Protein AF-A0AAV5EUS9-F1 (afdb_monomer)

Sequence (411 aa):
MEMDAVLQAGDAKDWAYKGEGAANLILSYTGSSPSMLGKVLRVKKILKDKSQPASNCMVFSSHEQLLWGHIPELVESVKQDCLNQAYAVHVMSQHLGANHVDGGVCIGVSMDFLELVEKNVLNSRPTWRVNASSVDSTANVALLIADHSLFSGNTKDSSCIAVEIKISKTSDYNPLDLFSGSKERICMAIKAFFSTPQNNFRIFANGSLVFGGMGGGAGSVHPDERDKCLEDLSKVSGLELSDFIELLSEAIFKSGVLCKLLATQKLDDHDIEGAIHLYYNIISQPCLVCKNTTDAELLWKYALLHSLSLDKSLKIVRDFLISATAKDCSLMISFRPRESVIAESEYDSVFLESVKRIYDYKSLFPSPPQCWLIGPRLAGGLAIKDSSRVALLAIPFCFYRVTLLMFIGQD

Nearest PDB structures (foldseek):
  2xan-assembly2_B  TM=8.920E-01  e=9.060E-36  Arabidopsis thaliana
  2xal-assembly2_B  TM=9.074E-01  e=1.142E-34  Arabidopsis thaliana
  2xal-assembly1_A  TM=9.012E-01  e=1.398E-34  Arabidopsis thaliana
  6gfh-assembly1_A  TM=8.680E-01  e=1.675E-33  Arabidopsis thaliana
  3udt-assembly3_B  TM=8.534E-01  e=9.379E-33  Arabidopsis thaliana

Organism: NCBI:txid191504

Mean predicted aligned error: 9.31 Å

Radius of gyration: 22.28 Å; Cα contacts (8 Å, |Δi|>4): 719; chains: 1; bounding box: 55×48×65 Å

pLDDT: mean 80.48, std 19.95, range [24.12, 98.25]

Secondary structure (DSSP, 8-state):
------B-GGGGGGEEEEEE-SSEEEEEE-S--TTTTTEEEEEEEEETTS----S---S--HHHHHHHTT-HHHHHHHHTT-HHHHHIIIIIHHHH-GGGEE--EEEEB-HHHHHHHHHHHTTTS-HHHHHHEEE-TT-SEEEEEE-TTSSSS-TTS---EEEEEETTS-SSS-HHHHTSS-HHHHHHHHHHHHH--TTTEEEEETTEEEES-TTS---SPPHHHHHHHHHHHHHHH---HHHHHHHHHHHHHHH-HHHHHHHHHTT-SSHHHHHHHHHHHHTT---HHHHH---HHHHHHHHHHHTS-HHHHHHHHHHHHHHHHHHH-EEEEEEEE-S-SSS--SSEEEEETTTTEEEEEEEEEE--S----SSHHHHTT-----TTS---TT-TTTTTSSTTGGGSS--

Foldseek 3Di:
DPQPDEDDLVLLVQWAFQFDDLFWTKTQGNDDDPVRQQKIWIFTKDFPPDPDDDPQPLAADPLLCVQCVVPVQLRNVSNVVLNLLSCQQVPVCVLLPVQFAFSADKHFYALSSQVSNQVNCVVVADPVSVNTITTDSVDGIIGMTGLLCAPDSDLPDFWKKKKKFWLADDDQQDSCLCLVLDLVSVLVNLVRCLQAVALGMWMHTSSHTLDYDRYRGDGGDDVVSSVSSQVSNCVRAVDGPVLVSSFVSQCSNVVCSSVSLVVLLCLQVQAPLLLQLLLCVSVVHDRPVLVLDPDPVVNVVSVVSNPDDNVVSSSSNSSNQSSLQSNGWMKMKMKTWDPDPPDDDPFDWDQRPVVRTIIGMGIHTYRTSDRDGSPCLQVVQCPDDDRDDPQRPPPVRRRVGDVPCVVVPDD

Solvent-accessible surface area (backbone atoms only — not comparable to full-atom values): 22834 Å² total; per-residue (Å²): 130,84,84,58,72,65,44,42,53,86,53,36,80,30,49,42,79,65,36,40,63,89,49,35,41,34,25,36,50,70,60,84,54,78,92,45,47,37,24,27,42,38,36,54,40,40,60,73,86,58,93,67,74,74,92,77,62,54,57,73,51,77,63,34,37,72,65,46,52,88,40,63,64,43,58,55,20,28,61,63,69,33,36,48,38,36,40,26,55,71,49,46,15,76,54,55,36,59,90,27,43,45,31,52,44,80,30,36,37,37,45,60,15,42,52,47,38,48,63,73,33,53,88,77,47,54,68,71,55,60,69,49,33,45,64,42,48,85,49,56,47,32,39,40,31,74,34,57,35,33,71,57,53,58,87,88,83,58,55,17,45,14,36,41,40,30,74,68,72,94,50,78,34,47,67,67,29,57,67,56,85,40,58,70,37,24,38,52,22,55,56,24,34,79,62,37,23,27,61,33,34,35,33,21,50,66,55,40,82,50,38,66,39,66,62,59,67,33,67,78,68,52,71,68,55,53,54,52,26,52,51,53,46,27,73,55,69,74,40,53,73,69,55,49,47,50,50,52,25,50,49,53,59,73,64,46,57,61,58,32,43,50,55,36,37,56,46,40,78,55,49,72,85,45,36,54,54,30,47,24,60,73,72,72,46,85,50,64,68,70,72,75,54,87,53,68,70,58,51,55,56,49,51,57,58,69,67,52,53,69,69,57,30,45,50,53,43,48,30,36,39,53,10,54,44,54,48,69,37,45,42,32,38,18,30,31,72,57,90,54,96,82,61,88,64,99,51,53,72,44,76,38,74,95,76,72,42,49,28,37,39,48,62,33,33,59,51,58,87,60,73,74,58,76,48,68,78,49,58,75,21,70,67,87,78,72,9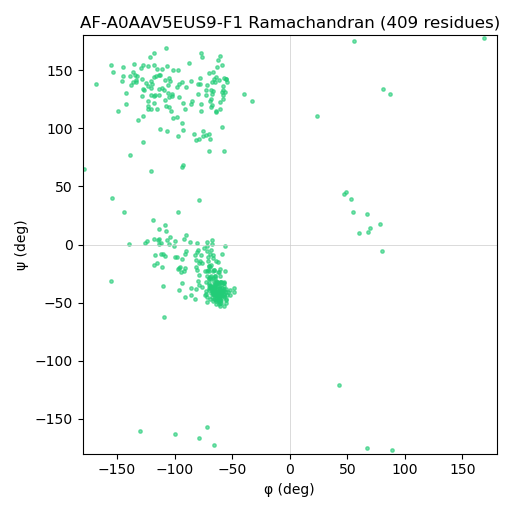6,87,58,97,69,69,64,42,47,96,75,53,66,89,58,59,88,65,59,78,70,75,77,76,131

Structure (mmCIF, N/CA/C/O backbone):
data_AF-A0AAV5EUS9-F1
#
_entry.id   AF-A0AAV5EUS9-F1
#
loop_
_atom_site.group_PDB
_atom_site.id
_atom_site.type_symbol
_atom_site.label_atom_id
_atom_site.label_alt_id
_atom_site.label_comp_id
_atom_site.label_asym_id
_atom_site.label_entity_id
_atom_site.label_seq_id
_atom_site.pdbx_PDB_ins_code
_atom_site.Cartn_x
_atom_site.Cartn_y
_atom_site.Cartn_z
_atom_site.occupancy
_atom_site.B_iso_or_equiv
_atom_site.auth_seq_id
_atom_site.auth_comp_id
_atom_site.auth_asym_id
_atom_site.auth_atom_id
_atom_site.pdbx_PDB_model_num
ATOM 1 N N . MET A 1 1 ? 19.294 14.496 9.419 1.00 44.12 1 MET A N 1
ATOM 2 C CA . MET A 1 1 ? 18.247 14.067 10.368 1.00 44.12 1 MET A CA 1
ATOM 3 C C . MET A 1 1 ? 18.934 13.576 11.623 1.00 44.12 1 MET A C 1
ATOM 5 O O . MET A 1 1 ? 19.790 12.707 11.502 1.00 44.12 1 MET A O 1
ATOM 9 N N . GLU A 1 2 ? 18.624 14.139 12.790 1.00 36.19 2 GLU A N 1
ATOM 10 C CA . GLU A 1 2 ? 18.893 13.437 14.050 1.00 36.19 2 GLU A CA 1
ATOM 11 C C . GLU A 1 2 ? 18.085 12.136 14.013 1.00 36.19 2 GLU A C 1
ATOM 13 O O . GLU A 1 2 ? 16.883 12.161 13.759 1.00 36.19 2 GLU A O 1
ATOM 18 N N . MET A 1 3 ? 18.750 10.989 14.156 1.00 46.94 3 MET A N 1
ATOM 19 C CA . MET A 1 3 ? 18.044 9.732 14.380 1.00 46.94 3 MET A CA 1
ATOM 20 C C . MET A 1 3 ? 17.463 9.784 15.793 1.00 46.94 3 MET A C 1
ATOM 22 O O . MET A 1 3 ? 18.159 9.493 16.766 1.00 46.94 3 MET A O 1
ATOM 26 N N . ASP A 1 4 ? 16.200 10.192 15.884 1.00 58.94 4 ASP A N 1
ATOM 27 C CA . ASP A 1 4 ? 15.383 10.038 17.080 1.00 58.94 4 ASP A CA 1
ATOM 28 C C . ASP A 1 4 ? 15.338 8.562 17.514 1.00 58.94 4 ASP A C 1
ATOM 30 O O . ASP A 1 4 ? 15.322 7.653 16.684 1.00 58.94 4 ASP A O 1
ATOM 34 N N . ALA A 1 5 ? 15.349 8.370 18.837 1.00 76.00 5 ALA A N 1
ATOM 35 C CA . ALA A 1 5 ? 15.098 7.150 19.613 1.00 76.00 5 ALA A CA 1
ATOM 36 C C . ALA A 1 5 ? 15.312 5.791 18.903 1.00 76.00 5 ALA A C 1
ATOM 38 O O . ALA A 1 5 ? 14.504 5.346 18.094 1.00 76.00 5 ALA A O 1
ATOM 39 N N . VAL A 1 6 ? 16.349 5.052 19.310 1.00 92.31 6 VAL A N 1
ATOM 40 C CA . VAL A 1 6 ? 16.555 3.652 18.896 1.00 92.31 6 VAL A CA 1
ATOM 41 C C . VAL A 1 6 ? 15.755 2.720 19.807 1.00 92.31 6 VAL A C 1
ATOM 43 O O . VAL A 1 6 ? 15.992 2.721 21.016 1.00 92.31 6 VAL A O 1
ATOM 46 N N . LEU A 1 7 ? 14.869 1.895 19.240 1.00 96.31 7 LEU A N 1
ATOM 47 C CA . LEU A 1 7 ? 14.155 0.847 19.978 1.00 96.31 7 LEU A CA 1
ATOM 48 C C . LEU A 1 7 ? 15.127 -0.252 20.420 1.00 96.31 7 LEU A C 1
ATOM 50 O O . LEU A 1 7 ? 15.849 -0.833 19.604 1.00 96.31 7 LEU A O 1
ATOM 54 N N . GLN A 1 8 ? 15.128 -0.534 21.719 1.00 96.88 8 GLN A N 1
ATOM 55 C CA . GLN A 1 8 ? 15.978 -1.515 22.387 1.00 96.88 8 GLN A CA 1
ATOM 56 C C . GLN A 1 8 ? 15.177 -2.750 22.802 1.00 96.88 8 GLN A C 1
ATOM 58 O O . GLN A 1 8 ? 13.949 -2.746 22.806 1.00 96.88 8 GLN A O 1
ATOM 63 N N . ALA A 1 9 ? 15.863 -3.816 23.225 1.00 97.38 9 ALA A N 1
ATOM 64 C CA . ALA A 1 9 ? 15.227 -5.072 23.637 1.00 97.38 9 ALA A CA 1
ATOM 65 C C . ALA A 1 9 ? 14.060 -4.878 24.630 1.00 97.38 9 ALA A C 1
ATOM 67 O O . ALA A 1 9 ? 13.014 -5.509 24.496 1.00 97.38 9 ALA A O 1
ATOM 68 N N . GLY A 1 10 ? 14.203 -3.965 25.599 1.00 96.19 10 GLY A N 1
ATOM 69 C CA . GLY A 1 10 ? 13.168 -3.678 26.599 1.00 96.19 10 GLY A CA 1
ATOM 70 C C . GLY A 1 10 ? 11.851 -3.141 26.025 1.00 96.19 10 GLY A C 1
ATOM 71 O O . GLY A 1 10 ? 10.807 -3.329 26.654 1.00 96.19 10 GLY A O 1
ATOM 72 N N . ASP A 1 11 ? 11.889 -2.538 24.835 1.00 97.12 11 ASP A N 1
ATOM 73 C CA . ASP A 1 11 ? 10.728 -1.945 24.169 1.00 97.12 11 ASP A CA 1
ATOM 74 C C . ASP A 1 11 ? 9.881 -2.997 23.441 1.00 97.12 11 ASP A C 1
ATOM 76 O O . ASP A 1 11 ? 8.701 -2.771 23.190 1.00 97.12 11 ASP A O 1
ATOM 80 N N . ALA A 1 12 ? 10.431 -4.180 23.136 1.00 97.62 12 ALA A N 1
ATOM 81 C CA . ALA A 1 12 ? 9.740 -5.222 22.364 1.00 97.62 12 ALA A CA 1
ATOM 82 C C . ALA A 1 12 ? 8.447 -5.739 23.024 1.00 97.62 12 ALA A C 1
ATOM 84 O O . ALA A 1 12 ? 7.589 -6.299 22.345 1.00 97.62 12 ALA A O 1
ATOM 85 N N . LYS A 1 13 ? 8.297 -5.561 24.342 1.00 96.81 13 LYS A N 1
ATOM 86 C CA . LYS A 1 13 ? 7.083 -5.923 25.097 1.00 96.81 13 LYS A CA 1
ATOM 87 C C . LYS A 1 13 ? 5.891 -5.001 24.805 1.00 96.81 13 LYS A C 1
ATOM 89 O O . LYS A 1 13 ? 4.754 -5.400 25.035 1.00 96.81 13 LYS A O 1
ATOM 94 N N . ASP A 1 14 ? 6.154 -3.791 24.312 1.00 97.38 14 ASP A N 1
ATOM 95 C CA . ASP A 1 14 ? 5.138 -2.779 24.009 1.00 97.38 14 ASP A CA 1
ATOM 96 C C . ASP A 1 14 ? 4.629 -2.893 22.561 1.00 97.38 14 ASP A C 1
ATOM 98 O O . ASP A 1 14 ? 3.901 -2.020 22.092 1.00 97.38 14 ASP A O 1
ATOM 102 N N . TRP A 1 15 ? 5.016 -3.949 21.838 1.00 97.56 15 TRP A N 1
ATOM 103 C CA . TRP A 1 15 ? 4.634 -4.187 20.451 1.00 97.56 15 TRP A CA 1
ATOM 104 C C . TRP A 1 15 ? 3.953 -5.546 20.305 1.00 97.56 15 TRP A C 1
ATOM 106 O O . TRP A 1 15 ? 4.529 -6.588 20.619 1.00 97.56 15 TRP A O 1
ATOM 116 N N . ALA A 1 16 ? 2.731 -5.543 19.777 1.00 96.19 16 ALA A N 1
ATOM 117 C CA . ALA A 1 16 ? 1.929 -6.745 19.575 1.00 96.19 16 ALA A CA 1
ATOM 118 C C . ALA A 1 16 ? 1.724 -7.039 18.085 1.00 96.19 16 ALA A C 1
ATOM 120 O O . ALA A 1 16 ? 1.583 -6.128 17.273 1.00 96.19 16 ALA A O 1
ATOM 121 N N . TYR A 1 17 ? 1.667 -8.320 17.716 1.00 95.25 17 TYR A N 1
ATOM 122 C CA . TYR A 1 17 ? 1.409 -8.739 16.337 1.00 95.25 17 TYR A CA 1
ATOM 123 C C . TYR A 1 17 ? 0.073 -8.186 15.813 1.00 95.25 17 TYR A C 1
ATOM 125 O O . TYR A 1 17 ? -0.972 -8.438 16.411 1.00 95.25 17 TYR A O 1
ATOM 133 N N . LYS A 1 18 ? 0.105 -7.484 14.672 1.00 92.25 18 LYS A N 1
ATOM 134 C CA . LYS A 1 18 ? -1.092 -6.965 13.985 1.00 92.25 18 LYS A CA 1
ATOM 135 C C . LYS A 1 18 ? -1.376 -7.690 12.669 1.00 92.25 18 LYS A C 1
ATOM 137 O O . LYS A 1 18 ? -2.530 -7.887 12.304 1.00 92.25 18 LYS A O 1
ATOM 142 N N . GLY A 1 19 ? -0.335 -8.077 11.937 1.00 89.69 19 GLY A N 1
ATOM 143 C CA . GLY A 1 19 ? -0.470 -8.759 10.651 1.00 89.69 19 GLY A CA 1
ATOM 144 C C . GLY A 1 19 ? 0.852 -8.849 9.901 1.00 89.69 19 GLY A C 1
ATOM 145 O O . GLY A 1 19 ? 1.875 -8.333 10.348 1.00 89.69 19 GLY A O 1
ATOM 146 N N . GLU A 1 20 ? 0.849 -9.490 8.732 1.00 88.12 20 GLU A N 1
ATOM 147 C CA . GLU A 1 20 ? 2.041 -9.543 7.884 1.00 88.12 20 GLU A CA 1
ATOM 148 C C . GLU A 1 20 ? 1.741 -9.728 6.391 1.00 88.12 20 GLU A C 1
ATOM 150 O O . GLU A 1 20 ? 0.793 -10.403 5.978 1.00 88.12 20 GLU A O 1
ATOM 155 N N . GLY A 1 21 ? 2.613 -9.145 5.568 1.00 81.94 21 GLY A N 1
ATOM 156 C CA . GLY A 1 21 ? 2.689 -9.384 4.129 1.00 81.94 21 GLY A CA 1
ATOM 157 C C . GLY A 1 21 ? 3.810 -10.361 3.775 1.00 81.94 21 GLY A C 1
ATOM 158 O O . GLY A 1 21 ? 4.343 -11.075 4.621 1.00 81.94 21 GLY A O 1
ATOM 159 N N . ALA A 1 22 ? 4.213 -10.396 2.503 1.00 79.44 22 ALA A N 1
ATOM 160 C CA . ALA A 1 22 ? 5.391 -11.169 2.100 1.00 79.44 22 ALA A CA 1
ATOM 161 C C . ALA A 1 22 ? 6.690 -10.543 2.637 1.00 79.44 22 ALA A C 1
ATOM 163 O O . ALA A 1 22 ? 7.501 -11.246 3.228 1.00 79.44 22 ALA A O 1
ATOM 164 N N . ALA A 1 23 ? 6.839 -9.225 2.485 1.00 82.44 23 ALA A N 1
ATOM 165 C CA . ALA A 1 23 ? 8.078 -8.511 2.789 1.00 82.44 23 ALA A CA 1
ATOM 166 C C . ALA A 1 23 ? 8.171 -7.964 4.223 1.00 82.44 23 ALA A C 1
ATOM 168 O O . ALA A 1 23 ? 9.273 -7.722 4.696 1.00 82.44 23 ALA A O 1
ATOM 169 N N . ASN A 1 24 ? 7.043 -7.756 4.914 1.00 88.44 24 ASN A N 1
ATOM 170 C CA . ASN A 1 24 ? 7.025 -7.030 6.186 1.00 88.44 24 ASN A CA 1
ATOM 171 C C . ASN A 1 24 ? 6.091 -7.668 7.222 1.00 88.44 24 ASN A C 1
ATOM 173 O O . ASN A 1 24 ? 5.023 -8.176 6.866 1.00 88.44 24 ASN A O 1
ATOM 177 N N . LEU A 1 25 ? 6.504 -7.600 8.484 1.00 93.19 25 LEU A N 1
ATOM 178 C CA . LEU A 1 25 ? 5.728 -7.838 9.699 1.00 93.19 25 LEU A CA 1
ATOM 179 C C . LEU A 1 25 ? 5.181 -6.494 10.207 1.00 93.19 25 LEU A C 1
ATOM 181 O O . LEU A 1 25 ? 5.897 -5.495 10.157 1.00 93.19 25 LEU A O 1
ATOM 185 N N . ILE A 1 26 ? 3.935 -6.460 10.682 1.00 94.94 26 ILE A N 1
ATOM 186 C CA . ILE A 1 26 ? 3.283 -5.263 11.231 1.00 94.94 26 ILE A CA 1
ATOM 187 C C . ILE A 1 26 ? 2.952 -5.499 12.705 1.00 94.94 26 ILE A C 1
ATOM 189 O O . ILE A 1 26 ? 2.309 -6.497 13.049 1.00 94.94 26 ILE A O 1
ATOM 193 N N . LEU A 1 27 ? 3.365 -4.565 13.558 1.00 97.12 27 LEU A N 1
ATOM 194 C CA . LEU A 1 27 ? 3.144 -4.591 15.001 1.00 97.12 27 LEU A CA 1
ATOM 195 C C . LEU A 1 27 ? 2.357 -3.355 15.435 1.00 97.12 27 LEU A C 1
ATOM 197 O O . LEU A 1 27 ? 2.704 -2.252 15.028 1.00 97.12 27 LEU A O 1
ATOM 201 N N . SER A 1 28 ? 1.341 -3.513 16.275 1.00 95.69 28 SER A N 1
ATOM 202 C CA . SER A 1 28 ? 0.663 -2.392 16.936 1.00 95.69 28 SER A CA 1
ATOM 203 C C . SER A 1 28 ? 1.402 -2.003 18.209 1.00 95.69 28 SER A C 1
ATOM 205 O O . SER A 1 28 ? 1.814 -2.888 18.962 1.00 95.69 28 SER A O 1
ATOM 207 N N . TYR A 1 29 ? 1.508 -0.704 18.487 1.00 96.12 29 TYR A N 1
ATOM 208 C CA . TYR A 1 29 ? 1.981 -0.238 19.788 1.00 96.12 29 TYR A CA 1
ATOM 209 C C . TYR A 1 29 ? 0.911 -0.458 20.868 1.00 96.12 29 TYR A C 1
ATOM 211 O O . TYR A 1 29 ? -0.242 -0.055 20.706 1.00 96.12 29 TYR A O 1
ATOM 219 N N . THR A 1 30 ? 1.297 -1.084 21.977 1.00 94.56 30 THR A N 1
ATOM 220 C CA . THR A 1 30 ? 0.441 -1.387 23.138 1.00 94.56 30 THR A CA 1
ATOM 221 C C . THR A 1 30 ? 0.988 -0.824 24.449 1.00 94.56 30 THR A C 1
ATOM 223 O O . THR A 1 30 ? 0.410 -1.071 25.507 1.00 94.56 30 THR A O 1
ATOM 226 N N . GLY A 1 31 ? 2.104 -0.094 24.402 1.00 93.69 31 GLY A N 1
ATOM 227 C CA . GLY A 1 31 ? 2.659 0.592 25.566 1.00 93.69 31 GLY A CA 1
ATOM 228 C C . GLY A 1 31 ? 1.938 1.906 25.886 1.00 93.69 31 GLY A C 1
ATOM 229 O O . GLY A 1 31 ? 0.858 2.207 25.376 1.00 93.69 31 GLY A O 1
ATOM 230 N N . SER A 1 32 ? 2.555 2.717 26.743 1.00 91.69 32 SER A N 1
ATOM 231 C CA . SER A 1 32 ? 1.974 3.969 27.249 1.00 91.69 32 SER A CA 1
ATOM 232 C C . SER A 1 32 ? 2.677 5.241 26.764 1.00 91.69 32 SER A C 1
ATOM 234 O O . SER A 1 32 ? 2.294 6.329 27.190 1.00 91.69 32 SER A O 1
ATOM 236 N N . SER A 1 33 ? 3.711 5.136 25.921 1.00 91.06 33 SER A N 1
ATOM 237 C CA . SER A 1 33 ? 4.455 6.300 25.426 1.00 91.06 33 SER A CA 1
ATOM 238 C C . SER A 1 33 ? 3.582 7.163 24.506 1.00 91.06 33 SER A C 1
ATOM 240 O O . SER A 1 33 ? 3.167 6.675 23.450 1.00 91.06 33 SER A O 1
ATOM 242 N N . PRO A 1 34 ? 3.337 8.449 24.835 1.00 89.12 34 PRO A N 1
ATOM 243 C CA . PRO A 1 34 ? 2.461 9.313 24.044 1.00 89.12 34 PRO A CA 1
ATOM 244 C C . PRO A 1 34 ? 2.886 9.483 22.581 1.00 89.12 34 PRO A C 1
ATOM 246 O O . PRO A 1 34 ? 2.026 9.593 21.714 1.00 89.12 34 PRO A O 1
ATOM 249 N N . SER A 1 35 ? 4.192 9.469 22.287 1.00 88.75 35 SER A N 1
ATOM 250 C CA . SER A 1 35 ? 4.713 9.610 20.916 1.00 88.75 35 SER A CA 1
ATOM 251 C C . SER A 1 35 ? 4.444 8.390 20.027 1.00 88.75 35 SER A C 1
ATOM 253 O O . SER A 1 35 ? 4.479 8.501 18.802 1.00 88.75 35 SER A O 1
ATOM 255 N N . MET A 1 36 ? 4.149 7.240 20.640 1.00 91.38 36 MET A N 1
ATOM 256 C CA . MET A 1 36 ? 3.932 5.957 19.968 1.00 91.38 36 MET A CA 1
ATOM 257 C C . MET A 1 36 ? 2.463 5.515 19.973 1.00 91.38 36 MET A C 1
ATOM 259 O O . MET A 1 36 ? 2.104 4.563 19.280 1.00 91.38 36 MET A O 1
ATOM 263 N N . LEU A 1 37 ? 1.592 6.195 20.730 1.00 91.50 37 LEU A N 1
ATOM 264 C CA . LEU A 1 37 ? 0.164 5.882 20.762 1.00 91.50 37 LEU A CA 1
ATOM 265 C C . LEU A 1 37 ? -0.458 5.995 19.365 1.00 91.50 37 LEU A C 1
ATOM 267 O O . LEU A 1 37 ? -0.259 6.972 18.641 1.00 91.50 37 LEU A O 1
ATOM 271 N N . GLY A 1 38 ? -1.215 4.963 18.985 1.00 91.75 38 GLY A N 1
ATOM 272 C CA . GLY A 1 38 ? -1.841 4.878 17.668 1.00 91.75 38 GLY A CA 1
ATOM 273 C C . GLY A 1 38 ? -0.848 4.729 16.516 1.00 91.75 38 GLY A C 1
ATOM 274 O O . GLY A 1 38 ? -1.153 5.154 15.401 1.00 91.75 38 GLY A O 1
ATOM 275 N N . LYS A 1 39 ? 0.342 4.175 16.770 1.00 94.69 39 LYS A N 1
ATOM 276 C CA . LYS A 1 39 ? 1.327 3.835 15.740 1.00 94.69 39 LYS A CA 1
ATOM 277 C C . LYS A 1 39 ? 1.415 2.329 15.517 1.00 94.69 39 LYS A C 1
ATOM 279 O O . LYS A 1 39 ? 1.179 1.523 16.420 1.00 94.69 39 LYS A O 1
ATOM 284 N N . VAL A 1 40 ? 1.825 1.972 14.306 1.00 95.88 40 VAL A N 1
ATOM 285 C CA . VAL A 1 40 ? 2.281 0.629 13.955 1.00 95.88 40 VAL A CA 1
ATOM 286 C C . VAL A 1 40 ? 3.749 0.660 13.552 1.00 95.88 40 VAL A C 1
ATOM 288 O O . VAL A 1 40 ? 4.210 1.611 12.918 1.00 95.88 40 VAL A O 1
ATOM 291 N N . LEU A 1 41 ? 4.471 -0.403 13.891 1.00 96.31 41 LEU A N 1
ATOM 292 C CA . LEU A 1 41 ? 5.837 -0.634 13.448 1.00 96.31 41 LEU A CA 1
ATOM 293 C C . LEU A 1 41 ? 5.838 -1.660 12.324 1.00 96.31 41 LEU A C 1
ATOM 295 O O . LEU A 1 41 ? 5.299 -2.762 12.458 1.00 96.31 41 LEU A O 1
ATOM 299 N N . ARG A 1 42 ? 6.473 -1.305 11.215 1.00 94.44 42 ARG A N 1
ATOM 300 C CA . ARG A 1 42 ? 6.702 -2.190 10.083 1.00 94.44 42 ARG A CA 1
ATOM 301 C C . ARG A 1 42 ? 8.147 -2.664 10.098 1.00 94.44 42 ARG A C 1
ATOM 303 O O . ARG A 1 42 ? 9.070 -1.878 9.890 1.00 94.44 42 ARG A O 1
ATOM 310 N N . VAL A 1 43 ? 8.311 -3.964 10.298 1.00 93.62 43 VAL A N 1
ATOM 311 C CA . VAL A 1 43 ? 9.606 -4.639 10.390 1.00 93.62 43 VAL A CA 1
ATOM 312 C C . VAL A 1 43 ? 9.825 -5.500 9.150 1.00 93.62 43 VAL A C 1
ATOM 314 O O . VAL A 1 43 ? 8.935 -6.240 8.724 1.00 93.62 43 VAL A O 1
ATOM 317 N N . LYS A 1 44 ? 11.013 -5.403 8.555 1.00 89.75 44 LYS A N 1
ATOM 318 C CA . LYS A 1 44 ? 11.385 -6.139 7.343 1.00 89.75 44 LYS A CA 1
ATOM 319 C C . LYS A 1 44 ? 11.550 -7.633 7.627 1.00 89.75 44 LYS A C 1
ATOM 321 O O . LYS A 1 44 ? 11.975 -8.040 8.708 1.00 89.75 44 LYS A O 1
ATOM 326 N N . LYS A 1 45 ? 11.226 -8.454 6.630 1.00 88.94 45 LYS A N 1
ATOM 327 C CA . LYS A 1 45 ? 11.419 -9.905 6.656 1.00 88.94 45 LYS A CA 1
ATOM 328 C C . LYS A 1 45 ? 12.376 -10.366 5.566 1.00 88.94 45 LYS A C 1
ATOM 330 O O . LYS A 1 45 ? 12.460 -9.766 4.494 1.00 88.94 45 LYS A O 1
ATOM 335 N N . ILE A 1 46 ? 13.012 -11.501 5.816 1.00 86.62 46 ILE A N 1
ATOM 336 C CA . ILE A 1 46 ? 13.861 -12.231 4.875 1.00 86.62 46 ILE A CA 1
ATOM 337 C C . ILE A 1 46 ? 13.270 -13.615 4.601 1.00 86.62 46 ILE A C 1
ATOM 339 O O . ILE A 1 46 ? 12.664 -14.239 5.473 1.00 86.62 46 ILE A O 1
ATOM 343 N N . LEU A 1 47 ? 13.404 -14.089 3.361 1.00 84.19 47 LEU A N 1
ATOM 344 C CA . LEU A 1 47 ? 12.972 -15.437 2.982 1.00 84.19 47 LEU A CA 1
ATOM 345 C C . LEU A 1 47 ? 14.009 -16.456 3.454 1.00 84.19 47 LEU A C 1
ATOM 347 O O . LEU A 1 47 ? 15.202 -16.232 3.266 1.00 84.19 47 LEU A O 1
ATOM 351 N N . LYS A 1 48 ? 13.556 -17.591 3.993 1.00 81.56 48 LYS A N 1
ATOM 352 C CA . LYS A 1 48 ? 14.454 -18.630 4.530 1.00 81.56 48 LYS A CA 1
ATOM 353 C C . LYS A 1 48 ? 15.218 -19.413 3.453 1.00 81.56 48 LYS A C 1
ATOM 355 O O . LYS A 1 48 ? 16.267 -19.964 3.749 1.00 81.56 48 LYS A O 1
ATOM 360 N N . ASP A 1 49 ? 14.709 -19.443 2.219 1.00 61.94 49 ASP A N 1
ATOM 361 C CA . ASP A 1 49 ? 15.077 -20.471 1.230 1.00 61.94 49 ASP A CA 1
ATOM 362 C C . ASP A 1 49 ? 15.735 -19.932 -0.057 1.00 61.94 49 ASP A C 1
ATOM 364 O O . ASP A 1 49 ? 15.717 -20.571 -1.107 1.00 61.94 49 ASP A O 1
ATOM 368 N N . LYS A 1 50 ? 16.300 -18.718 -0.030 1.00 52.16 50 LYS A N 1
ATOM 369 C CA . LYS A 1 50 ? 17.053 -18.173 -1.173 1.00 52.16 50 LYS A CA 1
ATOM 370 C C . LYS A 1 50 ? 18.313 -17.478 -0.687 1.00 52.16 50 LYS A C 1
ATOM 372 O O . LYS A 1 50 ? 18.250 -16.711 0.267 1.00 52.16 50 LYS A O 1
ATOM 377 N N . SER A 1 51 ? 19.423 -17.705 -1.393 1.00 48.19 51 SER A N 1
ATOM 378 C CA . SER A 1 51 ? 20.650 -16.908 -1.334 1.00 48.19 51 SER A CA 1
ATOM 379 C C . SER A 1 51 ? 20.314 -15.452 -1.668 1.00 48.19 51 SER A C 1
ATOM 381 O O . SER A 1 51 ? 20.421 -15.021 -2.820 1.00 48.19 51 SER A O 1
ATOM 383 N N . GLN A 1 52 ? 19.792 -14.711 -0.693 1.00 50.75 52 GLN A N 1
ATOM 384 C CA . GLN A 1 52 ? 19.508 -13.303 -0.883 1.00 50.75 52 GLN A CA 1
ATOM 385 C C . GLN A 1 52 ? 20.849 -12.576 -1.006 1.00 50.75 52 GLN A C 1
ATOM 387 O O . GLN A 1 52 ? 21.752 -12.829 -0.203 1.00 50.75 52 GLN A O 1
ATOM 392 N N . PRO A 1 53 ? 21.015 -11.690 -2.003 1.00 47.16 53 PRO A N 1
ATOM 393 C CA . PRO A 1 53 ? 22.140 -10.769 -1.989 1.00 47.16 53 PRO A CA 1
ATOM 394 C C . PRO A 1 53 ? 22.108 -9.987 -0.670 1.00 47.16 53 PRO A C 1
ATOM 396 O O . PRO A 1 53 ? 21.023 -9.671 -0.178 1.00 47.16 53 PRO A O 1
ATOM 399 N N . ALA A 1 54 ? 23.291 -9.728 -0.103 1.00 45.34 54 ALA A N 1
ATOM 400 C CA . ALA A 1 54 ? 23.477 -9.128 1.218 1.00 45.34 54 ALA A CA 1
ATOM 401 C C . ALA A 1 54 ? 22.458 -8.005 1.498 1.00 45.34 54 ALA A C 1
ATOM 403 O O . ALA A 1 54 ? 22.256 -7.108 0.674 1.00 45.34 54 ALA A O 1
ATOM 404 N N . SER A 1 55 ? 21.801 -8.093 2.658 1.00 48.75 55 SER A N 1
ATOM 405 C CA . SER A 1 55 ? 20.616 -7.312 3.043 1.00 48.75 55 SER A CA 1
ATOM 406 C C . SER A 1 55 ? 20.845 -5.799 3.122 1.00 48.75 55 SER A C 1
ATOM 408 O O . SER A 1 55 ? 19.861 -5.065 3.046 1.00 48.75 55 SER A O 1
ATOM 410 N N . ASN A 1 56 ? 22.105 -5.347 3.148 1.00 51.91 56 ASN A N 1
ATOM 411 C CA . ASN A 1 56 ? 22.510 -3.955 3.357 1.00 51.91 56 ASN A CA 1
ATOM 412 C C . ASN A 1 56 ? 23.310 -3.402 2.169 1.00 51.91 56 ASN A C 1
ATOM 414 O O . ASN A 1 56 ? 24.486 -3.052 2.288 1.00 51.91 56 ASN A O 1
ATOM 418 N N . CYS A 1 57 ? 22.689 -3.326 0.990 1.00 55.91 57 CYS A N 1
ATOM 419 C CA . CYS A 1 57 ? 23.284 -2.577 -0.113 1.00 55.91 57 CYS A CA 1
ATOM 420 C C . CYS A 1 57 ? 23.148 -1.078 0.190 1.00 55.91 57 CYS A C 1
ATOM 422 O O . CYS A 1 57 ? 22.111 -0.483 -0.080 1.00 55.91 57 CYS A O 1
ATOM 424 N N . MET A 1 58 ? 24.187 -0.487 0.792 1.00 63.56 58 MET A N 1
ATOM 425 C CA . MET A 1 58 ? 24.213 0.926 1.209 1.00 63.56 58 MET A CA 1
ATOM 426 C C . MET A 1 58 ? 24.316 1.921 0.039 1.00 63.56 58 MET A C 1
ATOM 428 O O . MET A 1 58 ? 24.421 3.127 0.257 1.00 63.56 58 MET A O 1
ATOM 432 N N . VAL A 1 59 ? 24.319 1.436 -1.206 1.00 69.81 59 VAL A N 1
ATOM 433 C CA . VAL A 1 59 ? 24.406 2.255 -2.419 1.00 69.81 59 VAL A CA 1
ATOM 434 C C . VAL A 1 59 ? 23.568 1.604 -3.515 1.00 69.81 59 VAL A C 1
ATOM 436 O O . VAL A 1 59 ? 23.522 0.382 -3.613 1.00 69.81 59 VAL A O 1
ATOM 439 N N . PHE A 1 60 ? 22.927 2.408 -4.361 1.00 79.69 60 PHE A N 1
ATOM 440 C CA . PHE A 1 60 ? 22.331 1.905 -5.594 1.00 79.69 60 PHE A CA 1
ATOM 441 C C . PHE A 1 60 ? 23.372 1.207 -6.478 1.00 79.69 60 PHE A C 1
ATOM 443 O O . PHE A 1 60 ? 24.517 1.647 -6.598 1.00 79.69 60 PHE A O 1
ATOM 450 N N . SER A 1 61 ? 22.961 0.139 -7.158 1.00 80.94 61 SER A N 1
ATOM 451 C CA . SER A 1 61 ? 23.713 -0.384 -8.300 1.00 80.94 61 SER A CA 1
ATOM 452 C C . SER A 1 61 ? 23.827 0.675 -9.403 1.00 80.94 61 SER A C 1
ATOM 454 O O . SER A 1 61 ? 23.036 1.617 -9.465 1.00 80.94 61 SER A O 1
ATOM 456 N N . SER A 1 62 ? 24.772 0.498 -10.329 1.00 83.31 62 SER A N 1
ATOM 457 C CA . SER A 1 62 ? 24.944 1.408 -11.472 1.00 83.31 62 SER A CA 1
ATOM 458 C C . SER A 1 62 ? 23.641 1.632 -12.253 1.00 83.31 62 SER A C 1
ATOM 460 O O . SER A 1 62 ? 23.338 2.756 -12.635 1.00 83.31 62 SER A O 1
ATOM 462 N N . HIS A 1 63 ? 22.831 0.589 -12.440 1.00 85.12 63 HIS A N 1
ATOM 463 C CA . HIS A 1 63 ? 21.565 0.678 -13.169 1.00 85.12 63 HIS A CA 1
ATOM 464 C C . HIS A 1 63 ? 20.446 1.346 -12.358 1.00 85.12 63 HIS A C 1
ATOM 466 O O . HIS A 1 63 ? 19.645 2.101 -12.904 1.00 85.12 63 HIS A O 1
ATOM 472 N N . GLU A 1 64 ? 20.392 1.107 -11.048 1.00 83.88 64 GLU A N 1
ATOM 473 C CA . GLU A 1 64 ? 19.460 1.813 -10.161 1.00 83.88 64 GLU A CA 1
ATOM 474 C C . GLU A 1 64 ? 19.814 3.300 -10.072 1.00 83.88 64 GLU A C 1
ATOM 476 O O . GLU A 1 64 ? 18.915 4.137 -10.080 1.00 83.88 64 GLU A O 1
ATOM 481 N N . GLN A 1 65 ? 21.107 3.638 -10.091 1.00 88.00 65 GLN A N 1
ATOM 482 C CA . GLN A 1 65 ? 21.579 5.016 -10.175 1.00 88.00 65 GLN A CA 1
ATOM 483 C C . GLN A 1 65 ? 21.145 5.683 -11.490 1.00 88.00 65 GLN A C 1
ATOM 485 O O . GLN A 1 65 ? 20.754 6.846 -11.471 1.00 88.00 65 GLN A O 1
ATOM 490 N N . LEU A 1 66 ? 21.143 4.967 -12.621 1.00 89.44 66 LEU A N 1
ATOM 491 C CA . LEU A 1 66 ? 20.609 5.505 -13.882 1.00 89.44 66 LEU A CA 1
ATOM 492 C C . LEU A 1 66 ? 19.103 5.798 -13.792 1.00 89.44 66 LEU A C 1
ATOM 494 O O . LEU A 1 66 ? 18.637 6.825 -14.283 1.00 89.44 66 LEU A O 1
ATOM 498 N N . LEU A 1 67 ? 18.330 4.918 -13.150 1.00 88.25 67 LEU A N 1
ATOM 499 C CA . LEU A 1 67 ? 16.890 5.125 -13.003 1.00 88.25 67 LEU A CA 1
ATOM 500 C C . LEU A 1 67 ? 16.540 6.234 -12.013 1.00 88.25 67 LEU A C 1
ATOM 502 O O . LEU A 1 67 ? 15.700 7.078 -12.327 1.00 88.25 67 LEU A O 1
ATOM 506 N N . TRP A 1 68 ? 17.132 6.204 -10.823 1.00 90.31 68 TRP A N 1
ATOM 507 C CA . TRP A 1 68 ? 16.662 6.936 -9.643 1.00 90.31 68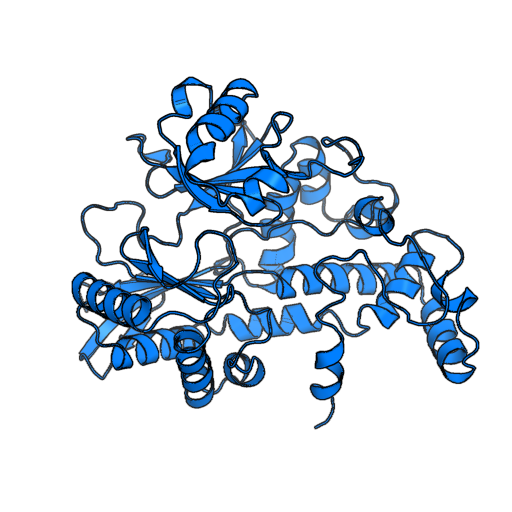 TRP A CA 1
ATOM 508 C C . TRP A 1 68 ? 17.659 7.978 -9.140 1.00 90.31 68 TRP A C 1
ATOM 510 O O . TRP A 1 68 ? 17.312 8.798 -8.296 1.00 90.31 68 TRP A O 1
ATOM 520 N N . GLY A 1 69 ? 18.880 7.998 -9.677 1.00 90.31 69 GLY A N 1
ATOM 521 C CA . GLY A 1 69 ? 19.971 8.843 -9.191 1.00 90.31 69 GLY A CA 1
ATOM 522 C C . GLY A 1 69 ? 19.768 10.346 -9.365 1.00 90.31 69 GLY A C 1
ATOM 523 O O . GLY A 1 69 ? 20.517 11.126 -8.789 1.00 90.31 69 GLY A O 1
ATOM 524 N N . HIS A 1 70 ? 18.759 10.752 -10.136 1.00 91.75 70 HIS A N 1
ATOM 525 C CA . HIS A 1 70 ? 18.348 12.146 -10.289 1.00 91.75 70 HIS A CA 1
ATOM 526 C C . HIS A 1 70 ? 17.472 12.651 -9.130 1.00 91.75 70 HIS A C 1
ATOM 528 O O . HIS A 1 70 ? 17.165 13.839 -9.108 1.00 91.75 70 HIS A O 1
ATOM 534 N N . ILE A 1 71 ? 17.069 11.780 -8.193 1.00 92.50 71 ILE A N 1
ATOM 535 C CA . ILE A 1 71 ? 16.309 12.133 -6.985 1.00 92.50 71 ILE A CA 1
ATOM 536 C C . ILE A 1 71 ? 17.262 12.037 -5.781 1.00 92.50 71 ILE A C 1
ATOM 538 O O . ILE A 1 71 ? 17.506 10.926 -5.290 1.00 92.50 71 ILE A O 1
ATOM 542 N N . PRO A 1 72 ? 17.844 13.161 -5.317 1.00 92.50 72 PRO A N 1
ATOM 543 C CA . PRO A 1 72 ? 18.855 13.163 -4.260 1.00 92.50 72 PRO A CA 1
ATOM 544 C C . PRO A 1 72 ? 18.389 12.479 -2.973 1.00 92.50 72 PRO A C 1
ATOM 546 O O . PRO A 1 72 ? 19.158 11.737 -2.360 1.00 92.50 72 PRO A O 1
ATOM 549 N N . GLU A 1 73 ? 17.120 12.659 -2.607 1.00 93.19 73 GLU A N 1
ATOM 550 C CA . GLU A 1 73 ? 16.528 12.111 -1.387 1.00 93.19 73 GLU A CA 1
ATOM 551 C C . GLU A 1 73 ? 16.499 10.579 -1.410 1.00 93.19 73 GLU A C 1
ATOM 553 O O . GLU A 1 73 ? 16.749 9.942 -0.386 1.00 93.19 73 GLU A O 1
ATOM 558 N N . LEU A 1 74 ? 16.279 9.958 -2.579 1.00 89.75 74 LEU A N 1
ATOM 559 C CA . LEU A 1 74 ? 16.377 8.501 -2.705 1.00 89.75 74 LEU A CA 1
ATOM 560 C C . LEU A 1 74 ? 17.818 8.031 -2.522 1.00 89.75 74 LEU A C 1
ATOM 562 O O . LEU A 1 74 ? 18.048 7.071 -1.791 1.00 89.75 74 LEU A O 1
ATOM 566 N N . VAL A 1 75 ? 18.776 8.710 -3.160 1.00 88.44 75 VAL A N 1
ATOM 567 C CA . VAL A 1 75 ? 20.205 8.355 -3.111 1.00 88.44 75 VAL A CA 1
ATOM 568 C C . VAL A 1 75 ? 20.749 8.445 -1.685 1.00 88.44 75 VAL A C 1
ATOM 570 O O . VAL A 1 75 ? 21.484 7.556 -1.248 1.00 88.44 75 VAL A O 1
ATOM 573 N N . GLU A 1 76 ? 20.382 9.492 -0.945 1.00 88.38 76 GLU A N 1
ATOM 574 C CA . GLU A 1 76 ? 20.758 9.645 0.463 1.00 88.38 76 GLU A CA 1
ATOM 575 C C . GLU A 1 76 ? 20.140 8.543 1.332 1.00 88.38 76 GLU A C 1
ATOM 577 O O . GLU A 1 76 ? 20.833 7.925 2.144 1.00 88.38 76 GLU A O 1
ATOM 582 N N . SER A 1 77 ? 18.864 8.232 1.099 1.00 85.75 77 SER A N 1
ATOM 583 C CA . SER A 1 77 ? 18.107 7.276 1.910 1.00 85.75 77 SER A CA 1
ATOM 584 C C . SER A 1 77 ? 18.599 5.835 1.801 1.00 85.75 77 SER A C 1
ATOM 586 O O . SER A 1 77 ? 18.391 5.059 2.734 1.00 85.75 77 SER A O 1
ATOM 588 N N . VAL A 1 78 ? 19.289 5.455 0.716 1.00 81.50 78 VAL A N 1
ATOM 589 C CA . VAL A 1 78 ? 19.912 4.119 0.610 1.00 81.50 78 VAL A CA 1
ATOM 590 C C . VAL A 1 78 ? 20.961 3.909 1.704 1.00 81.50 78 VAL A C 1
ATOM 592 O O . VAL A 1 78 ? 21.048 2.826 2.280 1.00 81.50 78 VAL A O 1
ATOM 595 N N . LYS A 1 79 ? 21.724 4.955 2.046 1.00 78.12 79 LYS A N 1
ATOM 596 C CA . LYS A 1 79 ? 22.768 4.881 3.082 1.00 78.12 79 LYS A CA 1
ATOM 597 C C . LYS A 1 79 ? 22.190 4.733 4.489 1.00 78.12 79 LYS A C 1
ATOM 599 O O . LYS A 1 79 ? 22.890 4.277 5.385 1.00 78.12 79 LYS A O 1
ATOM 604 N N . GLN A 1 80 ? 20.937 5.141 4.671 1.00 79.56 80 GLN A N 1
ATOM 605 C CA . GLN A 1 80 ? 20.227 5.161 5.950 1.00 79.56 80 GLN A CA 1
ATOM 606 C C . GLN A 1 80 ? 19.215 4.009 6.080 1.00 79.56 80 GLN A C 1
ATOM 608 O O . GLN A 1 80 ? 18.453 3.988 7.036 1.00 79.56 80 GLN A O 1
ATOM 613 N N . ASP A 1 81 ? 19.172 3.072 5.122 1.00 80.56 81 ASP A N 1
ATOM 614 C CA . ASP A 1 81 ? 18.162 1.997 5.042 1.00 80.56 81 ASP A CA 1
ATOM 615 C C . ASP A 1 81 ? 16.701 2.515 5.045 1.00 80.56 81 ASP A C 1
ATOM 617 O O . ASP A 1 81 ? 15.755 1.836 5.440 1.00 80.56 81 ASP A O 1
ATOM 621 N N . CYS A 1 82 ? 16.502 3.741 4.546 1.00 86.50 82 CYS A N 1
ATOM 622 C CA . CYS A 1 82 ? 15.221 4.459 4.526 1.00 86.50 82 CYS A CA 1
ATOM 623 C C . CYS A 1 82 ? 14.589 4.547 3.136 1.00 86.50 82 CYS A C 1
ATOM 625 O O . CYS A 1 82 ? 13.622 5.278 2.921 1.00 86.50 82 CYS A O 1
ATOM 627 N N . LEU A 1 83 ? 15.104 3.794 2.163 1.00 85.44 83 LEU A N 1
ATOM 628 C CA . LEU A 1 83 ? 14.698 3.933 0.766 1.00 85.44 83 LEU A CA 1
ATOM 629 C C . LEU A 1 83 ? 13.189 3.744 0.542 1.00 85.44 83 LEU A C 1
ATOM 631 O O . LEU A 1 83 ? 12.607 4.451 -0.272 1.00 85.44 83 LEU A O 1
ATOM 635 N N . ASN A 1 84 ? 12.539 2.811 1.245 1.00 84.19 84 ASN A N 1
ATOM 636 C CA . ASN A 1 84 ? 11.094 2.598 1.090 1.00 84.19 84 ASN A CA 1
ATOM 637 C C . ASN A 1 84 ? 10.280 3.816 1.555 1.00 84.19 84 ASN A C 1
ATOM 639 O O . ASN A 1 84 ? 9.277 4.154 0.929 1.00 84.19 84 ASN A O 1
ATOM 643 N N . GLN A 1 85 ? 10.719 4.474 2.632 1.00 89.94 85 GLN A N 1
ATOM 644 C CA . GLN A 1 85 ? 10.099 5.697 3.140 1.00 89.94 85 GLN A CA 1
ATOM 645 C C . GLN A 1 85 ? 10.291 6.833 2.133 1.00 89.94 85 GLN A C 1
ATOM 647 O O . GLN A 1 85 ? 9.313 7.447 1.707 1.00 89.94 85 GLN A O 1
ATOM 652 N N . ALA A 1 86 ? 11.518 7.030 1.653 1.00 90.94 86 ALA A N 1
ATOM 653 C CA . ALA A 1 86 ? 11.817 8.080 0.690 1.00 90.94 86 ALA A CA 1
ATOM 654 C C . ALA A 1 86 ? 11.111 7.852 -0.654 1.00 90.94 86 ALA A C 1
ATOM 656 O O . ALA A 1 86 ? 10.600 8.789 -1.257 1.00 90.94 86 ALA A O 1
ATOM 657 N N . TYR A 1 87 ? 11.000 6.603 -1.106 1.00 91.19 87 TYR A N 1
ATOM 658 C CA . TYR A 1 87 ? 10.237 6.255 -2.303 1.00 91.19 87 TYR A CA 1
ATOM 659 C C . TYR A 1 87 ? 8.747 6.577 -2.146 1.00 91.19 87 TYR A C 1
ATOM 661 O O . TYR A 1 87 ? 8.138 7.147 -3.053 1.00 91.19 87 TYR A O 1
ATOM 669 N N . ALA A 1 88 ? 8.159 6.277 -0.985 1.00 91.00 88 ALA A N 1
ATOM 670 C CA . ALA A 1 88 ? 6.778 6.646 -0.700 1.00 91.00 88 ALA A CA 1
ATOM 671 C C . ALA A 1 88 ? 6.586 8.172 -0.759 1.00 91.00 88 ALA A C 1
ATOM 673 O O . ALA A 1 88 ? 5.709 8.653 -1.474 1.00 91.00 88 ALA A O 1
ATOM 674 N N . VAL A 1 89 ? 7.449 8.923 -0.068 1.00 91.88 89 VAL A N 1
ATOM 675 C CA . VAL A 1 89 ? 7.336 10.382 0.082 1.00 91.88 89 VAL A CA 1
ATOM 676 C C . VAL A 1 89 ? 7.661 11.141 -1.207 1.00 91.88 89 VAL A C 1
ATOM 678 O O . VAL A 1 89 ? 6.926 12.055 -1.576 1.00 91.88 89 VAL A O 1
ATOM 681 N N . HIS A 1 90 ? 8.739 10.778 -1.899 1.00 92.94 90 HIS A N 1
ATOM 682 C CA . HIS A 1 90 ? 9.271 11.558 -3.021 1.00 92.94 90 HIS A CA 1
ATOM 683 C C . HIS A 1 90 ? 8.820 11.051 -4.392 1.00 92.94 90 HIS A C 1
ATOM 685 O O . HIS A 1 90 ? 8.832 11.826 -5.344 1.00 92.94 90 HIS A O 1
ATOM 691 N N . VAL A 1 91 ? 8.389 9.788 -4.506 1.00 93.56 91 VAL A N 1
ATOM 692 C CA . VAL A 1 91 ? 7.878 9.227 -5.769 1.00 93.56 91 VAL A CA 1
ATOM 693 C C . VAL A 1 91 ? 6.373 9.013 -5.685 1.00 93.56 91 VAL A C 1
ATOM 695 O O . VAL A 1 91 ? 5.618 9.655 -6.412 1.00 93.56 91 VAL A O 1
ATOM 698 N N . MET A 1 92 ? 5.898 8.160 -4.775 1.00 93.00 92 MET A N 1
ATOM 699 C CA . MET A 1 92 ? 4.483 7.762 -4.776 1.00 93.00 92 MET A CA 1
ATOM 700 C C . MET A 1 92 ? 3.531 8.914 -4.439 1.00 93.00 92 MET A C 1
ATOM 702 O O . MET A 1 92 ? 2.482 9.024 -5.073 1.00 93.00 92 MET A O 1
ATOM 706 N N . SER A 1 93 ? 3.896 9.816 -3.523 1.00 93.75 93 SER A N 1
ATOM 707 C CA . SER A 1 93 ? 3.087 11.005 -3.204 1.00 93.75 93 SER A CA 1
ATOM 708 C C . SER A 1 93 ? 2.871 11.942 -4.393 1.00 93.75 93 SER A C 1
ATOM 710 O O . SER A 1 93 ? 1.846 12.619 -4.442 1.00 93.75 93 SER A O 1
ATOM 712 N N . GLN A 1 94 ? 3.790 11.971 -5.367 1.00 94.88 94 GLN A N 1
ATOM 713 C CA . GLN A 1 94 ? 3.640 12.793 -6.576 1.00 94.88 94 GLN A CA 1
ATOM 714 C C . GLN A 1 94 ? 2.540 12.252 -7.498 1.00 94.88 94 GLN A C 1
ATOM 716 O O . GLN A 1 94 ? 1.887 13.015 -8.204 1.00 94.88 94 GLN A O 1
ATOM 721 N N . HIS A 1 95 ? 2.305 10.938 -7.465 1.00 94.25 95 HIS A N 1
ATOM 722 C CA . HIS A 1 95 ? 1.320 10.266 -8.312 1.00 94.25 95 HIS A CA 1
ATOM 723 C C . HIS A 1 95 ? -0.027 10.048 -7.609 1.00 94.25 95 HIS A C 1
ATOM 725 O O . HIS A 1 95 ? -1.086 10.219 -8.212 1.00 94.25 95 HIS A O 1
ATOM 731 N N . LEU A 1 96 ? -0.003 9.703 -6.319 1.00 93.25 96 LEU A N 1
ATOM 732 C CA . LEU A 1 96 ? -1.202 9.399 -5.528 1.00 93.25 96 LEU A CA 1
ATOM 733 C C . LEU A 1 96 ? -1.741 10.618 -4.759 1.00 93.25 96 LEU A C 1
ATOM 735 O O . LEU A 1 96 ? -2.881 10.605 -4.294 1.00 93.25 96 LEU A O 1
ATOM 739 N N . GLY A 1 97 ? -0.954 11.694 -4.675 1.00 93.06 97 GLY A N 1
ATOM 740 C CA . GLY A 1 97 ? -1.229 12.888 -3.882 1.00 93.06 97 GLY A CA 1
ATOM 741 C C . GLY A 1 97 ? -0.729 12.742 -2.444 1.00 93.06 97 GLY A C 1
ATOM 742 O O . GLY A 1 97 ? -1.060 11.776 -1.763 1.00 93.06 97 GLY A O 1
ATOM 743 N N . ALA A 1 98 ? 0.025 13.735 -1.965 1.00 91.31 98 ALA A N 1
ATOM 744 C CA . ALA A 1 98 ? 0.669 13.707 -0.647 1.00 91.31 98 ALA A CA 1
ATOM 745 C C . ALA A 1 98 ? -0.309 13.490 0.523 1.00 91.31 98 ALA A C 1
ATOM 747 O O . ALA A 1 98 ? 0.029 12.808 1.481 1.00 91.31 98 ALA A O 1
ATOM 748 N N . ASN A 1 99 ? -1.548 13.980 0.413 1.00 90.75 99 ASN A N 1
ATOM 749 C CA . ASN A 1 99 ? -2.574 13.797 1.448 1.00 90.75 99 ASN A CA 1
ATOM 750 C C . ASN A 1 99 ? -3.104 12.356 1.541 1.00 90.75 99 ASN A C 1
ATOM 752 O O . ASN A 1 99 ? -3.769 12.016 2.515 1.00 90.75 99 ASN A O 1
ATOM 756 N N . HIS A 1 100 ? -2.832 11.517 0.536 1.00 92.00 100 HIS A N 1
ATOM 757 C CA . HIS A 1 100 ? -3.260 10.120 0.498 1.00 92.00 100 HIS A CA 1
ATOM 758 C C . HIS A 1 100 ? -2.110 9.142 0.732 1.00 92.00 100 HIS A C 1
ATOM 760 O O . HIS A 1 100 ? -2.334 7.944 0.626 1.00 92.00 100 HIS A O 1
ATOM 766 N N . VAL A 1 101 ? -0.886 9.591 1.013 1.00 93.19 101 VAL A N 1
ATOM 767 C CA . VAL A 1 101 ? 0.260 8.695 1.225 1.00 93.19 101 VAL A CA 1
ATOM 768 C C . VAL A 1 101 ? 0.823 8.924 2.617 1.00 93.19 101 VAL A C 1
ATOM 770 O O . VAL A 1 101 ? 1.352 9.994 2.904 1.00 93.19 101 VAL A O 1
ATOM 773 N N . ASP A 1 102 ? 0.761 7.899 3.468 1.00 92.50 102 ASP A N 1
ATOM 774 C CA . ASP A 1 102 ? 1.528 7.893 4.715 1.00 92.50 102 ASP A CA 1
ATOM 775 C C . ASP A 1 102 ? 2.865 7.186 4.468 1.00 92.50 102 ASP A C 1
ATOM 777 O O . ASP A 1 102 ? 2.965 5.953 4.432 1.00 92.50 102 ASP A O 1
ATOM 781 N N . GLY A 1 103 ? 3.901 7.998 4.246 1.00 88.94 103 GLY A N 1
ATOM 782 C CA . GLY A 1 103 ? 5.269 7.521 4.069 1.00 88.94 103 GLY A CA 1
ATOM 783 C C . GLY A 1 103 ? 5.886 6.958 5.349 1.00 88.94 103 GLY A C 1
ATOM 784 O O . GLY A 1 103 ? 6.834 6.179 5.252 1.00 88.94 103 GLY A O 1
ATOM 785 N N . GLY A 1 104 ? 5.335 7.296 6.519 1.00 91.44 104 GLY A N 1
ATOM 786 C CA . GLY A 1 104 ? 5.905 6.977 7.821 1.00 91.44 104 GLY A CA 1
ATOM 787 C C . GLY A 1 104 ? 7.222 7.697 8.116 1.00 91.44 104 GLY A C 1
ATOM 788 O O . GLY A 1 104 ? 7.712 8.534 7.350 1.00 91.44 104 GLY A O 1
ATOM 789 N N . VAL A 1 105 ? 7.810 7.334 9.252 1.00 92.19 105 VAL A N 1
ATOM 790 C CA . VAL A 1 105 ? 9.103 7.834 9.728 1.00 92.19 105 VAL A CA 1
ATOM 791 C C . VAL A 1 105 ? 10.010 6.650 10.039 1.00 92.19 105 VAL A C 1
ATOM 793 O O . VAL A 1 105 ? 9.590 5.685 10.679 1.00 92.19 105 VAL A O 1
ATOM 796 N N . CYS A 1 106 ? 11.252 6.705 9.567 1.00 92.19 106 CYS A N 1
ATOM 797 C CA . CYS A 1 106 ? 12.266 5.728 9.938 1.00 92.19 106 CYS A CA 1
ATOM 798 C C . CYS A 1 106 ? 12.618 5.854 11.421 1.00 92.19 106 CYS A C 1
ATOM 800 O O . CYS A 1 106 ? 12.916 6.952 11.887 1.00 92.19 106 CYS A O 1
ATOM 802 N N . ILE A 1 107 ? 12.644 4.733 12.136 1.00 93.75 107 ILE A N 1
ATOM 803 C CA . ILE A 1 107 ? 13.107 4.660 13.523 1.00 93.75 107 ILE A CA 1
ATOM 804 C C . ILE A 1 107 ? 14.217 3.620 13.647 1.00 93.75 107 ILE A C 1
ATOM 806 O O . ILE A 1 107 ? 14.139 2.548 13.042 1.00 93.75 107 ILE A O 1
ATOM 810 N N . GLY A 1 108 ? 15.256 3.936 14.421 1.00 94.56 108 GLY A N 1
ATOM 811 C CA . GLY A 1 108 ? 16.343 2.998 14.681 1.00 94.56 108 GLY A CA 1
ATOM 812 C C . GLY A 1 108 ? 15.858 1.792 15.485 1.00 94.56 108 GLY A C 1
ATOM 813 O O . GLY A 1 108 ? 15.041 1.930 16.396 1.00 94.56 108 GLY A O 1
ATOM 814 N N . VAL A 1 109 ? 16.380 0.609 15.179 1.00 95.69 109 VAL A N 1
ATOM 815 C CA . VAL A 1 109 ? 16.091 -0.633 15.911 1.00 95.69 109 VAL A CA 1
ATOM 816 C C . VAL A 1 109 ? 17.387 -1.380 16.198 1.00 95.69 109 VAL A C 1
ATOM 818 O O . VAL A 1 109 ? 18.292 -1.398 15.364 1.00 95.69 109 VAL A O 1
ATOM 821 N N . SER A 1 110 ? 17.497 -1.986 17.380 1.00 96.38 110 SER A N 1
ATOM 822 C CA . SER A 1 110 ? 18.623 -2.866 17.700 1.00 96.38 110 SER A CA 1
ATOM 823 C C . SER A 1 110 ? 18.368 -4.312 17.260 1.00 96.38 110 SER A C 1
ATOM 825 O O . SER A 1 110 ? 17.225 -4.758 17.147 1.00 96.38 110 SER A O 1
ATOM 827 N N . MET A 1 111 ? 19.448 -5.069 17.045 1.00 96.06 111 MET A N 1
ATOM 828 C CA . MET A 1 111 ? 19.377 -6.503 16.739 1.00 96.06 111 MET A CA 1
ATOM 829 C C . MET A 1 111 ? 18.599 -7.265 17.824 1.00 96.06 111 MET A C 1
ATOM 831 O O . MET A 1 111 ? 17.666 -7.999 17.509 1.00 96.06 111 MET A O 1
ATOM 835 N N . ASP A 1 112 ? 18.905 -7.005 19.100 1.00 97.69 112 ASP A N 1
ATOM 836 C CA . ASP A 1 112 ? 18.242 -7.645 20.244 1.00 97.69 112 ASP A CA 1
ATOM 837 C C . ASP A 1 112 ? 16.733 -7.344 20.291 1.00 97.69 112 ASP A C 1
ATOM 839 O O . ASP A 1 112 ? 15.931 -8.207 20.655 1.00 97.69 112 ASP A O 1
ATOM 843 N N . PHE A 1 113 ? 16.322 -6.128 19.903 1.00 98.25 113 PHE A N 1
ATOM 844 C CA . PHE A 1 113 ? 14.905 -5.787 19.756 1.00 98.25 113 PHE A CA 1
ATOM 845 C C . PHE A 1 113 ? 14.233 -6.670 18.699 1.00 98.25 113 PHE A C 1
ATOM 847 O O . PHE A 1 113 ? 13.181 -7.254 18.965 1.00 98.25 113 PHE A O 1
ATOM 854 N N . LEU A 1 114 ? 14.844 -6.805 17.520 1.00 97.75 114 LEU A N 1
ATOM 855 C CA . LEU A 1 114 ? 14.290 -7.575 16.404 1.00 97.75 114 LEU A CA 1
ATOM 856 C C . LEU A 1 114 ? 14.216 -9.078 16.699 1.00 97.75 114 LEU A C 1
ATOM 858 O O . LEU A 1 114 ? 13.219 -9.724 16.366 1.00 97.75 114 LEU A O 1
ATOM 862 N N . GLU A 1 115 ? 15.230 -9.631 17.363 1.00 97.38 115 GLU A N 1
ATOM 863 C CA . GLU A 1 115 ? 15.232 -11.030 17.803 1.00 97.38 115 GLU A CA 1
ATOM 864 C C . GLU A 1 115 ? 14.123 -11.306 18.825 1.00 97.38 115 GLU A C 1
ATOM 866 O O . GLU A 1 115 ? 13.415 -12.318 18.736 1.00 97.38 115 GLU A O 1
ATOM 871 N N . LEU A 1 116 ? 13.919 -10.387 19.775 1.00 97.94 116 LEU A N 1
ATOM 872 C CA . LEU A 1 116 ? 12.857 -10.524 20.765 1.00 97.94 116 LEU A CA 1
ATOM 873 C C . LEU A 1 116 ? 11.468 -10.357 20.136 1.00 97.94 116 LEU A C 1
ATOM 875 O O . LEU A 1 116 ? 10.552 -11.101 20.489 1.00 97.94 116 LEU A O 1
ATOM 879 N N . VAL A 1 117 ? 11.317 -9.457 19.161 1.00 97.56 117 VAL A N 1
ATOM 880 C CA . VAL A 1 117 ? 10.095 -9.335 18.353 1.00 97.56 117 VAL A CA 1
ATOM 881 C C . VAL A 1 117 ? 9.769 -10.655 17.653 1.00 97.56 117 VAL A C 1
ATOM 883 O O . VAL A 1 117 ? 8.656 -11.147 17.833 1.00 97.56 117 VAL A O 1
ATOM 886 N N . GLU A 1 118 ? 10.709 -11.260 16.909 1.00 96.31 118 GLU A N 1
ATOM 887 C CA . GLU A 1 118 ? 10.492 -12.541 16.202 1.00 96.31 118 GLU A CA 1
ATOM 888 C C . GLU A 1 118 ? 9.996 -13.627 17.166 1.00 96.31 118 GLU A C 1
ATOM 890 O O . GLU A 1 118 ? 9.038 -14.346 16.865 1.00 96.31 118 GLU A O 1
ATOM 895 N N . LYS A 1 119 ? 10.605 -13.706 18.356 1.00 96.88 119 LYS A N 1
ATOM 896 C CA . LYS A 1 119 ? 10.203 -14.647 19.406 1.00 96.88 119 LYS A CA 1
ATOM 897 C C . LYS A 1 119 ? 8.796 -14.358 19.937 1.00 96.88 119 LYS A C 1
ATOM 899 O O . LYS A 1 119 ? 8.000 -15.288 20.067 1.00 96.88 119 LYS A O 1
ATOM 904 N N . ASN A 1 120 ? 8.486 -13.097 20.235 1.00 97.06 120 ASN A N 1
ATOM 905 C CA . ASN A 1 120 ? 7.208 -12.691 20.829 1.00 97.06 120 ASN A CA 1
ATOM 906 C C . ASN A 1 120 ? 6.024 -12.955 19.891 1.00 97.06 120 ASN A C 1
ATOM 908 O O . ASN A 1 120 ? 4.939 -13.309 20.353 1.00 97.06 120 ASN A O 1
ATOM 912 N N . VAL A 1 121 ? 6.219 -12.812 18.576 1.00 95.50 121 VAL A N 1
ATOM 913 C CA . VAL A 1 121 ? 5.133 -12.971 17.596 1.00 95.50 121 VAL A CA 1
ATOM 914 C C . VAL A 1 121 ? 4.970 -14.392 17.063 1.00 95.50 121 VAL A C 1
ATOM 916 O O . VAL A 1 121 ? 3.997 -14.652 16.356 1.00 95.50 121 VAL A O 1
ATOM 919 N N . LEU A 1 122 ? 5.885 -15.318 17.371 1.00 94.00 122 LEU A N 1
ATOM 920 C CA . LEU A 1 122 ? 5.964 -16.638 16.733 1.00 94.00 122 LEU A CA 1
ATOM 921 C C . LEU A 1 122 ? 4.630 -17.404 16.738 1.00 94.00 122 LEU A C 1
ATOM 923 O O . LEU A 1 122 ? 4.235 -17.954 15.714 1.00 94.00 122 LEU A O 1
ATOM 927 N N . ASN A 1 123 ? 3.920 -17.389 17.868 1.00 93.38 123 ASN A N 1
ATOM 928 C CA . ASN A 1 123 ? 2.648 -18.103 18.039 1.00 93.38 123 ASN A CA 1
ATOM 929 C C . ASN A 1 123 ? 1.446 -17.382 17.407 1.00 93.38 123 ASN A C 1
ATOM 931 O O . ASN A 1 123 ? 0.398 -17.992 17.217 1.00 93.38 123 ASN A O 1
ATOM 935 N N . SER A 1 124 ? 1.588 -16.096 17.084 1.00 92.44 124 SER A N 1
ATOM 936 C CA . SER A 1 124 ? 0.537 -15.280 16.461 1.00 92.44 124 SER A CA 1
ATOM 937 C C . SER A 1 124 ? 0.608 -15.309 14.932 1.00 92.44 124 SER A C 1
ATOM 939 O O . SER A 1 124 ? -0.370 -14.995 14.250 1.00 92.44 124 SER A O 1
ATOM 941 N N . ARG A 1 125 ? 1.769 -15.675 14.377 1.00 91.88 125 ARG A N 1
ATOM 942 C CA . ARG A 1 125 ? 2.011 -15.731 12.934 1.00 91.88 125 ARG A CA 1
ATOM 943 C C . ARG A 1 125 ? 1.435 -17.018 12.327 1.00 91.88 125 ARG A C 1
ATOM 945 O O . ARG A 1 125 ? 1.628 -18.098 12.884 1.00 91.88 125 ARG A O 1
ATOM 952 N N . PRO A 1 126 ? 0.793 -16.9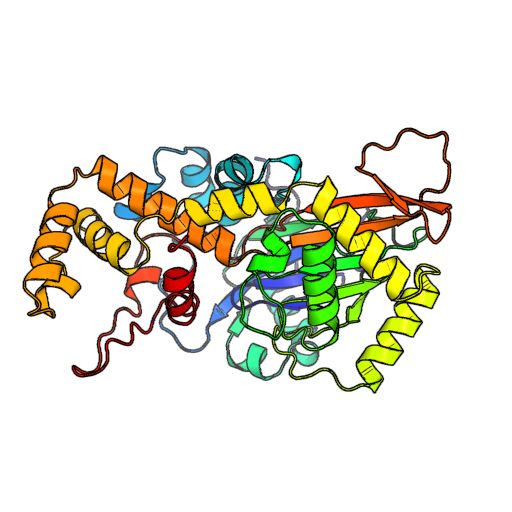61 11.143 1.00 89.31 126 PRO A N 1
ATOM 953 C CA . PRO A 1 126 ? 0.361 -18.167 10.442 1.00 89.31 126 PRO A CA 1
ATOM 954 C C . PRO A 1 126 ? 1.538 -19.108 10.153 1.00 89.31 126 PRO A C 1
ATOM 956 O O . PRO A 1 126 ? 2.575 -18.669 9.656 1.00 89.31 126 PRO A O 1
ATOM 959 N N . THR A 1 127 ? 1.367 -20.415 10.362 1.00 90.31 127 THR A N 1
ATOM 960 C CA . THR A 1 127 ? 2.457 -21.404 10.226 1.00 90.31 127 THR A CA 1
ATOM 961 C C . THR A 1 127 ? 3.171 -21.328 8.872 1.00 90.31 127 THR A C 1
ATOM 963 O O . THR A 1 127 ? 4.396 -21.356 8.801 1.00 90.31 127 THR A O 1
ATOM 966 N N . TRP A 1 128 ? 2.430 -21.144 7.775 1.00 86.62 128 TRP A N 1
ATOM 967 C CA . TRP A 1 128 ? 3.014 -21.024 6.435 1.00 86.62 128 TRP A CA 1
ATOM 968 C C . TRP A 1 128 ? 3.853 -19.746 6.249 1.00 86.62 128 TRP A C 1
ATOM 970 O O . TRP A 1 128 ? 4.821 -19.752 5.490 1.00 86.62 128 TRP A O 1
ATOM 980 N N . ARG A 1 129 ? 3.529 -18.659 6.962 1.00 88.31 129 ARG A N 1
ATOM 981 C CA . ARG A 1 129 ? 4.323 -17.421 6.978 1.00 88.31 129 ARG A CA 1
ATOM 982 C C . ARG A 1 129 ? 5.615 -17.587 7.773 1.00 88.31 129 ARG A C 1
ATOM 984 O O . ARG A 1 129 ? 6.659 -17.111 7.317 1.00 88.31 129 ARG A O 1
ATOM 991 N N . VAL A 1 130 ? 5.542 -18.288 8.908 1.00 90.81 130 VAL A N 1
ATOM 992 C CA . VAL A 1 130 ? 6.704 -18.670 9.731 1.00 90.81 130 VAL A CA 1
ATOM 993 C C . VAL A 1 130 ? 7.655 -19.562 8.933 1.00 90.81 130 VAL A C 1
ATOM 995 O O . VAL A 1 130 ? 8.871 -19.375 8.980 1.00 90.81 130 VAL A O 1
ATOM 998 N N . ASN A 1 131 ? 7.120 -20.498 8.147 1.00 89.81 131 ASN A N 1
ATOM 999 C CA . ASN A 1 131 ? 7.927 -21.383 7.305 1.00 89.81 131 ASN A CA 1
ATOM 1000 C C . ASN A 1 131 ? 8.581 -20.639 6.130 1.00 89.81 131 ASN A C 1
ATOM 1002 O O . ASN A 1 131 ? 9.712 -20.949 5.773 1.00 89.81 131 ASN A O 1
ATOM 1006 N N . ALA A 1 132 ? 7.910 -19.639 5.551 1.00 86.62 132 ALA A N 1
ATOM 1007 C CA . ALA A 1 132 ? 8.421 -18.916 4.385 1.00 86.62 132 ALA A CA 1
ATOM 1008 C C . ALA A 1 132 ? 9.474 -17.838 4.717 1.00 86.62 132 ALA A C 1
ATOM 1010 O O . ALA A 1 132 ? 10.338 -17.546 3.886 1.00 86.62 132 ALA A O 1
ATOM 1011 N N . SER A 1 133 ? 9.387 -17.199 5.890 1.00 89.69 133 SER A N 1
ATOM 1012 C CA . SER A 1 133 ? 10.181 -16.001 6.210 1.00 89.69 133 SER A CA 1
ATOM 1013 C C . SER A 1 133 ? 10.389 -15.779 7.709 1.00 89.69 133 SER A C 1
ATOM 1015 O O . SER A 1 133 ? 9.535 -16.159 8.512 1.00 89.69 133 SER A O 1
ATOM 1017 N N . SER A 1 134 ? 11.469 -15.091 8.072 1.00 91.94 134 SER A N 1
ATOM 1018 C CA . SER A 1 134 ? 11.751 -14.581 9.425 1.00 91.94 134 SER A CA 1
ATOM 1019 C C . SER A 1 134 ? 11.934 -13.063 9.406 1.00 91.94 134 SER A C 1
ATOM 1021 O O . SER A 1 134 ? 12.170 -12.490 8.339 1.00 91.94 134 SER A O 1
ATOM 1023 N N . VAL A 1 135 ? 11.826 -12.404 10.561 1.00 93.75 135 VAL A N 1
ATOM 1024 C CA . VAL A 1 135 ? 12.296 -11.019 10.733 1.00 93.75 135 VAL A CA 1
ATOM 1025 C C . VAL A 1 135 ? 13.771 -10.901 10.322 1.00 93.75 135 VAL A C 1
ATOM 1027 O O . VAL A 1 135 ? 14.574 -11.804 10.566 1.00 93.75 135 VAL A O 1
ATOM 1030 N N . ASP A 1 136 ? 14.109 -9.800 9.650 1.00 91.00 136 ASP A N 1
ATOM 1031 C CA . ASP A 1 136 ? 15.480 -9.442 9.276 1.00 91.00 136 ASP A CA 1
ATOM 1032 C C . ASP A 1 136 ? 16.208 -8.845 10.487 1.00 91.00 136 ASP A C 1
ATOM 1034 O O . ASP A 1 136 ? 16.156 -7.637 10.692 1.00 91.00 136 ASP A O 1
ATOM 1038 N N . SER A 1 137 ? 16.884 -9.668 11.294 1.00 91.31 137 SER A N 1
ATOM 1039 C CA . SER A 1 137 ? 17.631 -9.190 12.472 1.00 91.31 137 SER A CA 1
ATOM 1040 C C . SER A 1 137 ? 18.842 -8.313 12.128 1.00 91.31 137 SER A C 1
ATOM 1042 O O . SER A 1 137 ? 19.428 -7.711 13.022 1.00 91.31 137 SER A O 1
ATOM 1044 N N . THR A 1 138 ? 19.214 -8.214 10.845 1.00 88.00 138 THR A N 1
ATOM 1045 C CA . THR A 1 138 ? 20.320 -7.362 10.372 1.00 88.00 138 THR A CA 1
ATOM 1046 C C . THR A 1 138 ? 19.885 -5.943 10.000 1.00 88.00 138 THR A C 1
ATOM 1048 O O . THR A 1 138 ? 20.735 -5.116 9.660 1.00 88.00 138 THR A O 1
ATOM 1051 N N . ALA A 1 139 ? 18.577 -5.663 10.036 1.00 87.94 139 ALA A N 1
ATOM 1052 C CA . ALA A 1 139 ? 18.038 -4.338 9.772 1.00 87.94 139 ALA A CA 1
ATOM 1053 C C . ALA A 1 139 ? 18.358 -3.379 10.929 1.00 87.94 139 ALA A C 1
ATOM 1055 O O . ALA A 1 139 ? 18.198 -3.725 12.096 1.00 87.94 139 ALA A O 1
ATOM 1056 N N . ASN A 1 140 ? 18.758 -2.152 10.594 1.00 89.69 140 ASN A N 1
ATOM 1057 C CA . ASN A 1 140 ? 19.042 -1.101 11.582 1.00 89.69 140 ASN A CA 1
ATOM 1058 C C . ASN A 1 140 ? 17.884 -0.110 11.735 1.00 89.69 140 ASN A C 1
ATOM 1060 O O . ASN A 1 140 ? 17.889 0.726 12.639 1.00 89.69 140 ASN A O 1
ATOM 1064 N N . VAL A 1 141 ? 16.908 -0.181 10.829 1.00 91.38 141 VAL A N 1
ATOM 1065 C CA . VAL A 1 141 ? 15.769 0.727 10.759 1.00 91.38 141 VAL A CA 1
ATOM 1066 C C . VAL A 1 141 ? 14.481 -0.069 10.575 1.00 91.38 141 VAL A C 1
ATOM 1068 O O . VAL A 1 141 ? 14.416 -1.037 9.815 1.00 91.38 141 VAL A O 1
ATOM 1071 N N . ALA A 1 142 ? 13.433 0.367 11.264 1.00 93.19 142 ALA A N 1
ATOM 1072 C CA . ALA A 1 142 ? 12.054 -0.018 11.004 1.00 93.19 142 ALA A CA 1
ATOM 1073 C C . ALA A 1 142 ? 11.241 1.221 10.607 1.00 93.19 142 ALA A C 1
ATOM 1075 O O . ALA A 1 142 ? 11.675 2.358 10.797 1.00 93.19 142 ALA A O 1
ATOM 1076 N N . LEU A 1 143 ? 10.053 1.012 10.040 1.00 92.81 143 LEU A N 1
ATOM 1077 C CA . LEU A 1 143 ? 9.191 2.113 9.616 1.00 92.81 143 LEU A CA 1
ATOM 1078 C C . LEU A 1 143 ? 8.021 2.278 10.588 1.00 92.81 143 LEU A C 1
ATOM 1080 O O . LEU A 1 143 ? 7.206 1.368 10.740 1.00 92.81 143 LEU A O 1
ATOM 1084 N N . LEU A 1 144 ? 7.940 3.441 11.230 1.00 94.75 144 LEU A N 1
ATOM 1085 C CA . LEU A 1 144 ? 6.860 3.825 12.132 1.00 94.75 144 LEU A CA 1
ATOM 1086 C C . LEU A 1 144 ? 5.783 4.586 11.348 1.00 94.75 144 LEU A C 1
ATOM 1088 O O . LEU A 1 144 ? 6.064 5.618 10.740 1.00 94.75 144 LEU A O 1
ATOM 1092 N N . ILE A 1 145 ? 4.551 4.085 11.357 1.00 93.06 145 ILE A N 1
ATOM 1093 C CA . ILE A 1 145 ? 3.422 4.620 10.573 1.00 93.06 145 ILE A CA 1
ATOM 1094 C C . ILE A 1 145 ? 2.242 4.864 11.519 1.00 93.06 145 ILE A C 1
ATOM 1096 O O . ILE A 1 145 ? 2.153 4.227 12.573 1.00 93.06 145 ILE A O 1
ATOM 1100 N N . ALA A 1 146 ? 1.334 5.786 11.190 1.00 93.00 146 ALA A N 1
ATOM 1101 C CA . ALA A 1 146 ? 0.068 5.855 11.912 1.00 93.00 146 ALA A CA 1
ATOM 1102 C C . ALA A 1 146 ? -0.727 4.546 11.751 1.00 93.00 146 ALA A C 1
ATOM 1104 O O . ALA A 1 146 ? -0.753 3.932 10.684 1.00 93.00 146 ALA A O 1
ATOM 1105 N N . ASP A 1 147 ? -1.395 4.105 12.815 1.00 94.00 147 ASP A N 1
ATOM 1106 C CA . ASP A 1 147 ? -2.318 2.982 12.727 1.00 94.00 147 ASP A CA 1
ATOM 1107 C C . ASP A 1 147 ? -3.612 3.439 12.046 1.00 94.00 147 ASP A C 1
ATOM 1109 O O . ASP A 1 147 ? -4.534 3.935 12.689 1.00 94.00 147 ASP A O 1
ATOM 1113 N N . HIS A 1 148 ? -3.699 3.262 10.729 1.00 93.81 148 HIS A N 1
ATOM 1114 C CA . HIS A 1 148 ? -4.884 3.643 9.954 1.00 93.81 148 HIS A CA 1
ATOM 1115 C C . HIS A 1 148 ? -6.102 2.743 10.190 1.00 93.81 148 HIS A C 1
ATOM 1117 O O . HIS A 1 148 ? -7.161 2.996 9.618 1.00 93.81 148 HIS A O 1
ATOM 1123 N N . SER A 1 149 ? -5.985 1.704 11.026 1.00 93.06 149 SER A N 1
ATOM 1124 C CA . SER A 1 149 ? -7.163 1.000 11.542 1.00 93.06 149 SER A CA 1
ATOM 1125 C C . SER A 1 149 ? -7.842 1.736 12.710 1.00 93.06 149 SER A C 1
ATOM 1127 O O . SER A 1 149 ? -8.915 1.330 13.161 1.00 93.06 149 SER A O 1
ATOM 1129 N N . LEU A 1 150 ? -7.232 2.838 13.162 1.00 91.62 150 LEU A N 1
ATOM 1130 C CA . LEU A 1 150 ? -7.774 3.816 14.096 1.00 91.62 150 LEU A CA 1
ATOM 1131 C C . LEU A 1 150 ? -8.028 5.148 13.372 1.00 91.62 150 LEU A C 1
ATOM 1133 O O . LEU A 1 150 ? -7.336 5.507 12.416 1.00 91.62 150 LEU A O 1
ATOM 1137 N N . PHE A 1 151 ? -9.015 5.915 13.840 1.00 88.81 151 PHE A N 1
ATOM 1138 C CA . PHE A 1 151 ? -9.283 7.248 13.298 1.00 88.81 151 PHE A CA 1
ATOM 1139 C C . PHE A 1 151 ? -8.411 8.312 13.972 1.00 88.81 151 PHE A C 1
ATOM 1141 O O . PHE A 1 151 ? -7.831 9.176 13.310 1.00 88.81 151 PHE A O 1
ATOM 1148 N N . SER A 1 152 ? -8.289 8.237 15.294 1.00 78.31 152 SER A N 1
ATOM 1149 C CA . SER A 1 152 ? -7.396 9.050 16.118 1.00 78.31 152 SER A CA 1
ATOM 1150 C C . SER A 1 152 ? -6.480 8.128 16.927 1.00 78.31 152 SER A C 1
ATOM 1152 O O . SER A 1 152 ? -6.828 6.984 17.207 1.00 78.31 152 SER A O 1
ATOM 1154 N N . GLY A 1 153 ? -5.291 8.605 17.305 1.00 63.38 153 GLY A N 1
ATOM 1155 C CA . GLY A 1 153 ? -4.313 7.790 18.040 1.00 63.38 153 GLY A CA 1
ATOM 1156 C C . GLY A 1 153 ? -4.724 7.413 19.472 1.00 63.38 153 GLY A C 1
ATOM 1157 O O . GLY A 1 153 ? -3.964 6.736 20.158 1.00 63.38 153 GLY A O 1
ATOM 1158 N N . ASN A 1 154 ? -5.907 7.838 19.932 1.00 60.47 154 ASN A N 1
ATOM 1159 C CA . ASN A 1 154 ? -6.447 7.504 21.244 1.00 60.47 154 ASN A CA 1
ATOM 1160 C C . ASN A 1 154 ? -7.600 6.500 21.102 1.00 60.47 154 ASN A C 1
ATOM 1162 O O . ASN A 1 154 ? -8.628 6.792 20.495 1.00 60.47 154 ASN A O 1
ATOM 1166 N N . THR A 1 155 ? -7.438 5.327 21.709 1.00 55.88 155 THR A N 1
ATOM 1167 C CA . THR A 1 155 ? -8.414 4.230 21.687 1.00 55.88 155 THR A CA 1
ATOM 1168 C C . THR A 1 155 ? -9.602 4.445 22.624 1.00 55.88 155 THR A C 1
ATOM 1170 O O . THR A 1 155 ? -10.547 3.662 22.577 1.00 55.88 155 THR A O 1
ATOM 1173 N N . LYS A 1 156 ? -9.567 5.467 23.491 1.00 55.88 156 LYS A N 1
ATOM 1174 C CA . LYS A 1 156 ? -10.528 5.587 24.596 1.00 55.88 156 LYS A CA 1
ATOM 1175 C C . LYS A 1 156 ? -11.896 6.168 24.231 1.00 55.88 156 LYS A C 1
ATOM 1177 O O . LYS A 1 156 ? -12.832 5.847 24.945 1.00 55.88 156 LYS A O 1
ATOM 1182 N N . ASP A 1 157 ? -12.039 6.923 23.137 1.00 53.41 157 ASP A N 1
ATOM 1183 C CA . ASP A 1 157 ? -13.271 7.703 22.889 1.00 53.41 157 ASP A CA 1
ATOM 1184 C C . ASP A 1 157 ? -13.706 7.804 21.413 1.00 53.41 157 ASP A C 1
ATOM 1186 O O . ASP A 1 157 ? -14.336 8.779 21.020 1.00 53.41 157 ASP A O 1
ATOM 1190 N N . SER A 1 158 ? -13.403 6.838 20.537 1.00 64.75 158 SER A N 1
ATOM 1191 C CA . SER A 1 158 ? -14.002 6.898 19.191 1.00 64.75 158 SER A CA 1
ATOM 1192 C C . SER A 1 158 ? -14.391 5.541 18.630 1.00 64.75 158 SER A C 1
ATOM 1194 O O . SER A 1 158 ? -13.545 4.673 18.438 1.00 64.75 158 SER A O 1
ATOM 1196 N N . SER A 1 159 ? -15.685 5.389 18.330 1.00 84.94 159 SER A N 1
ATOM 1197 C CA . SER A 1 159 ? -16.201 4.351 17.438 1.00 84.94 159 SER A CA 1
ATOM 1198 C C . SER A 1 159 ? -15.550 4.515 16.067 1.00 84.94 159 SER A C 1
ATOM 1200 O O . SER A 1 159 ? -15.935 5.393 15.291 1.00 84.94 159 SER A O 1
ATOM 1202 N N . CYS A 1 160 ? -14.546 3.691 15.780 1.00 90.75 160 CYS A N 1
ATOM 1203 C CA . CYS A 1 160 ? -13.814 3.702 14.524 1.00 90.75 160 CYS A CA 1
ATOM 1204 C C . CYS A 1 160 ? -14.081 2.417 13.746 1.00 90.75 160 CYS A C 1
ATOM 1206 O O . CYS A 1 160 ? -13.862 1.317 14.257 1.00 90.75 160 CYS A O 1
ATOM 1208 N N . ILE A 1 161 ? -14.465 2.567 12.479 1.00 93.12 161 ILE A N 1
ATOM 1209 C CA . ILE A 1 161 ? -14.404 1.477 11.504 1.00 93.12 161 ILE A CA 1
ATOM 1210 C C . ILE A 1 161 ? -13.328 1.818 10.490 1.00 93.12 161 ILE A C 1
ATOM 1212 O O . ILE A 1 161 ? -13.292 2.936 9.987 1.00 93.12 161 ILE A O 1
ATOM 1216 N N . ALA A 1 162 ? -12.481 0.858 10.150 1.00 94.88 162 ALA A N 1
ATOM 1217 C CA . ALA A 1 162 ? -11.555 0.997 9.044 1.00 94.88 162 ALA A CA 1
ATOM 1218 C C . ALA A 1 162 ? -11.640 -0.189 8.093 1.00 94.88 162 ALA A C 1
ATOM 1220 O O . ALA A 1 162 ? -11.970 -1.306 8.482 1.00 94.88 162 ALA A O 1
ATOM 1221 N N . VAL A 1 163 ? -11.315 0.066 6.837 1.00 95.00 163 VAL A N 1
ATOM 1222 C CA . VAL A 1 163 ? -11.361 -0.905 5.753 1.00 95.00 163 VAL A CA 1
ATOM 1223 C C . VAL A 1 163 ? -10.022 -0.901 5.053 1.00 95.00 163 VAL A C 1
ATOM 1225 O O . VAL A 1 163 ? -9.510 0.165 4.731 1.00 95.00 163 VAL A O 1
ATOM 1228 N N . GLU A 1 164 ? -9.471 -2.079 4.791 1.00 93.69 164 GLU A N 1
ATOM 1229 C CA . GLU A 1 164 ? -8.332 -2.243 3.891 1.00 93.69 164 GLU A CA 1
ATOM 1230 C C . GLU A 1 164 ? -8.806 -2.922 2.606 1.00 93.69 164 GLU A C 1
ATOM 1232 O O . GLU A 1 164 ? -9.360 -4.023 2.648 1.00 93.69 164 GLU A O 1
ATOM 1237 N N . ILE A 1 165 ? -8.548 -2.282 1.467 1.00 90.31 165 ILE A N 1
ATOM 1238 C CA . ILE A 1 165 ? -8.848 -2.800 0.134 1.00 90.31 165 ILE A CA 1
ATOM 1239 C C . ILE A 1 165 ? -7.534 -3.028 -0.606 1.00 90.31 165 ILE A C 1
ATOM 1241 O O . ILE A 1 165 ? -6.803 -2.081 -0.897 1.00 90.31 165 ILE A O 1
ATOM 1245 N N . LYS A 1 166 ? -7.240 -4.282 -0.955 1.00 83.12 166 LYS A N 1
ATOM 1246 C CA . LYS A 1 166 ? -6.118 -4.635 -1.828 1.00 83.12 166 LYS A CA 1
ATOM 1247 C C . LYS A 1 166 ? -6.630 -4.919 -3.235 1.00 83.12 166 LYS A C 1
ATOM 1249 O O . LYS A 1 166 ? -7.234 -5.955 -3.504 1.00 83.12 166 LYS A O 1
ATOM 1254 N N . ILE A 1 167 ? -6.335 -4.009 -4.154 1.00 69.69 167 ILE A N 1
ATOM 1255 C CA . ILE A 1 167 ? -7.000 -3.929 -5.457 1.00 69.69 167 ILE A CA 1
ATOM 1256 C C . ILE A 1 167 ? -6.211 -4.723 -6.494 1.00 69.69 167 ILE A C 1
ATOM 1258 O O . ILE A 1 167 ? -5.504 -4.154 -7.323 1.00 69.69 167 ILE A O 1
ATOM 1262 N N . SER A 1 168 ? -6.194 -6.053 -6.362 1.00 58.84 168 SER A N 1
ATOM 1263 C CA . SER A 1 168 ? -5.148 -6.800 -7.055 1.00 58.84 168 SER A CA 1
ATOM 1264 C C . SER A 1 168 ? -5.439 -8.269 -7.404 1.00 58.84 168 SER A C 1
ATOM 1266 O O . SER A 1 168 ? -4.901 -8.747 -8.400 1.00 58.84 168 SER A O 1
ATOM 1268 N N . LYS A 1 169 ? -6.222 -9.050 -6.643 1.00 56.38 169 LYS A N 1
ATOM 1269 C CA . LYS A 1 169 ? -6.507 -10.458 -7.020 1.00 56.38 169 LYS A CA 1
ATOM 1270 C C . LYS A 1 169 ? -7.913 -10.631 -7.571 1.00 56.38 169 LYS A C 1
ATOM 1272 O O . LYS A 1 169 ? -8.839 -10.041 -7.036 1.00 56.38 169 LYS A O 1
ATOM 1277 N N . THR A 1 170 ? -8.059 -11.510 -8.558 1.00 56.72 170 THR A N 1
ATOM 1278 C CA . THR A 1 170 ? -9.359 -11.971 -9.044 1.00 56.72 170 THR A CA 1
ATOM 1279 C C . THR A 1 170 ? -10.125 -12.670 -7.914 1.00 56.72 170 THR A C 1
ATOM 1281 O O . THR A 1 170 ? -9.697 -13.691 -7.374 1.00 56.72 170 THR A O 1
ATOM 1284 N N . SER A 1 171 ? -11.257 -12.091 -7.532 1.00 65.69 171 SER A N 1
ATOM 1285 C CA . SER A 1 171 ? -12.327 -12.773 -6.802 1.00 65.69 171 SER A CA 1
ATOM 1286 C C . SER A 1 171 ? -13.643 -12.486 -7.527 1.00 65.69 171 SER A C 1
ATOM 1288 O O . SER A 1 171 ? -13.603 -12.101 -8.696 1.00 65.69 171 SER A O 1
ATOM 1290 N N . ASP A 1 172 ? -14.793 -12.651 -6.877 1.00 72.31 172 ASP A N 1
ATOM 1291 C CA . ASP A 1 172 ? -16.071 -12.291 -7.501 1.00 72.31 172 ASP A CA 1
ATOM 1292 C C . ASP A 1 172 ? -16.251 -10.769 -7.626 1.00 72.31 172 ASP A C 1
ATOM 1294 O O . ASP A 1 172 ? -17.169 -10.317 -8.310 1.00 72.31 172 ASP A O 1
ATOM 1298 N N . TYR A 1 173 ? -15.392 -9.953 -6.991 1.00 73.31 173 TYR A N 1
ATOM 1299 C CA . TYR A 1 173 ? -15.394 -8.513 -7.249 1.00 73.31 173 TYR A CA 1
ATOM 1300 C C . TYR A 1 173 ? -14.796 -8.223 -8.630 1.00 73.31 173 TYR A C 1
ATOM 1302 O O . TYR A 1 173 ? -13.717 -8.702 -8.982 1.00 73.31 173 TYR A O 1
ATOM 1310 N N . ASN A 1 174 ? -15.479 -7.375 -9.396 1.00 81.75 174 ASN A N 1
ATOM 1311 C CA . ASN A 1 174 ? -14.992 -6.877 -10.674 1.00 81.75 174 ASN A CA 1
ATOM 1312 C C . ASN A 1 174 ? -14.202 -5.569 -10.463 1.00 81.75 174 ASN A C 1
ATOM 1314 O O . ASN A 1 174 ? -14.789 -4.561 -10.055 1.00 81.75 174 ASN A O 1
ATOM 1318 N N . PRO A 1 175 ? -12.889 -5.522 -10.764 1.00 83.19 175 PRO A N 1
ATOM 1319 C CA . PRO A 1 175 ? -12.109 -4.290 -10.662 1.00 83.19 175 PRO A CA 1
ATOM 1320 C C . PRO A 1 175 ? -12.675 -3.141 -11.500 1.00 83.19 175 PRO A C 1
ATOM 1322 O O . PRO A 1 175 ? -12.606 -1.993 -11.068 1.00 83.19 175 PRO A O 1
ATOM 1325 N N . LEU A 1 176 ? -13.284 -3.431 -12.655 1.00 84.56 176 LEU A N 1
ATOM 1326 C CA . LEU A 1 176 ? -13.887 -2.402 -13.505 1.00 84.56 176 LEU A CA 1
ATOM 1327 C C . LEU A 1 176 ? -15.074 -1.721 -12.827 1.00 84.56 176 LEU A C 1
ATOM 1329 O O . LEU A 1 176 ? -15.331 -0.555 -13.101 1.00 84.56 176 LEU A O 1
ATOM 1333 N N . ASP A 1 177 ? -15.778 -2.423 -11.938 1.00 90.25 177 ASP A N 1
ATOM 1334 C CA . ASP A 1 177 ? -16.873 -1.839 -11.170 1.00 90.25 177 ASP A CA 1
ATOM 1335 C C . ASP A 1 177 ? -16.336 -0.893 -10.089 1.00 90.25 177 ASP A C 1
ATOM 1337 O O . ASP A 1 177 ? -16.822 0.232 -9.959 1.00 90.25 177 ASP A O 1
ATOM 1341 N N . LEU A 1 178 ? -15.267 -1.295 -9.393 1.00 90.12 178 LEU A N 1
ATOM 1342 C CA . LEU A 1 178 ? -14.610 -0.480 -8.366 1.00 90.12 178 LEU A CA 1
ATOM 1343 C C . LEU A 1 178 ? -13.949 0.785 -8.949 1.00 90.12 178 LEU A C 1
ATOM 1345 O O . LEU A 1 178 ? -14.014 1.850 -8.342 1.00 90.12 178 LEU A O 1
ATOM 1349 N N . PHE A 1 179 ? -13.344 0.686 -10.136 1.00 89.31 179 PHE A N 1
ATOM 1350 C CA . PHE A 1 179 ? -12.693 1.806 -10.833 1.00 89.31 179 PHE A CA 1
ATOM 1351 C C . PHE A 1 179 ? -13.608 2.564 -11.805 1.00 89.31 179 PHE A C 1
ATOM 1353 O O . PHE A 1 179 ? -13.145 3.457 -12.512 1.00 89.31 179 PHE A O 1
ATOM 1360 N N . SER A 1 180 ? -14.896 2.227 -11.861 1.00 90.06 180 SER A N 1
ATOM 1361 C CA . SER A 1 180 ? -15.826 2.763 -12.865 1.00 90.06 180 SER A CA 1
ATOM 1362 C C . SER A 1 180 ? -16.093 4.266 -12.758 1.00 90.06 180 SER A C 1
ATOM 1364 O O . SER A 1 180 ? -16.586 4.861 -13.713 1.00 90.06 180 SER A O 1
ATOM 1366 N N . GLY A 1 181 ? -15.864 4.865 -11.586 1.00 89.56 181 GLY A N 1
ATOM 1367 C CA . GLY A 1 181 ? -16.356 6.208 -11.278 1.00 89.56 181 GLY A CA 1
ATOM 1368 C C . GLY A 1 181 ? -17.886 6.295 -11.155 1.00 89.56 181 GLY A C 1
ATOM 1369 O O . GLY A 1 181 ? -18.410 7.399 -11.089 1.00 89.56 181 GLY A O 1
ATOM 1370 N N . SER A 1 182 ? -18.610 5.168 -11.110 1.00 93.75 182 SER A N 1
ATOM 1371 C CA . SER A 1 182 ? -20.053 5.105 -10.831 1.00 93.75 182 SER A CA 1
ATOM 1372 C C . SER A 1 182 ? -20.281 4.591 -9.415 1.00 93.75 182 SER A C 1
ATOM 1374 O O . SER A 1 182 ? -19.805 3.513 -9.050 1.00 93.75 182 SER A O 1
ATOM 1376 N N . LYS A 1 183 ? -21.051 5.341 -8.619 1.00 92.69 183 LYS A N 1
ATOM 1377 C CA . LYS A 1 183 ? -21.407 4.962 -7.245 1.00 92.69 183 LYS A CA 1
ATOM 1378 C C . LYS A 1 183 ? -22.113 3.602 -7.205 1.00 92.69 183 LYS A C 1
ATOM 1380 O O . LYS A 1 183 ? -21.834 2.785 -6.329 1.00 92.69 183 LYS A O 1
ATOM 1385 N N . GLU A 1 184 ? -22.996 3.338 -8.164 1.00 93.56 184 GLU A N 1
ATOM 1386 C CA . GLU A 1 184 ? -23.774 2.100 -8.263 1.00 93.56 184 GLU A CA 1
ATOM 1387 C C . GLU A 1 184 ? -22.861 0.891 -8.483 1.00 93.56 184 GLU A C 1
ATOM 1389 O O . GLU A 1 184 ? -22.978 -0.118 -7.784 1.00 93.56 184 GLU A O 1
ATOM 1394 N N . ARG A 1 185 ? -21.906 1.008 -9.412 1.00 94.62 185 ARG A N 1
ATOM 1395 C CA . ARG A 1 185 ? -20.930 -0.050 -9.698 1.00 94.62 185 ARG A CA 1
ATOM 1396 C C . ARG A 1 185 ? -19.931 -0.227 -8.552 1.00 94.62 185 ARG A C 1
ATOM 1398 O O . ARG A 1 185 ? -19.652 -1.359 -8.166 1.00 94.62 185 ARG A O 1
ATOM 1405 N N . ILE A 1 186 ? -19.474 0.856 -7.923 1.00 93.88 186 ILE A N 1
ATOM 1406 C CA . ILE A 1 186 ? -18.647 0.781 -6.705 1.00 93.88 186 ILE A CA 1
ATOM 1407 C C . ILE A 1 186 ? -19.381 -0.003 -5.605 1.00 93.88 186 ILE A C 1
ATOM 1409 O O . ILE A 1 186 ? -18.803 -0.903 -4.995 1.00 93.88 186 ILE A O 1
ATOM 1413 N N . CYS A 1 187 ? -20.672 0.268 -5.400 1.00 92.88 187 CYS A N 1
ATOM 1414 C CA . CYS A 1 187 ? -21.509 -0.466 -4.451 1.00 92.88 187 CYS A CA 1
ATOM 1415 C C . CYS A 1 187 ? -21.607 -1.965 -4.796 1.00 92.88 187 CYS A C 1
ATOM 1417 O O . CYS A 1 187 ? -21.516 -2.810 -3.902 1.00 92.88 187 CYS A O 1
ATOM 1419 N N . MET A 1 188 ? -21.728 -2.323 -6.082 1.00 91.44 188 MET A N 1
ATOM 1420 C CA . MET A 1 188 ? -21.681 -3.726 -6.525 1.00 91.44 188 MET A CA 1
ATOM 1421 C C . MET A 1 188 ? -20.338 -4.393 -6.199 1.00 91.44 188 MET A C 1
ATOM 1423 O O . MET A 1 188 ? -20.327 -5.502 -5.660 1.00 91.44 188 MET A O 1
ATOM 1427 N N . ALA A 1 189 ? -19.218 -3.712 -6.455 1.00 90.69 189 ALA A N 1
ATOM 1428 C CA . ALA A 1 189 ? -17.890 -4.227 -6.127 1.00 90.69 189 ALA A CA 1
ATOM 1429 C C . ALA A 1 189 ? -17.716 -4.445 -4.614 1.00 90.69 189 ALA A C 1
ATOM 1431 O O . ALA A 1 189 ? -17.196 -5.478 -4.193 1.00 90.69 189 ALA A O 1
ATOM 1432 N N . ILE A 1 190 ? -18.20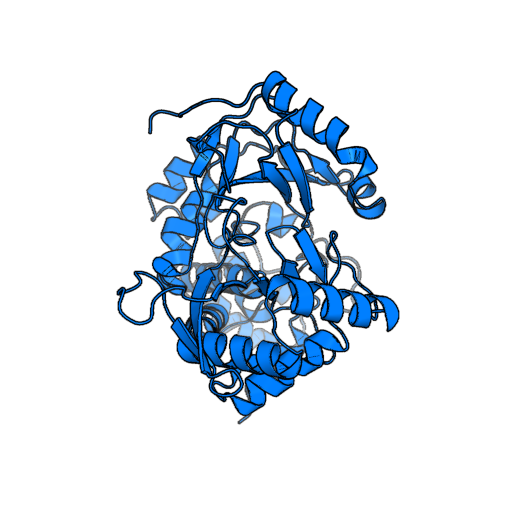8 -3.513 -3.789 1.00 90.88 190 ILE A N 1
ATOM 1433 C CA . ILE A 1 190 ? -18.161 -3.640 -2.326 1.00 90.88 190 ILE A CA 1
ATOM 1434 C C . ILE A 1 190 ? -19.002 -4.824 -1.846 1.00 90.88 190 ILE A C 1
ATOM 1436 O O . ILE A 1 190 ? -18.537 -5.601 -1.015 1.00 90.88 190 ILE A O 1
ATOM 1440 N N . LYS A 1 191 ? -20.212 -5.013 -2.384 1.00 89.31 191 LYS A N 1
ATOM 1441 C CA . LYS A 1 191 ? -21.051 -6.181 -2.060 1.00 89.31 191 LYS A CA 1
ATOM 1442 C C . LYS A 1 191 ? -20.330 -7.494 -2.361 1.00 89.31 191 LYS A C 1
ATOM 1444 O O . LYS A 1 191 ? -20.361 -8.402 -1.534 1.00 89.31 191 LYS A O 1
ATOM 1449 N N . ALA A 1 192 ? -19.636 -7.572 -3.494 1.00 87.12 192 ALA A N 1
ATOM 1450 C CA . ALA A 1 192 ? -18.875 -8.759 -3.871 1.00 87.12 192 ALA A CA 1
ATOM 1451 C C . ALA A 1 192 ? -17.720 -9.067 -2.897 1.00 87.12 192 ALA A C 1
ATOM 1453 O O . ALA A 1 192 ? -17.441 -10.239 -2.637 1.00 87.12 192 ALA A O 1
ATOM 1454 N N . PHE A 1 193 ? -17.098 -8.051 -2.277 1.00 85.88 193 PHE A N 1
ATOM 1455 C CA . PHE A 1 193 ? -16.088 -8.282 -1.235 1.00 85.88 193 PHE A CA 1
ATOM 1456 C C . PHE A 1 193 ? -16.632 -9.036 -0.020 1.00 85.88 193 PHE A C 1
ATOM 1458 O O . PHE A 1 193 ? -15.888 -9.802 0.584 1.00 85.88 193 PHE A O 1
ATOM 1465 N N . PHE A 1 194 ? -17.905 -8.866 0.342 1.00 80.25 194 PHE A N 1
ATOM 1466 C CA . PHE A 1 194 ? -18.504 -9.618 1.450 1.00 80.25 194 PHE A CA 1
ATOM 1467 C C . PHE A 1 194 ? -18.774 -11.085 1.099 1.00 80.25 194 PHE A C 1
ATOM 1469 O O . PHE A 1 194 ? -18.850 -11.921 1.997 1.00 80.25 194 PHE A O 1
ATOM 1476 N N . SER A 1 195 ? -18.897 -11.410 -0.189 1.00 77.06 195 SER A N 1
ATOM 1477 C CA . SER A 1 195 ? -19.054 -12.787 -0.665 1.00 77.06 195 SER A CA 1
ATOM 1478 C C . SER A 1 195 ? -17.707 -13.507 -0.761 1.00 77.06 195 SER A C 1
ATOM 1480 O O . SER A 1 195 ? -17.568 -14.624 -0.264 1.00 77.06 195 SER A O 1
ATOM 1482 N N . THR A 1 196 ? -16.693 -12.863 -1.348 1.00 73.25 196 THR A N 1
ATOM 1483 C CA . THR A 1 196 ? -15.346 -13.437 -1.507 1.00 73.25 196 THR A CA 1
ATOM 1484 C C . THR A 1 196 ? -14.240 -12.411 -1.226 1.00 73.25 196 THR A C 1
ATOM 1486 O O . THR A 1 196 ? -13.578 -11.922 -2.150 1.00 73.25 196 THR A O 1
ATOM 1489 N N . PRO A 1 197 ? -13.965 -12.099 0.058 1.00 72.44 197 PRO A N 1
ATOM 1490 C CA . PRO A 1 197 ? -12.974 -11.082 0.418 1.00 72.44 197 PRO A CA 1
ATOM 1491 C C . PRO A 1 197 ? -11.541 -11.507 0.119 1.00 72.44 197 PRO A C 1
ATOM 1493 O O . PRO A 1 197 ? -10.692 -10.654 -0.141 1.00 72.44 197 PRO A O 1
ATOM 1496 N N . GLN A 1 198 ? -11.253 -12.814 0.165 1.00 76.00 198 GLN A N 1
ATOM 1497 C CA . GLN A 1 198 ? -9.909 -13.378 0.035 1.00 76.00 198 GLN A CA 1
ATOM 1498 C C . GLN A 1 198 ? -8.865 -12.564 0.836 1.00 76.00 198 GLN A C 1
ATOM 1500 O O . GLN A 1 198 ? -8.974 -12.388 2.046 1.00 76.00 198 GLN A O 1
ATOM 1505 N N . ASN A 1 199 ? -7.838 -12.031 0.172 1.00 74.44 199 ASN A N 1
ATOM 1506 C CA . ASN A 1 199 ? -6.883 -11.078 0.745 1.00 74.44 199 ASN A CA 1
ATOM 1507 C C . ASN A 1 199 ? -7.059 -9.655 0.192 1.00 74.44 199 ASN A C 1
ATOM 1509 O O . ASN A 1 199 ? -6.111 -8.868 0.265 1.00 74.44 199 ASN A O 1
ATOM 1513 N N . ASN A 1 200 ? -8.211 -9.384 -0.419 1.00 80.75 200 ASN A N 1
ATOM 1514 C CA . ASN A 1 200 ? -8.553 -8.129 -1.074 1.00 80.75 200 ASN A CA 1
ATOM 1515 C C . ASN A 1 200 ? -9.350 -7.196 -0.165 1.00 80.75 200 ASN A C 1
ATOM 1517 O O . ASN A 1 200 ? -9.372 -6.003 -0.432 1.00 80.75 200 ASN A O 1
ATOM 1521 N N . PHE A 1 201 ? -9.980 -7.713 0.892 1.00 87.44 201 PHE A N 1
ATOM 1522 C CA . PHE A 1 201 ? -10.833 -6.913 1.760 1.00 87.44 201 PHE A CA 1
ATOM 1523 C C . PHE A 1 201 ? -10.689 -7.313 3.226 1.00 87.44 201 PHE A C 1
ATOM 1525 O O . PHE A 1 201 ? -10.758 -8.498 3.566 1.00 87.44 201 PHE A O 1
ATOM 1532 N N . ARG A 1 202 ? -10.480 -6.319 4.089 1.00 89.19 202 ARG A N 1
ATOM 1533 C CA . ARG A 1 202 ? -10.481 -6.475 5.547 1.00 89.19 202 ARG A CA 1
ATOM 1534 C C . ARG A 1 202 ? -11.250 -5.346 6.198 1.00 89.19 202 ARG A C 1
ATOM 1536 O O . ARG A 1 202 ? -11.209 -4.219 5.711 1.00 89.19 202 ARG A O 1
ATOM 1543 N N . ILE A 1 203 ? -11.876 -5.649 7.328 1.00 91.69 203 ILE A N 1
ATOM 1544 C CA . ILE A 1 203 ? -12.561 -4.663 8.162 1.00 91.69 203 ILE A CA 1
ATOM 1545 C C . ILE A 1 203 ? -11.968 -4.713 9.562 1.00 91.69 203 ILE A C 1
ATOM 1547 O O . ILE A 1 203 ? -11.758 -5.790 10.126 1.00 91.69 203 ILE A O 1
ATOM 1551 N N . PHE A 1 204 ? -11.725 -3.534 10.117 1.00 92.06 204 PHE A N 1
ATOM 1552 C CA . PHE A 1 204 ? -11.243 -3.325 11.467 1.00 92.06 204 PHE A CA 1
ATOM 1553 C C . PHE A 1 204 ? -12.255 -2.497 12.251 1.00 92.06 204 PHE A C 1
ATOM 1555 O O . PHE A 1 204 ? -12.762 -1.496 11.745 1.00 92.06 204 PHE A O 1
ATOM 1562 N N . ALA A 1 205 ? -12.497 -2.880 13.498 1.00 90.31 205 ALA A N 1
ATOM 1563 C CA . ALA A 1 205 ? -13.279 -2.113 14.452 1.00 90.31 205 ALA A CA 1
ATOM 1564 C C . ALA A 1 205 ? -12.376 -1.733 15.630 1.00 90.31 205 ALA A C 1
ATOM 1566 O O . ALA A 1 205 ? -11.768 -2.603 16.258 1.00 90.31 205 ALA A O 1
ATOM 1567 N N . ASN A 1 206 ? -12.231 -0.431 15.891 1.00 89.62 206 ASN A N 1
ATOM 1568 C CA . ASN A 1 206 ? -11.339 0.117 16.924 1.00 89.62 206 ASN A CA 1
ATOM 1569 C C . ASN A 1 206 ? -9.923 -0.496 16.879 1.00 89.62 206 ASN A C 1
ATOM 1571 O O . ASN A 1 206 ? -9.354 -0.895 17.894 1.00 89.62 206 ASN A O 1
ATOM 1575 N N . GLY A 1 207 ? -9.377 -0.631 15.670 1.00 89.56 207 GLY A N 1
ATOM 1576 C CA . GLY A 1 207 ? -8.045 -1.177 15.422 1.00 89.56 207 GLY A CA 1
ATOM 1577 C C . GLY A 1 207 ? -7.913 -2.703 15.447 1.00 89.56 207 GLY A C 1
ATOM 1578 O O . GLY A 1 207 ? -6.845 -3.225 15.108 1.00 89.56 207 GLY A O 1
ATOM 1579 N N . SER A 1 208 ? -8.983 -3.419 15.796 1.00 88.44 208 SER A N 1
ATOM 1580 C CA . SER A 1 208 ? -9.032 -4.885 15.838 1.00 88.44 208 SER A CA 1
ATOM 1581 C C . SER A 1 208 ? -9.659 -5.447 14.566 1.00 88.44 208 SER A C 1
ATOM 1583 O O . SER A 1 208 ? -10.675 -4.936 14.105 1.00 88.44 208 SER A O 1
ATOM 1585 N N . LEU A 1 209 ? -9.073 -6.494 13.982 1.00 87.94 209 LEU A N 1
ATOM 1586 C CA . LEU A 1 209 ? -9.615 -7.136 12.782 1.00 87.94 209 LEU A CA 1
ATOM 1587 C C . LEU A 1 209 ? -10.927 -7.866 13.110 1.00 87.94 209 LEU A C 1
ATOM 1589 O O . LEU A 1 209 ? -10.933 -8.752 13.962 1.00 87.94 209 LEU A O 1
ATOM 1593 N N . VAL A 1 210 ? -12.004 -7.525 12.399 1.00 87.25 210 VAL A N 1
ATOM 1594 C CA . VAL A 1 210 ? -13.331 -8.157 12.542 1.00 87.25 210 VAL A CA 1
ATOM 1595 C C . VAL A 1 210 ? -13.775 -8.913 11.285 1.00 87.25 210 VAL A C 1
ATOM 1597 O O . VAL A 1 210 ? -14.662 -9.755 11.369 1.00 87.25 210 VAL A O 1
ATOM 1600 N N . PHE A 1 211 ? -13.140 -8.668 10.130 1.00 85.50 211 PHE A N 1
ATOM 1601 C CA . PHE A 1 211 ? -13.433 -9.367 8.870 1.00 85.50 211 PHE A CA 1
ATOM 1602 C C . PHE A 1 211 ? -12.189 -9.582 8.010 1.00 85.50 211 PHE A C 1
ATOM 1604 O O . PHE A 1 211 ? -11.376 -8.667 7.851 1.00 85.50 211 PHE A O 1
ATOM 1611 N N . GLY A 1 212 ? -12.091 -10.752 7.375 1.00 80.56 212 GLY A N 1
ATOM 1612 C CA . GLY A 1 212 ? -10.978 -11.134 6.501 1.00 80.56 212 GLY A CA 1
ATOM 1613 C C . GLY A 1 212 ? -9.815 -11.814 7.241 1.00 80.56 212 GLY A C 1
ATOM 1614 O O . GLY A 1 212 ? -9.877 -12.085 8.435 1.00 80.56 212 GLY A O 1
ATOM 1615 N N . GLY A 1 213 ? -8.733 -12.132 6.517 1.00 71.31 213 GLY A N 1
ATOM 1616 C CA . GLY A 1 213 ? -7.622 -12.939 7.046 1.00 71.31 213 GLY A CA 1
ATOM 1617 C C . GLY A 1 213 ? -6.365 -12.146 7.442 1.00 71.31 213 GLY A C 1
ATOM 1618 O O . GLY A 1 213 ? -5.786 -11.440 6.607 1.00 71.31 213 GLY A O 1
ATOM 1619 N N . MET A 1 214 ? -5.862 -12.374 8.666 1.00 58.22 214 MET A N 1
ATOM 1620 C CA . MET A 1 214 ? -4.628 -11.791 9.254 1.00 58.22 214 MET A CA 1
ATOM 1621 C C . MET A 1 214 ? -3.340 -12.028 8.434 1.00 58.22 214 MET A C 1
ATOM 1623 O O . MET A 1 214 ? -2.365 -11.295 8.579 1.00 58.22 214 MET A O 1
ATOM 1627 N N . GLY A 1 215 ? -3.307 -13.064 7.584 1.00 54.94 215 GLY A N 1
ATOM 1628 C CA . GLY A 1 215 ? -2.095 -13.521 6.885 1.00 54.94 215 GLY A CA 1
ATOM 1629 C C . GLY A 1 215 ? -2.086 -13.342 5.366 1.00 54.94 215 GLY A C 1
ATOM 1630 O O . GLY A 1 215 ? -1.120 -13.738 4.713 1.00 54.94 215 GLY A O 1
ATOM 1631 N N . GLY A 1 216 ? -3.147 -12.792 4.770 1.00 53.31 216 GLY A N 1
ATOM 1632 C CA . GLY A 1 216 ? -3.256 -12.667 3.307 1.00 53.31 216 GLY A CA 1
ATOM 1633 C C . GLY A 1 216 ? -3.661 -13.951 2.570 1.00 53.31 216 GLY A C 1
ATOM 1634 O O . GLY A 1 216 ? -3.486 -14.030 1.355 1.00 53.31 216 GLY A O 1
ATOM 1635 N N . GLY A 1 217 ? -4.218 -14.922 3.290 1.00 50.53 217 GLY A N 1
ATOM 1636 C CA . GLY A 1 217 ? -5.022 -16.003 2.733 1.00 50.53 217 GLY A CA 1
ATOM 1637 C C . GLY A 1 217 ? -6.295 -16.108 3.559 1.00 50.53 217 GLY A C 1
ATOM 1638 O O . GLY A 1 217 ? -6.229 -16.523 4.710 1.00 50.53 217 GLY A O 1
ATOM 1639 N N . ALA A 1 218 ? -7.420 -15.677 3.004 1.00 50.97 218 ALA A N 1
ATOM 1640 C CA . ALA A 1 218 ? -8.722 -16.162 3.435 1.00 50.97 218 ALA A CA 1
ATOM 1641 C C . ALA A 1 218 ? -9.284 -16.953 2.252 1.00 50.97 218 ALA A C 1
ATOM 1643 O O . ALA A 1 218 ? -9.152 -16.514 1.106 1.00 50.97 218 ALA A O 1
ATOM 1644 N N . GLY A 1 219 ? -9.818 -18.145 2.513 1.00 54.16 219 GLY A N 1
ATOM 1645 C CA . GLY A 1 219 ? -10.654 -18.850 1.544 1.00 54.16 219 GLY A CA 1
ATOM 1646 C C . GLY A 1 219 ? -12.016 -18.161 1.411 1.00 54.16 219 GLY A C 1
ATOM 1647 O O . GLY A 1 219 ? -12.162 -16.981 1.736 1.00 54.16 219 GLY A O 1
ATOM 1648 N N . SER A 1 220 ? -13.028 -18.897 0.957 1.00 55.62 220 SER A N 1
ATOM 1649 C CA . SER A 1 220 ? -14.425 -18.479 1.118 1.00 55.62 220 SER A CA 1
ATOM 1650 C C . SER A 1 220 ? -14.726 -18.245 2.601 1.00 55.62 220 SER A C 1
ATOM 1652 O O . SER A 1 220 ? -14.395 -19.096 3.428 1.00 55.62 220 SER A O 1
ATOM 1654 N N . VAL A 1 221 ? -15.343 -17.111 2.930 1.00 60.16 221 VAL A N 1
ATOM 1655 C CA . VAL A 1 221 ? -15.768 -16.796 4.301 1.00 60.16 221 VAL A CA 1
ATOM 1656 C C . VAL A 1 221 ? -16.893 -17.741 4.702 1.00 60.16 221 VAL A C 1
ATOM 1658 O O . VAL A 1 221 ? -17.862 -17.897 3.957 1.00 60.16 221 VAL A O 1
ATOM 1661 N N . HIS A 1 222 ? -16.766 -18.380 5.865 1.00 64.81 222 HIS A N 1
ATOM 1662 C CA . HIS A 1 222 ? -17.859 -19.179 6.418 1.00 64.81 222 HIS A CA 1
ATOM 1663 C C . HIS A 1 222 ? -19.012 -18.237 6.814 1.00 64.81 222 HIS A C 1
ATOM 1665 O O . HIS A 1 222 ? -18.732 -17.169 7.361 1.00 64.81 222 HIS A O 1
ATOM 1671 N N . PRO A 1 223 ? -20.292 -18.585 6.585 1.00 67.81 223 PRO A N 1
ATOM 1672 C CA . PRO A 1 223 ? -21.425 -17.729 6.960 1.00 67.81 223 PRO A CA 1
ATOM 1673 C C . PRO A 1 223 ? -21.354 -17.188 8.400 1.00 67.81 223 PRO A C 1
ATOM 1675 O O . PRO A 1 223 ? -21.610 -16.008 8.619 1.00 67.81 223 PRO A O 1
ATOM 1678 N N . ASP A 1 224 ? -20.877 -18.003 9.345 1.00 70.75 224 ASP A N 1
ATOM 1679 C CA . ASP A 1 224 ? -20.719 -17.619 10.755 1.00 70.75 224 ASP A CA 1
ATOM 1680 C C . ASP A 1 224 ? -19.688 -16.493 10.979 1.00 70.75 224 ASP A C 1
ATOM 1682 O O . ASP A 1 224 ? -19.861 -15.652 11.860 1.00 70.75 224 ASP A O 1
ATOM 1686 N N . GLU A 1 225 ? -18.613 -16.441 10.180 1.00 71.06 225 GLU A N 1
ATOM 1687 C CA . GLU A 1 225 ? -17.618 -15.357 10.244 1.00 71.06 225 GLU A CA 1
ATOM 1688 C C . GLU A 1 225 ? -18.197 -14.042 9.716 1.00 71.06 225 GLU A C 1
ATOM 1690 O O . GLU A 1 225 ? -17.913 -12.970 10.258 1.00 71.06 225 GLU A O 1
ATOM 1695 N N . ARG A 1 226 ? -19.033 -14.120 8.673 1.00 76.38 226 ARG A N 1
ATOM 1696 C CA . ARG A 1 226 ? -19.746 -12.958 8.138 1.00 76.38 226 ARG A CA 1
ATOM 1697 C C . ARG A 1 226 ? -20.717 -12.414 9.178 1.00 76.38 226 ARG A C 1
ATOM 1699 O O . ARG A 1 226 ? -20.669 -11.225 9.465 1.00 76.38 226 ARG A O 1
ATOM 1706 N N . ASP A 1 227 ? -21.565 -13.261 9.750 1.00 80.81 227 ASP A N 1
ATOM 1707 C CA . ASP A 1 227 ? -22.610 -12.816 10.676 1.00 80.81 227 ASP A CA 1
ATOM 1708 C C . ASP A 1 227 ? -22.004 -12.223 11.957 1.00 80.81 227 ASP A C 1
ATOM 1710 O O . ASP A 1 227 ? -22.406 -11.140 12.383 1.00 80.81 227 ASP A O 1
ATOM 1714 N N . LYS A 1 228 ? -20.931 -12.829 12.485 1.00 82.81 228 LYS A N 1
ATOM 1715 C CA . LYS A 1 228 ? -20.157 -12.246 13.589 1.00 82.81 228 LYS A CA 1
ATOM 1716 C C . LYS A 1 228 ? -19.578 -10.871 13.241 1.00 82.81 228 LYS A C 1
ATOM 1718 O O . LYS A 1 228 ? -19.657 -9.952 14.051 1.00 82.81 228 LYS A O 1
ATOM 1723 N N . CYS A 1 229 ? -19.013 -10.706 12.043 1.00 80.88 229 CYS A N 1
ATOM 1724 C CA . CYS A 1 229 ? -18.527 -9.402 11.595 1.00 80.88 229 CYS A CA 1
ATOM 1725 C C . CYS A 1 229 ? -19.650 -8.358 11.552 1.00 80.88 229 CYS A C 1
ATOM 1727 O O . CYS A 1 229 ? -19.415 -7.213 11.938 1.00 80.88 229 CYS A O 1
ATOM 1729 N N . LEU A 1 230 ? -20.840 -8.724 11.070 1.00 82.75 230 LEU A N 1
ATOM 1730 C CA . LEU A 1 230 ? -21.984 -7.811 11.015 1.00 82.75 230 LEU A CA 1
ATOM 1731 C C . LEU A 1 230 ? -22.421 -7.386 12.415 1.00 82.75 230 LEU A C 1
ATOM 1733 O O . LEU A 1 230 ? -22.676 -6.204 12.641 1.00 82.75 230 LEU A O 1
ATOM 1737 N N . GLU A 1 231 ? -22.430 -8.318 13.366 1.00 85.19 231 GLU A N 1
ATOM 1738 C CA . GLU A 1 231 ? -22.683 -7.987 14.765 1.00 85.19 231 GLU A CA 1
ATOM 1739 C C . GLU A 1 231 ? -21.629 -7.036 15.339 1.00 85.19 231 GLU A C 1
ATOM 1741 O O . GLU A 1 231 ? -21.986 -6.069 16.009 1.00 85.19 231 GLU A O 1
ATOM 1746 N N . ASP A 1 232 ? -20.341 -7.293 15.102 1.00 83.75 232 ASP A N 1
ATOM 1747 C CA . ASP A 1 232 ? -19.255 -6.457 15.626 1.00 83.75 232 ASP A CA 1
ATOM 1748 C C . ASP A 1 232 ? -19.279 -5.050 14.999 1.00 83.75 232 ASP A C 1
ATOM 1750 O O . ASP A 1 232 ? -19.112 -4.048 15.701 1.00 83.75 232 ASP A O 1
ATOM 1754 N N . LEU A 1 233 ? -19.568 -4.959 13.697 1.00 83.62 233 LEU A N 1
ATOM 1755 C CA . LEU A 1 233 ? -19.797 -3.697 12.990 1.00 83.62 233 LEU A CA 1
ATOM 1756 C C . LEU A 1 233 ? -20.977 -2.922 13.580 1.00 83.62 233 LEU A C 1
ATOM 1758 O O . LEU A 1 233 ? -20.820 -1.740 13.903 1.00 83.62 233 LEU A O 1
ATOM 1762 N N . SER A 1 234 ? -22.130 -3.574 13.751 1.00 87.12 234 SER A N 1
ATOM 1763 C CA . SER A 1 234 ? -23.328 -2.949 14.320 1.00 87.12 234 SER A CA 1
ATOM 1764 C C . SER A 1 234 ? -23.073 -2.491 15.761 1.00 87.12 234 SER A C 1
ATOM 1766 O O . SER A 1 234 ? -23.335 -1.336 16.092 1.00 87.12 234 SER A O 1
ATOM 1768 N N . LYS A 1 235 ? -22.426 -3.313 16.602 1.00 86.50 235 LYS A N 1
ATOM 1769 C CA . LYS A 1 235 ? -22.072 -2.949 17.991 1.00 86.50 235 LYS A CA 1
ATOM 1770 C C . LYS A 1 235 ? -21.174 -1.714 18.076 1.00 86.50 235 LYS A C 1
ATOM 1772 O O . LYS A 1 235 ? -21.369 -0.886 18.962 1.00 86.50 235 LYS A O 1
ATOM 1777 N N . VAL A 1 236 ? -20.183 -1.586 17.191 1.00 84.12 236 VAL A N 1
ATOM 1778 C CA . VAL A 1 236 ? -19.220 -0.472 17.246 1.00 84.12 236 VAL A CA 1
ATOM 1779 C C . VAL A 1 236 ? -19.768 0.801 16.608 1.00 84.12 236 VAL A C 1
ATOM 1781 O O . VAL A 1 236 ? -19.507 1.896 17.110 1.00 84.12 236 VAL A O 1
ATOM 1784 N N . SER A 1 237 ? -20.513 0.683 15.510 1.00 83.75 237 SER A N 1
ATOM 1785 C CA . SER A 1 237 ? -20.899 1.835 14.683 1.00 83.75 237 SER A CA 1
ATOM 1786 C C . SER A 1 237 ? -22.376 2.205 14.716 1.00 83.75 237 SER A C 1
ATOM 1788 O O . SER A 1 237 ? -22.722 3.334 14.357 1.00 83.75 237 SER A O 1
ATOM 1790 N N . GLY A 1 238 ? -23.234 1.273 15.128 1.00 86.19 238 GLY A N 1
ATOM 1791 C CA . GLY A 1 238 ? -24.684 1.360 14.987 1.00 86.19 238 GLY A CA 1
ATOM 1792 C C . GLY A 1 238 ? -25.179 1.246 13.542 1.00 86.19 238 GLY A C 1
ATOM 1793 O O . GLY A 1 238 ? -26.317 1.623 13.287 1.00 86.19 238 GLY A O 1
ATOM 1794 N N . LEU A 1 239 ? -24.336 0.805 12.599 1.00 89.12 239 LEU A N 1
ATOM 1795 C CA . LEU A 1 239 ? -24.689 0.665 11.185 1.00 89.12 239 LEU A CA 1
ATOM 1796 C C . LEU A 1 239 ? -25.113 -0.764 10.847 1.00 89.12 239 LEU A C 1
ATOM 1798 O O . LEU A 1 239 ? -24.442 -1.723 11.238 1.00 89.12 239 LEU A O 1
ATOM 1802 N N . GLU A 1 240 ? -26.162 -0.890 10.035 1.00 90.56 240 GLU A N 1
ATOM 1803 C CA . GLU A 1 240 ? -26.465 -2.136 9.337 1.00 90.56 240 GLU A CA 1
ATOM 1804 C C . GLU A 1 240 ? -25.525 -2.319 8.134 1.00 90.56 240 GLU A C 1
ATOM 1806 O O . GLU A 1 240 ? -24.881 -1.377 7.656 1.00 90.56 240 GLU A O 1
ATOM 1811 N N . LEU A 1 241 ? -25.464 -3.538 7.584 1.00 88.31 241 LEU A N 1
ATOM 1812 C CA . LEU A 1 241 ? -24.613 -3.834 6.423 1.00 88.31 241 LEU A CA 1
ATOM 1813 C C . LEU A 1 241 ? -24.900 -2.903 5.233 1.00 88.31 241 LEU A C 1
ATOM 1815 O O . LEU A 1 241 ? -23.973 -2.457 4.558 1.00 88.31 241 LEU A O 1
ATOM 1819 N N . SER A 1 242 ? -26.174 -2.607 4.965 1.00 91.12 242 SER A N 1
ATOM 1820 C CA . SER A 1 242 ? -26.568 -1.709 3.875 1.00 91.12 242 SER A CA 1
ATOM 1821 C C . SER A 1 242 ? -26.024 -0.296 4.065 1.00 91.12 242 SER A C 1
ATOM 1823 O O . SER A 1 242 ? -25.509 0.279 3.107 1.00 91.12 242 SER A O 1
ATOM 1825 N N . ASP A 1 243 ? -26.080 0.223 5.293 1.00 93.25 243 ASP A N 1
ATOM 1826 C CA . ASP A 1 243 ? -25.597 1.564 5.630 1.00 93.25 243 ASP A CA 1
ATOM 1827 C C . ASP A 1 243 ? -24.076 1.634 5.514 1.00 93.25 243 ASP A C 1
ATOM 1829 O O . ASP A 1 243 ? -23.522 2.586 4.967 1.00 93.25 243 ASP A O 1
ATOM 1833 N N . PHE A 1 244 ? -23.387 0.589 5.976 1.00 93.06 244 PHE A N 1
ATOM 1834 C CA . PHE A 1 244 ? -21.938 0.492 5.854 1.00 93.06 244 PHE A CA 1
ATOM 1835 C C . PHE A 1 244 ? -21.478 0.443 4.389 1.00 93.06 244 PHE A C 1
ATOM 1837 O O . PHE A 1 244 ? -20.517 1.120 4.013 1.00 93.06 244 PHE A O 1
ATOM 1844 N N . ILE A 1 245 ? -22.167 -0.331 3.544 1.00 93.12 245 ILE A N 1
ATOM 1845 C CA . ILE A 1 245 ? -21.870 -0.397 2.107 1.00 93.12 245 ILE A CA 1
ATOM 1846 C C . ILE A 1 245 ? -22.091 0.968 1.453 1.00 93.12 245 ILE A C 1
ATOM 1848 O O . ILE A 1 245 ? -21.260 1.393 0.648 1.00 93.12 245 ILE A O 1
ATOM 1852 N N . GLU A 1 246 ? -23.181 1.661 1.787 1.00 93.81 246 GLU A N 1
ATOM 1853 C CA . GLU A 1 246 ? -23.444 3.009 1.282 1.00 93.81 246 GLU A CA 1
ATOM 1854 C C . GLU A 1 246 ? -22.350 3.992 1.722 1.00 93.81 246 GLU A C 1
ATOM 1856 O O . GLU A 1 246 ? -21.786 4.682 0.870 1.00 93.81 246 GLU A O 1
ATOM 1861 N N . LEU A 1 247 ? -21.981 3.987 3.008 1.00 95.38 247 LEU A N 1
ATOM 1862 C CA . LEU A 1 247 ? -20.918 4.826 3.568 1.00 95.38 247 LEU A CA 1
ATOM 1863 C C . LEU A 1 247 ? -19.587 4.634 2.835 1.00 95.38 247 LEU A C 1
ATOM 1865 O O . LEU A 1 247 ? -18.955 5.607 2.415 1.00 95.38 247 LEU A O 1
ATOM 1869 N N . LEU A 1 248 ? -19.164 3.379 2.659 1.00 95.50 248 LEU A N 1
ATOM 1870 C CA . LEU A 1 248 ? -17.914 3.061 1.977 1.00 95.50 248 LEU A CA 1
ATOM 1871 C C . LEU A 1 248 ? -17.968 3.447 0.492 1.00 95.50 248 LEU A C 1
ATOM 1873 O O . LEU A 1 248 ? -16.996 3.995 -0.029 1.00 95.50 248 LEU A O 1
ATOM 1877 N N . SER A 1 249 ? -19.101 3.207 -0.175 1.00 95.12 249 SER A N 1
ATOM 1878 C CA . SER A 1 249 ? -19.297 3.575 -1.584 1.00 95.12 249 SER A CA 1
ATOM 1879 C C . SER A 1 249 ? -19.189 5.085 -1.787 1.00 95.12 249 SER A C 1
ATOM 1881 O O . SER A 1 249 ? -18.485 5.542 -2.688 1.00 95.12 249 SER A O 1
ATOM 1883 N N . GLU A 1 250 ? -19.854 5.858 -0.928 1.00 95.31 250 GLU A N 1
ATOM 1884 C CA . GLU A 1 250 ? -19.826 7.321 -0.935 1.00 95.31 250 GLU A CA 1
ATOM 1885 C C . GLU A 1 250 ? -18.422 7.874 -0.690 1.00 95.31 250 GLU A C 1
ATOM 1887 O O . GLU A 1 250 ? -17.976 8.760 -1.418 1.00 95.31 250 GLU A O 1
ATOM 1892 N N . ALA A 1 251 ? -17.699 7.341 0.297 1.00 96.06 251 ALA A N 1
ATOM 1893 C CA . ALA A 1 251 ? -16.351 7.807 0.607 1.00 96.06 251 ALA A CA 1
ATOM 1894 C C . ALA A 1 251 ? -15.354 7.491 -0.516 1.00 96.06 251 ALA A C 1
ATOM 1896 O O . ALA A 1 251 ? -14.550 8.346 -0.895 1.00 96.06 251 ALA A O 1
ATOM 1897 N N . ILE A 1 252 ? -15.429 6.291 -1.105 1.00 94.94 252 ILE A N 1
ATOM 1898 C CA . ILE A 1 252 ? -14.606 5.932 -2.268 1.00 94.94 252 ILE A CA 1
ATOM 1899 C C . ILE A 1 252 ? -14.906 6.868 -3.440 1.00 94.94 252 ILE A C 1
ATOM 1901 O O . ILE A 1 252 ? -13.974 7.416 -4.028 1.00 94.94 252 ILE A O 1
ATOM 1905 N N . PHE A 1 253 ? -16.186 7.088 -3.745 1.00 94.94 253 PHE A N 1
ATOM 1906 C CA . PHE A 1 253 ? -16.606 7.959 -4.838 1.00 94.94 253 PHE A CA 1
ATOM 1907 C C . PHE A 1 253 ? -16.145 9.411 -4.628 1.00 94.94 253 PHE A C 1
ATOM 1909 O O . PHE A 1 253 ? -15.480 9.974 -5.498 1.00 94.94 253 PHE A O 1
ATOM 1916 N N . LYS A 1 254 ? -16.425 10.002 -3.458 1.00 94.44 254 LYS A N 1
ATOM 1917 C CA . LYS A 1 254 ? -16.096 11.405 -3.151 1.00 94.44 254 LYS A CA 1
ATOM 1918 C C . LYS A 1 254 ? -14.602 11.673 -3.028 1.00 94.44 254 LYS A C 1
ATOM 1920 O O . LYS A 1 254 ? -14.150 12.733 -3.446 1.00 94.44 254 LYS A O 1
ATOM 1925 N N . SER A 1 255 ? -13.829 10.727 -2.492 1.00 93.81 255 SER A N 1
ATOM 1926 C CA . SER A 1 255 ? -12.379 10.909 -2.332 1.00 93.81 255 SER A CA 1
ATOM 1927 C C . SER A 1 255 ? -11.631 11.036 -3.665 1.00 93.81 255 SER A C 1
ATOM 1929 O O . SER A 1 255 ? -10.543 11.609 -3.707 1.00 93.81 255 SER A O 1
ATOM 1931 N N . GLY A 1 256 ? -12.155 10.445 -4.749 1.00 92.69 256 GLY A N 1
ATOM 1932 C CA . GLY A 1 256 ? -11.461 10.367 -6.040 1.00 92.69 256 GLY A CA 1
ATOM 1933 C C . GLY A 1 256 ? -10.120 9.617 -5.988 1.00 92.69 256 GLY A C 1
ATOM 1934 O O . GLY A 1 256 ? -9.355 9.640 -6.957 1.00 92.69 256 GLY A O 1
ATOM 1935 N N . VAL A 1 257 ? -9.809 8.944 -4.874 1.00 92.69 257 VAL A N 1
ATOM 1936 C CA . VAL A 1 257 ? -8.496 8.331 -4.616 1.00 92.69 257 VAL A CA 1
ATOM 1937 C C . VAL A 1 257 ? -8.190 7.204 -5.607 1.00 92.69 257 VAL A C 1
ATOM 1939 O O . VAL A 1 257 ? -7.054 7.043 -6.056 1.00 92.69 257 VAL A O 1
ATOM 1942 N N . LEU A 1 258 ? -9.224 6.473 -6.033 1.00 92.38 258 LEU A N 1
ATOM 1943 C CA . LEU A 1 258 ? -9.100 5.409 -7.026 1.00 92.38 258 LEU A CA 1
ATOM 1944 C C . LEU A 1 258 ? -8.783 5.936 -8.428 1.00 92.38 258 LEU A C 1
ATOM 1946 O O . LEU A 1 258 ? -8.104 5.244 -9.183 1.00 92.38 258 LEU A O 1
ATOM 1950 N N . CYS A 1 259 ? -9.191 7.162 -8.771 1.00 92.06 259 CYS A N 1
ATOM 1951 C CA . CYS A 1 259 ? -8.837 7.778 -10.052 1.00 92.06 259 CYS A CA 1
ATOM 1952 C C . CYS A 1 259 ? -7.330 8.053 -10.128 1.00 92.06 259 CYS A C 1
ATOM 1954 O O . CYS A 1 259 ? -6.697 7.753 -11.141 1.00 92.06 259 CYS A O 1
ATOM 1956 N N . LYS A 1 260 ? -6.738 8.563 -9.038 1.00 93.50 260 LYS A N 1
ATOM 1957 C CA . LYS A 1 260 ? -5.284 8.789 -8.933 1.00 93.50 260 LYS A CA 1
ATOM 1958 C C . LYS A 1 260 ? -4.519 7.470 -9.003 1.00 93.50 260 LYS A C 1
ATOM 1960 O O . LYS A 1 260 ? -3.530 7.356 -9.730 1.00 93.50 260 LYS A O 1
ATOM 1965 N N . LEU A 1 261 ? -5.017 6.449 -8.302 1.00 92.44 261 LEU A N 1
ATOM 1966 C CA . LEU A 1 261 ? -4.433 5.115 -8.350 1.00 92.44 261 LEU A CA 1
ATOM 1967 C C . LEU A 1 261 ? -4.471 4.527 -9.764 1.00 92.44 261 LEU A C 1
ATOM 1969 O O . LEU A 1 261 ? -3.445 4.061 -10.249 1.00 92.44 261 LEU A O 1
ATOM 1973 N N . LEU A 1 262 ? -5.618 4.592 -10.445 1.00 91.69 262 LEU A N 1
ATOM 1974 C CA . L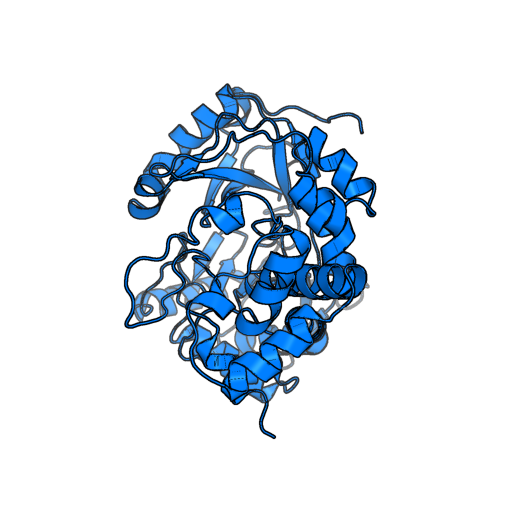EU A 1 262 ? -5.771 4.085 -11.808 1.00 91.69 262 LEU A CA 1
ATOM 1975 C C . LEU A 1 262 ? -4.857 4.822 -12.791 1.00 91.69 262 LEU A C 1
ATOM 1977 O O . LEU A 1 262 ? -4.211 4.182 -13.616 1.00 91.69 262 LEU A O 1
ATOM 1981 N N . ALA A 1 263 ? -4.763 6.151 -12.691 1.00 94.69 263 ALA A N 1
ATOM 1982 C CA . ALA A 1 263 ? -3.835 6.935 -13.505 1.00 94.69 263 ALA A CA 1
ATOM 1983 C C . ALA A 1 263 ? -2.377 6.494 -13.285 1.00 94.69 263 ALA A C 1
ATOM 1985 O O . ALA A 1 263 ? -1.624 6.353 -14.245 1.00 94.69 263 ALA A O 1
ATOM 1986 N N . THR A 1 264 ? -2.005 6.194 -12.038 1.00 93.69 264 THR A N 1
ATOM 1987 C CA . THR A 1 264 ? -0.673 5.673 -11.692 1.00 93.69 264 THR A CA 1
ATOM 1988 C C . THR A 1 264 ? -0.453 4.258 -12.238 1.00 93.69 264 THR A C 1
ATOM 1990 O O . THR A 1 264 ? 0.620 3.952 -12.747 1.00 93.69 264 THR A O 1
ATOM 1993 N N . GLN A 1 265 ? -1.465 3.385 -12.192 1.00 89.12 265 GLN A N 1
ATOM 1994 C CA . GLN A 1 265 ? -1.388 2.039 -12.779 1.00 89.12 265 GLN A CA 1
ATOM 1995 C C . GLN A 1 265 ? -1.247 2.089 -14.310 1.00 89.12 265 GLN A C 1
ATOM 1997 O O . GLN A 1 265 ? -0.543 1.263 -14.890 1.00 89.12 265 GLN A O 1
ATOM 2002 N N . LYS A 1 266 ? -1.857 3.083 -14.964 1.00 92.00 266 LYS A N 1
ATOM 2003 C CA . LYS A 1 266 ? -1.761 3.319 -16.414 1.00 92.00 266 LYS A CA 1
ATOM 2004 C C . LYS A 1 266 ? -0.424 3.909 -16.877 1.00 92.00 266 LYS A C 1
ATOM 2006 O O . LYS A 1 266 ? -0.231 4.051 -18.077 1.00 92.00 266 LYS A O 1
ATOM 2011 N N . LEU A 1 267 ? 0.500 4.222 -15.961 1.00 92.88 267 LEU A N 1
ATOM 2012 C CA . LEU A 1 267 ? 1.893 4.514 -16.329 1.00 92.88 267 LEU A CA 1
ATOM 2013 C C . LEU A 1 267 ? 2.572 3.311 -16.997 1.00 92.88 267 LEU A C 1
ATOM 2015 O O . LEU A 1 267 ? 3.528 3.483 -17.741 1.00 92.88 267 LEU A O 1
ATOM 2019 N N . ASP A 1 268 ? 2.071 2.104 -16.736 1.00 89.12 268 ASP A N 1
ATOM 2020 C CA . ASP A 1 268 ? 2.447 0.914 -17.485 1.00 89.12 268 ASP A CA 1
ATOM 2021 C C . ASP A 1 268 ? 1.653 0.844 -18.795 1.00 89.12 268 ASP A C 1
ATOM 2023 O O . ASP A 1 268 ? 0.548 0.298 -18.843 1.00 89.12 268 ASP A O 1
ATOM 2027 N N . ASP A 1 269 ? 2.218 1.447 -19.836 1.00 90.75 269 ASP A N 1
ATOM 2028 C CA . ASP A 1 269 ? 1.674 1.520 -21.194 1.00 90.75 269 ASP A CA 1
ATOM 2029 C C . ASP A 1 269 ? 2.262 0.461 -22.146 1.00 90.75 269 ASP A C 1
ATOM 2031 O O . ASP A 1 269 ? 1.738 0.264 -23.241 1.00 90.75 269 ASP A O 1
ATOM 2035 N N . HIS A 1 270 ? 3.327 -0.233 -21.733 1.00 86.38 270 HIS A N 1
ATOM 2036 C CA . HIS A 1 270 ? 4.024 -1.249 -22.536 1.00 86.38 270 HIS A CA 1
ATOM 2037 C C . HIS A 1 270 ? 3.864 -2.675 -21.999 1.00 86.38 270 HIS A C 1
ATOM 2039 O O . HIS A 1 270 ? 4.292 -3.617 -22.671 1.00 86.38 270 HIS A O 1
ATOM 2045 N N . ASP A 1 271 ? 3.278 -2.829 -20.808 1.00 84.94 271 ASP A N 1
ATOM 2046 C CA . ASP A 1 271 ? 3.213 -4.078 -20.056 1.00 84.94 271 ASP A CA 1
ATOM 2047 C C . ASP A 1 271 ? 4.610 -4.686 -19.799 1.00 84.94 271 ASP A C 1
ATOM 2049 O O . ASP A 1 271 ? 5.653 -4.196 -20.256 1.00 84.94 271 ASP A O 1
ATOM 2053 N N . ILE A 1 272 ? 4.670 -5.778 -19.035 1.00 83.62 272 ILE A N 1
ATOM 2054 C CA . ILE A 1 272 ? 5.930 -6.492 -18.810 1.00 83.62 272 ILE A CA 1
ATOM 2055 C C . ILE A 1 272 ? 6.534 -6.999 -20.125 1.00 83.62 272 ILE A C 1
ATOM 2057 O O . ILE A 1 272 ? 7.760 -7.039 -20.252 1.00 83.62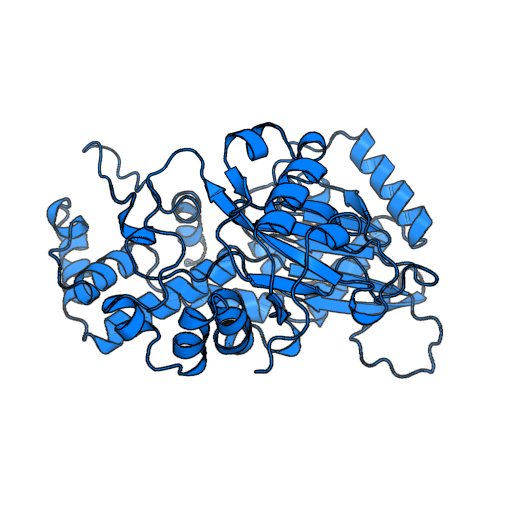 272 ILE A O 1
ATOM 2061 N N . GLU A 1 273 ? 5.692 -7.349 -21.102 1.00 85.12 273 GLU A N 1
ATOM 2062 C CA . GLU A 1 273 ? 6.118 -7.844 -22.411 1.00 85.12 273 GLU A CA 1
ATOM 2063 C C . GLU A 1 273 ? 6.901 -6.798 -23.209 1.00 85.12 273 GLU A C 1
ATOM 2065 O O . GLU A 1 273 ? 7.814 -7.175 -23.935 1.00 85.12 273 GLU A O 1
ATOM 2070 N N . GLY A 1 274 ? 6.623 -5.501 -23.048 1.00 88.19 274 GLY A N 1
ATOM 2071 C CA . GLY A 1 274 ? 7.418 -4.434 -23.657 1.00 88.19 274 GLY A CA 1
ATOM 2072 C C . GLY A 1 274 ? 8.557 -3.946 -22.758 1.00 88.19 274 GLY A C 1
ATOM 2073 O O . GLY A 1 274 ? 9.700 -3.811 -23.212 1.00 88.19 274 GLY A O 1
ATOM 2074 N N . ALA A 1 275 ? 8.285 -3.726 -21.467 1.00 89.69 275 ALA A N 1
ATOM 2075 C CA . ALA A 1 275 ? 9.257 -3.175 -20.518 1.00 89.69 275 ALA A CA 1
ATOM 2076 C C . ALA A 1 275 ? 10.522 -4.045 -20.384 1.00 89.69 275 ALA A C 1
ATOM 2078 O O . ALA A 1 275 ? 11.627 -3.517 -20.212 1.00 89.69 275 ALA A O 1
ATOM 2079 N N . ILE A 1 276 ? 10.395 -5.370 -20.524 1.00 88.19 276 ILE A N 1
ATOM 2080 C CA . ILE A 1 276 ? 11.528 -6.301 -20.429 1.00 88.19 276 ILE A CA 1
ATOM 2081 C C . ILE A 1 276 ? 12.594 -6.070 -21.514 1.00 88.19 276 ILE A C 1
ATOM 2083 O O . ILE A 1 276 ? 13.787 -6.221 -21.244 1.00 88.19 276 ILE A O 1
ATOM 2087 N N . HIS A 1 277 ? 12.215 -5.647 -22.724 1.00 91.12 277 HIS A N 1
ATOM 2088 C CA . HIS A 1 277 ? 13.175 -5.345 -23.795 1.00 91.12 277 HIS A CA 1
ATOM 2089 C C . HIS A 1 277 ? 14.028 -4.124 -23.452 1.00 91.12 277 HIS A C 1
ATOM 2091 O O . HIS A 1 277 ? 15.246 -4.123 -23.642 1.00 91.12 277 HIS A O 1
ATOM 2097 N N . LEU A 1 278 ? 13.386 -3.104 -22.887 1.00 93.75 278 LEU A N 1
ATOM 2098 C CA . LEU A 1 278 ? 14.029 -1.857 -22.485 1.00 93.75 278 LEU A CA 1
ATOM 2099 C C . LEU A 1 278 ? 14.901 -2.051 -21.245 1.00 93.75 278 LEU A C 1
ATOM 2101 O O . LEU A 1 278 ? 15.967 -1.449 -21.144 1.00 93.75 278 LEU A O 1
ATOM 2105 N N . TYR A 1 279 ? 14.511 -2.957 -20.345 1.00 89.62 279 TYR A N 1
ATOM 2106 C CA . TYR A 1 279 ? 15.380 -3.418 -19.266 1.00 89.62 279 TYR A CA 1
ATOM 2107 C C . TYR A 1 279 ? 16.704 -3.971 -19.815 1.00 89.62 279 TYR A C 1
ATOM 2109 O O . TYR A 1 279 ? 17.764 -3.546 -19.358 1.00 89.62 279 TYR A O 1
ATOM 2117 N N . TYR A 1 280 ? 16.663 -4.838 -20.837 1.00 88.19 280 TYR A N 1
ATOM 2118 C CA . TYR A 1 280 ? 17.877 -5.370 -21.474 1.00 88.19 280 TYR A CA 1
ATOM 2119 C C . TYR A 1 280 ? 18.758 -4.280 -22.105 1.00 88.19 280 TYR A C 1
ATOM 2121 O O . TYR A 1 280 ? 19.984 -4.364 -21.995 1.00 88.19 280 TYR A O 1
ATOM 2129 N N . ASN A 1 281 ? 18.157 -3.228 -22.677 1.00 90.94 281 ASN A N 1
ATOM 2130 C CA . ASN A 1 281 ? 18.903 -2.051 -23.140 1.00 90.94 281 ASN A CA 1
ATOM 2131 C C . ASN A 1 281 ? 19.632 -1.354 -21.981 1.00 90.94 281 ASN A C 1
ATOM 2133 O O . ASN A 1 281 ? 20.824 -1.074 -22.086 1.00 90.94 281 ASN A O 1
ATOM 2137 N N . ILE A 1 282 ? 18.932 -1.096 -20.869 1.00 89.31 282 ILE A N 1
ATOM 2138 C CA . ILE A 1 282 ? 19.482 -0.383 -19.702 1.00 89.31 282 ILE A CA 1
ATOM 2139 C C . ILE A 1 282 ? 20.659 -1.148 -19.098 1.00 89.31 282 ILE A C 1
ATOM 2141 O O . ILE A 1 282 ? 21.682 -0.545 -18.777 1.00 89.31 282 ILE A O 1
ATOM 2145 N N . ILE A 1 283 ? 20.537 -2.472 -18.965 1.00 88.00 283 ILE A N 1
ATOM 2146 C CA . ILE A 1 283 ? 21.618 -3.301 -18.415 1.00 88.00 283 ILE A CA 1
ATOM 2147 C C . ILE A 1 283 ? 22.716 -3.627 -19.432 1.00 88.00 283 ILE A C 1
ATOM 2149 O O . ILE A 1 283 ? 23.660 -4.343 -19.101 1.00 88.00 283 ILE A O 1
ATOM 2153 N N . SER A 1 284 ? 22.599 -3.124 -20.667 1.00 90.19 284 SER A N 1
ATOM 2154 C CA . SER A 1 284 ? 23.547 -3.361 -21.760 1.00 90.19 284 SER A CA 1
ATOM 2155 C C . SER A 1 284 ? 23.812 -4.852 -22.017 1.00 90.19 284 SER A C 1
ATOM 2157 O O . SER A 1 284 ? 24.944 -5.257 -22.285 1.00 90.19 284 SER A O 1
ATOM 2159 N N . GLN A 1 285 ? 22.770 -5.686 -21.924 1.00 88.19 285 GLN A N 1
ATOM 2160 C CA . GLN A 1 285 ? 22.864 -7.126 -22.177 1.00 88.19 285 GLN A CA 1
ATOM 2161 C C . GLN A 1 285 ? 22.032 -7.544 -23.393 1.00 88.19 285 GLN A C 1
ATOM 2163 O O . GLN A 1 285 ? 20.988 -6.951 -23.664 1.00 88.19 285 GLN A O 1
ATOM 2168 N N . PRO A 1 286 ? 22.436 -8.611 -24.110 1.00 88.94 286 PRO A N 1
ATOM 2169 C CA . PRO A 1 286 ? 21.624 -9.161 -25.187 1.00 88.94 286 PRO A CA 1
ATOM 2170 C C . PRO A 1 286 ? 20.241 -9.587 -24.684 1.00 88.94 286 PRO A C 1
ATOM 2172 O O . PRO A 1 286 ? 20.140 -10.372 -23.740 1.00 88.94 286 PRO A O 1
ATOM 2175 N N . CYS A 1 287 ? 19.185 -9.128 -25.356 1.00 87.94 287 CYS A N 1
ATOM 2176 C CA . CYS A 1 287 ? 17.814 -9.454 -24.981 1.00 87.94 287 CYS A CA 1
ATOM 2177 C C . CYS A 1 287 ? 17.529 -10.955 -25.124 1.00 87.94 287 CYS A C 1
ATOM 2179 O O . CYS A 1 287 ? 17.531 -11.497 -26.231 1.00 87.94 287 CYS A O 1
ATOM 2181 N N . LEU A 1 288 ? 17.263 -11.631 -24.002 1.00 86.81 288 LEU A N 1
ATOM 2182 C CA . LEU A 1 288 ? 16.958 -13.066 -24.005 1.00 86.81 288 LEU A CA 1
ATOM 2183 C C . LEU A 1 288 ? 15.577 -13.374 -24.594 1.00 86.81 288 LEU A C 1
ATOM 2185 O O . LEU A 1 288 ? 15.397 -14.444 -25.166 1.00 86.81 288 LEU A O 1
ATOM 2189 N N . VAL A 1 289 ? 14.629 -12.436 -24.508 1.00 85.88 289 VAL A N 1
ATOM 2190 C CA . VAL A 1 289 ? 13.293 -12.589 -25.109 1.00 85.88 289 VAL A CA 1
ATOM 2191 C C . VAL A 1 289 ? 13.412 -12.671 -26.632 1.00 85.88 289 VAL A C 1
ATOM 2193 O O . VAL A 1 289 ? 12.933 -13.627 -27.235 1.00 85.88 289 VAL A O 1
ATOM 2196 N N . CYS A 1 290 ? 14.159 -11.747 -27.247 1.00 87.12 290 CYS A N 1
ATOM 2197 C CA . CYS A 1 290 ? 14.406 -11.744 -28.692 1.00 87.12 290 CYS A CA 1
ATOM 2198 C C . CYS A 1 290 ? 15.175 -12.980 -29.177 1.00 87.12 290 CYS A C 1
ATOM 2200 O O . CYS A 1 290 ? 14.949 -13.440 -30.289 1.00 87.12 290 CYS A O 1
ATOM 2202 N N . LYS A 1 291 ? 16.077 -13.540 -28.357 1.00 85.81 291 LYS A N 1
ATOM 2203 C CA . LYS A 1 291 ? 16.816 -14.764 -28.717 1.00 85.81 291 LYS A CA 1
ATOM 2204 C C . LYS A 1 291 ? 15.931 -16.006 -28.786 1.00 85.81 291 LYS A C 1
ATOM 2206 O O . LYS A 1 291 ? 16.258 -16.931 -29.522 1.00 85.81 291 LYS A O 1
ATOM 2211 N N . ASN A 1 292 ? 14.859 -16.036 -28.000 1.00 82.25 292 ASN A N 1
ATOM 2212 C CA . ASN A 1 292 ? 14.016 -17.216 -27.831 1.00 82.25 292 ASN A CA 1
ATOM 2213 C C . ASN A 1 292 ? 12.726 -17.162 -28.660 1.00 82.25 292 ASN A C 1
ATOM 2215 O O . ASN A 1 292 ? 11.947 -18.111 -28.612 1.00 82.25 292 ASN A O 1
ATOM 2219 N N . THR A 1 293 ? 12.487 -16.078 -29.401 1.00 82.31 293 THR A N 1
ATOM 2220 C CA . THR A 1 293 ? 11.318 -15.945 -30.276 1.00 82.31 293 THR A CA 1
ATOM 2221 C C . THR A 1 293 ? 11.704 -16.126 -31.741 1.00 82.31 293 THR A C 1
ATOM 2223 O O . THR A 1 293 ? 12.747 -15.655 -32.191 1.00 82.31 293 THR A O 1
ATOM 2226 N N . THR A 1 294 ? 10.844 -16.803 -32.497 1.00 84.81 294 THR A N 1
ATOM 2227 C CA . THR A 1 294 ? 10.965 -16.969 -33.955 1.00 84.81 294 THR A CA 1
ATOM 2228 C C . THR A 1 294 ? 9.836 -16.268 -34.712 1.00 84.81 294 THR A C 1
ATOM 2230 O O . THR A 1 294 ? 9.743 -16.396 -35.930 1.00 84.81 294 THR A O 1
ATOM 2233 N N . ASP A 1 295 ? 8.957 -15.557 -34.003 1.00 88.44 295 ASP A N 1
ATOM 2234 C CA . ASP A 1 295 ? 7.826 -14.842 -34.589 1.00 88.44 295 ASP A CA 1
ATOM 2235 C C . ASP A 1 295 ? 8.304 -13.537 -35.247 1.00 88.44 295 ASP A C 1
ATOM 2237 O O . ASP A 1 295 ? 8.798 -12.625 -34.581 1.00 88.44 295 ASP A O 1
ATOM 2241 N N . ALA A 1 296 ? 8.166 -13.456 -36.571 1.00 86.31 296 ALA A N 1
ATOM 2242 C CA . ALA A 1 296 ? 8.649 -12.330 -37.364 1.00 86.31 296 ALA A CA 1
ATOM 2243 C C . ALA A 1 296 ? 7.913 -11.009 -37.068 1.00 86.31 296 ALA A C 1
ATOM 2245 O O . ALA A 1 296 ? 8.531 -9.944 -37.143 1.00 86.31 296 ALA A O 1
ATOM 2246 N N . GLU A 1 297 ? 6.624 -11.056 -36.716 1.00 86.94 297 GLU A N 1
ATOM 2247 C CA . GLU A 1 297 ? 5.845 -9.856 -36.396 1.00 86.94 297 GLU A CA 1
ATOM 2248 C C . GLU A 1 297 ? 6.260 -9.301 -35.028 1.00 86.94 297 GLU A C 1
ATOM 2250 O O . GLU A 1 297 ? 6.494 -8.096 -34.881 1.00 86.94 297 GLU A O 1
ATOM 2255 N N . LEU A 1 298 ? 6.425 -10.186 -34.039 1.00 86.12 298 LEU A N 1
ATOM 2256 C CA . LEU A 1 298 ? 6.926 -9.807 -32.717 1.00 86.12 298 LEU A CA 1
ATOM 2257 C C . LEU A 1 298 ? 8.356 -9.269 -32.792 1.00 86.12 298 LEU A C 1
ATOM 2259 O O . LEU A 1 298 ? 8.647 -8.233 -32.198 1.00 86.12 298 LEU A O 1
ATOM 2263 N N . LEU A 1 299 ? 9.234 -9.903 -33.572 1.00 86.62 299 LEU A N 1
ATOM 2264 C CA . LEU A 1 299 ? 10.609 -9.431 -33.761 1.00 86.62 299 LEU A CA 1
ATOM 2265 C C . LEU A 1 299 ? 10.667 -8.010 -34.335 1.00 86.62 299 LEU A C 1
ATOM 2267 O O . LEU A 1 299 ? 11.492 -7.212 -33.888 1.00 86.62 299 LEU A O 1
ATOM 2271 N N . TRP A 1 300 ? 9.784 -7.663 -35.277 1.00 89.00 300 TRP A N 1
ATOM 2272 C CA . TRP A 1 300 ? 9.702 -6.297 -35.799 1.00 89.00 300 TRP A CA 1
ATOM 2273 C C . TRP A 1 300 ? 9.246 -5.295 -34.725 1.00 89.00 300 TRP A C 1
ATOM 2275 O O . TRP A 1 300 ? 9.867 -4.239 -34.566 1.00 89.00 300 TRP A O 1
ATOM 2285 N N . LYS A 1 301 ? 8.227 -5.644 -33.925 1.00 88.81 301 LYS A N 1
ATOM 2286 C CA . LYS A 1 301 ? 7.775 -4.820 -32.786 1.00 88.81 301 LYS A CA 1
ATOM 2287 C C . LYS A 1 301 ? 8.887 -4.630 -31.749 1.00 88.81 301 LYS A C 1
ATOM 2289 O O . LYS A 1 301 ? 9.121 -3.515 -31.285 1.00 88.81 301 LYS A O 1
ATOM 2294 N N . TYR A 1 302 ? 9.623 -5.686 -31.416 1.00 91.69 302 TYR A N 1
ATOM 2295 C CA . TYR A 1 302 ? 10.721 -5.621 -30.450 1.00 91.69 302 TYR A CA 1
ATOM 2296 C C . TYR A 1 302 ? 11.925 -4.838 -30.984 1.00 91.69 302 TYR A C 1
ATOM 2298 O O . TYR A 1 302 ? 12.585 -4.136 -30.218 1.00 91.69 302 TYR A O 1
ATOM 2306 N N . ALA A 1 303 ? 12.197 -4.887 -32.292 1.00 92.75 303 ALA A N 1
ATOM 2307 C CA . ALA A 1 303 ? 13.234 -4.063 -32.910 1.00 92.75 303 ALA A CA 1
ATOM 2308 C C . ALA A 1 303 ? 12.950 -2.559 -32.736 1.00 92.75 303 ALA A C 1
ATOM 2310 O O . ALA A 1 303 ? 13.874 -1.795 -32.451 1.00 92.75 303 ALA A O 1
ATOM 2311 N N . LEU A 1 304 ? 11.680 -2.138 -32.821 1.00 94.25 304 LEU A N 1
ATOM 2312 C CA . LEU A 1 304 ? 11.276 -0.759 -32.522 1.00 94.25 304 LEU A CA 1
ATOM 2313 C C . LEU A 1 304 ? 11.575 -0.386 -31.062 1.00 94.25 304 LEU A C 1
ATOM 2315 O O . LEU A 1 304 ? 12.153 0.675 -30.824 1.00 94.25 304 LEU A O 1
ATOM 2319 N N . LEU A 1 305 ? 11.275 -1.263 -30.097 1.00 94.62 305 LEU A N 1
ATOM 2320 C CA . LEU A 1 305 ? 11.616 -1.041 -28.682 1.00 94.62 305 LEU A CA 1
ATOM 2321 C C . LEU A 1 305 ? 13.132 -0.911 -28.477 1.00 94.62 305 LEU A C 1
ATOM 2323 O O . LEU A 1 305 ? 13.598 0.002 -27.797 1.00 94.62 305 LEU A O 1
ATOM 2327 N N . HIS A 1 306 ? 13.920 -1.777 -29.116 1.00 95.94 306 HIS A N 1
ATOM 2328 C CA . HIS A 1 306 ? 15.381 -1.721 -29.043 1.00 95.94 306 HIS A CA 1
ATOM 2329 C C . HIS A 1 306 ? 15.993 -0.490 -29.735 1.00 95.94 306 HIS A C 1
ATOM 2331 O O . HIS A 1 306 ? 17.126 -0.132 -29.427 1.00 95.94 306 HIS A O 1
ATOM 2337 N N . SER A 1 307 ? 15.250 0.187 -30.617 1.00 96.38 307 SER A N 1
ATOM 2338 C CA . SER A 1 307 ? 15.683 1.432 -31.270 1.00 96.38 307 SER A CA 1
ATOM 2339 C C . SER A 1 307 ? 15.483 2.695 -30.420 1.00 96.38 307 SER A C 1
ATOM 2341 O O . SER A 1 307 ? 15.950 3.774 -30.793 1.00 96.38 307 SER A O 1
ATOM 2343 N N . LEU A 1 308 ? 14.785 2.591 -29.283 1.00 96.81 308 LEU A N 1
ATOM 2344 C CA . LEU A 1 308 ? 14.546 3.731 -28.401 1.00 96.81 308 LEU A CA 1
ATOM 2345 C C . LEU A 1 308 ? 15.847 4.234 -27.764 1.00 96.81 308 LEU A C 1
ATOM 2347 O O . LEU A 1 308 ? 16.753 3.467 -27.445 1.00 96.81 308 LEU A O 1
ATOM 2351 N N . SER A 1 309 ? 15.913 5.545 -27.513 1.00 97.00 309 SER A N 1
ATOM 2352 C CA . SER A 1 309 ? 17.027 6.132 -26.767 1.00 97.00 309 SER A CA 1
ATOM 2353 C C . SER A 1 309 ? 17.090 5.589 -25.336 1.00 97.00 309 SER A C 1
ATOM 2355 O O . SER A 1 309 ? 16.088 5.121 -24.778 1.00 97.00 309 SER A O 1
ATOM 2357 N N . LEU A 1 310 ? 18.267 5.700 -24.712 1.00 94.69 310 LEU A N 1
ATOM 2358 C CA . LEU A 1 310 ? 18.450 5.302 -23.317 1.00 94.69 310 LEU A CA 1
ATOM 2359 C C . LEU A 1 310 ? 17.485 6.056 -22.390 1.00 94.69 310 LEU A C 1
ATOM 2361 O O . LEU A 1 310 ? 16.834 5.422 -21.570 1.00 94.69 310 LEU A O 1
ATOM 2365 N N . ASP A 1 311 ? 17.307 7.367 -22.573 1.00 95.94 311 ASP A N 1
ATOM 2366 C CA . ASP A 1 311 ? 16.391 8.167 -21.745 1.00 95.94 311 ASP A CA 1
ATOM 2367 C C . ASP A 1 311 ? 14.935 7.699 -21.847 1.00 95.94 311 ASP A C 1
ATOM 2369 O O . ASP A 1 311 ? 14.234 7.606 -20.837 1.00 95.94 311 ASP A O 1
ATOM 2373 N N . LYS A 1 312 ? 14.477 7.350 -23.059 1.00 96.50 312 LYS A N 1
ATOM 2374 C CA . LYS A 1 312 ? 13.137 6.781 -23.260 1.00 96.50 312 LYS A CA 1
ATOM 2375 C C . LYS A 1 312 ? 13.017 5.412 -22.597 1.00 96.50 312 LYS A C 1
ATOM 2377 O O . LYS A 1 312 ? 12.022 5.157 -21.925 1.00 96.50 312 LYS A O 1
ATOM 2382 N N . SER A 1 313 ? 14.041 4.572 -22.738 1.00 95.06 313 SER A N 1
ATOM 2383 C CA . SER A 1 313 ? 14.096 3.256 -22.093 1.00 95.06 313 SER A CA 1
ATOM 2384 C C . SER A 1 313 ? 14.023 3.386 -20.567 1.00 95.06 313 SER A C 1
ATOM 2386 O O . SER A 1 313 ? 13.202 2.728 -19.931 1.00 95.06 313 SER A O 1
ATOM 2388 N N . LEU A 1 314 ? 14.821 4.287 -19.982 1.00 94.31 314 LEU A N 1
ATOM 2389 C CA . LEU A 1 314 ? 14.829 4.575 -18.547 1.00 94.31 314 LEU A CA 1
ATOM 2390 C C . LEU A 1 314 ? 13.467 5.076 -18.066 1.00 94.31 314 LEU A C 1
ATOM 2392 O O . LEU A 1 314 ? 12.991 4.608 -17.036 1.00 94.31 314 LEU A O 1
ATOM 2396 N N . LYS A 1 315 ? 12.825 5.992 -18.804 1.00 95.62 315 LYS A N 1
ATOM 2397 C CA . LYS A 1 315 ? 11.492 6.495 -18.452 1.00 95.62 315 LYS A CA 1
ATOM 2398 C C . LYS A 1 315 ? 10.457 5.370 -18.425 1.00 95.62 315 LYS A C 1
ATOM 2400 O O . LYS A 1 315 ? 9.789 5.214 -17.412 1.00 95.62 315 LYS A O 1
ATOM 2405 N N . ILE A 1 316 ? 10.349 4.582 -19.496 1.00 94.44 316 ILE A N 1
ATOM 2406 C CA . ILE A 1 316 ? 9.332 3.521 -19.597 1.00 94.44 316 ILE A CA 1
ATOM 2407 C C . ILE A 1 316 ? 9.531 2.478 -18.493 1.00 94.44 316 ILE A C 1
ATOM 2409 O O . ILE A 1 316 ? 8.578 2.089 -17.825 1.00 94.44 316 ILE A O 1
ATOM 2413 N N . VAL A 1 317 ? 10.775 2.063 -18.234 1.00 91.56 317 VAL A N 1
ATOM 2414 C CA . VAL A 1 317 ? 11.039 1.096 -17.159 1.00 91.56 317 VAL A CA 1
ATOM 2415 C C . VAL A 1 317 ? 10.778 1.705 -15.777 1.00 91.56 317 VAL A C 1
ATOM 2417 O O . VAL A 1 317 ? 10.249 1.019 -14.907 1.00 91.56 317 VAL A O 1
ATOM 2420 N N . ARG A 1 318 ? 11.077 2.992 -15.555 1.00 93.06 318 ARG A N 1
ATOM 2421 C CA . ARG A 1 318 ? 10.723 3.685 -14.304 1.00 93.06 318 ARG A CA 1
ATOM 2422 C C . ARG A 1 318 ? 9.210 3.706 -14.082 1.00 93.06 318 ARG A C 1
ATOM 2424 O O . ARG A 1 318 ? 8.752 3.351 -12.998 1.00 93.06 318 ARG A O 1
ATOM 2431 N N . ASP A 1 319 ? 8.459 4.081 -15.109 1.00 94.81 319 ASP A N 1
ATOM 2432 C CA . ASP A 1 319 ? 7.000 4.179 -15.089 1.00 94.81 319 ASP A CA 1
ATOM 2433 C C . ASP A 1 319 ? 6.350 2.808 -14.851 1.00 94.81 319 ASP A C 1
ATOM 2435 O O . ASP A 1 319 ? 5.453 2.684 -14.012 1.00 94.81 319 ASP A O 1
ATOM 2439 N N . PHE A 1 320 ? 6.889 1.754 -15.472 1.00 91.44 320 PHE A N 1
ATOM 2440 C CA . PHE A 1 320 ? 6.509 0.368 -15.198 1.00 91.44 320 PHE A CA 1
ATOM 2441 C C . PHE A 1 320 ? 6.689 -0.000 -13.714 1.00 91.44 320 PHE A C 1
ATOM 2443 O O . PHE A 1 320 ? 5.793 -0.583 -13.107 1.00 91.44 320 PHE A O 1
ATOM 2450 N N . LEU A 1 321 ? 7.817 0.364 -13.091 1.00 88.56 321 LEU A N 1
ATOM 2451 C CA . LEU A 1 321 ? 8.096 0.056 -11.677 1.00 88.56 321 LEU A CA 1
ATOM 2452 C C . LEU A 1 321 ? 7.187 0.844 -10.712 1.00 88.56 321 LEU A C 1
ATOM 2454 O O . LEU A 1 321 ? 6.755 0.312 -9.683 1.00 88.56 321 LEU A O 1
ATOM 2458 N N . ILE A 1 322 ? 6.857 2.095 -11.049 1.00 91.00 322 ILE A N 1
ATOM 2459 C CA . ILE A 1 322 ? 5.882 2.911 -10.303 1.00 91.00 322 ILE A CA 1
ATOM 2460 C C . ILE A 1 322 ? 4.487 2.288 -10.415 1.00 91.00 322 ILE A C 1
ATOM 2462 O O . ILE A 1 322 ? 3.818 2.073 -9.399 1.00 91.00 322 ILE A O 1
ATOM 2466 N N . SER A 1 323 ? 4.073 1.914 -11.626 1.00 89.56 323 SER A N 1
ATOM 2467 C CA . SER A 1 323 ? 2.808 1.217 -11.856 1.00 89.56 323 SER A CA 1
ATOM 2468 C C . SER A 1 323 ? 2.744 -0.123 -11.118 1.00 89.56 323 SER A C 1
ATOM 2470 O O . SER A 1 323 ? 1.749 -0.412 -10.454 1.00 89.56 323 SER A O 1
ATOM 2472 N N . ALA A 1 324 ? 3.818 -0.917 -11.135 1.00 85.62 324 ALA A N 1
ATOM 2473 C CA . ALA A 1 324 ? 3.899 -2.173 -10.393 1.00 85.62 324 ALA A CA 1
ATOM 2474 C C . ALA A 1 324 ? 3.696 -1.963 -8.883 1.00 85.62 324 ALA A C 1
ATOM 2476 O O . ALA A 1 324 ? 3.022 -2.765 -8.233 1.00 85.62 324 ALA A O 1
ATOM 2477 N N . THR A 1 325 ? 4.206 -0.858 -8.327 1.00 86.25 325 THR A N 1
ATOM 2478 C CA . THR A 1 325 ? 3.921 -0.460 -6.939 1.00 86.25 325 THR A CA 1
ATOM 2479 C C . THR A 1 325 ? 2.435 -0.154 -6.739 1.00 86.25 325 THR A C 1
ATOM 2481 O O . THR A 1 325 ? 1.821 -0.666 -5.802 1.00 86.25 325 THR A O 1
ATOM 2484 N N . ALA A 1 326 ? 1.831 0.634 -7.631 1.00 87.56 326 ALA A N 1
ATOM 2485 C CA . ALA A 1 326 ? 0.409 0.980 -7.578 1.00 87.56 326 ALA A CA 1
ATOM 2486 C C . ALA A 1 326 ? -0.529 -0.229 -7.781 1.00 87.56 326 ALA A C 1
ATOM 2488 O O . ALA A 1 326 ? -1.650 -0.244 -7.277 1.0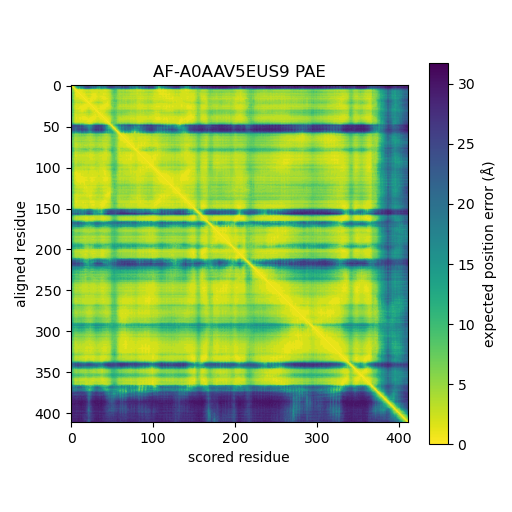0 87.56 326 ALA A O 1
ATOM 2489 N N . LYS A 1 327 ? -0.090 -1.270 -8.495 1.00 83.94 327 LYS A N 1
ATOM 2490 C CA . LYS A 1 327 ? -0.834 -2.530 -8.672 1.00 83.94 327 LYS A CA 1
ATOM 2491 C C . LYS A 1 327 ? -0.779 -3.441 -7.433 1.00 83.94 327 LYS A C 1
ATOM 2493 O O . LYS A 1 327 ? -1.579 -4.373 -7.333 1.00 83.94 327 LYS A O 1
ATOM 2498 N N . ASP A 1 328 ? 0.146 -3.206 -6.495 1.00 79.62 328 ASP A N 1
ATOM 2499 C CA . ASP A 1 328 ? 0.320 -4.036 -5.289 1.00 79.62 328 ASP A CA 1
ATOM 2500 C C . ASP A 1 328 ? 0.079 -3.300 -3.957 1.00 79.62 328 ASP A C 1
ATOM 2502 O O . ASP A 1 328 ? 0.250 -3.893 -2.886 1.00 79.62 328 ASP A O 1
ATOM 2506 N N . CYS A 1 329 ? -0.357 -2.038 -3.990 1.00 84.31 329 CYS A N 1
ATOM 2507 C CA . CYS A 1 329 ? -0.699 -1.290 -2.782 1.00 84.31 329 CYS A CA 1
ATOM 2508 C C . CYS A 1 329 ? -2.066 -1.697 -2.192 1.00 84.31 329 CYS A C 1
ATOM 2510 O O . CYS A 1 329 ? -2.920 -2.293 -2.857 1.00 84.31 329 CYS A O 1
ATOM 2512 N N . SER A 1 330 ? -2.258 -1.362 -0.915 1.00 88.00 330 SER A N 1
ATOM 2513 C CA . SER A 1 330 ? -3.557 -1.408 -0.240 1.00 88.00 330 SER A CA 1
ATOM 2514 C C . SER A 1 330 ? -4.045 0.020 -0.006 1.00 88.00 330 SER A C 1
ATOM 2516 O O . SER A 1 330 ? -3.250 0.891 0.347 1.00 88.00 330 SER A O 1
ATOM 2518 N N . LEU A 1 331 ? -5.345 0.248 -0.161 1.00 92.81 331 LEU A N 1
ATOM 2519 C CA . LEU A 1 331 ? -6.027 1.467 0.264 1.00 92.81 331 LEU A CA 1
ATOM 2520 C C . LEU A 1 331 ? -6.655 1.220 1.636 1.00 92.81 331 LEU A C 1
ATOM 2522 O O . LEU A 1 331 ? -7.411 0.263 1.794 1.00 92.81 331 LEU A O 1
ATOM 2526 N N . MET A 1 332 ? -6.369 2.079 2.609 1.00 95.19 332 MET A N 1
ATOM 2527 C CA . MET A 1 332 ? -7.053 2.098 3.896 1.00 95.19 332 MET A CA 1
ATOM 2528 C C . MET A 1 332 ? -8.015 3.277 3.972 1.00 95.19 332 MET A C 1
ATOM 2530 O O . MET A 1 332 ? -7.631 4.413 3.691 1.00 95.19 332 MET A O 1
ATOM 2534 N N . ILE A 1 333 ? -9.258 3.004 4.368 1.00 96.50 333 ILE A N 1
ATOM 2535 C CA . ILE A 1 333 ? -10.264 4.031 4.633 1.00 96.50 333 ILE A CA 1
ATOM 2536 C C . ILE A 1 333 ? -10.767 3.868 6.057 1.00 96.50 333 ILE A C 1
ATOM 2538 O O . ILE A 1 333 ? -11.301 2.813 6.385 1.00 96.50 333 ILE A O 1
ATOM 2542 N N . SER A 1 334 ? -10.594 4.886 6.898 1.00 95.44 334 SER A N 1
ATOM 2543 C CA . SER A 1 334 ? -11.101 4.889 8.273 1.00 95.44 334 SER A CA 1
ATOM 2544 C C . SER A 1 334 ? -12.205 5.914 8.447 1.00 95.44 334 SER A C 1
ATOM 2546 O O . SER A 1 334 ? -12.174 6.968 7.822 1.00 95.44 334 SER A O 1
ATOM 2548 N N . PHE A 1 335 ? -13.171 5.590 9.299 1.00 94.38 335 PHE A N 1
ATOM 2549 C CA . PHE A 1 335 ? -14.391 6.342 9.543 1.00 94.38 335 PHE A CA 1
ATOM 2550 C C . PHE A 1 335 ? -14.573 6.587 11.033 1.00 94.38 335 PHE A C 1
ATOM 2552 O O . PHE A 1 335 ? -14.345 5.686 11.844 1.00 94.38 335 PHE A O 1
ATOM 2559 N N . ARG A 1 336 ? -15.084 7.769 11.377 1.00 91.44 336 ARG A N 1
ATOM 2560 C CA . ARG A 1 336 ? -15.707 8.023 12.681 1.00 91.44 336 ARG A CA 1
ATOM 2561 C C . ARG A 1 336 ? -17.021 8.783 12.498 1.00 91.44 336 ARG A C 1
ATOM 2563 O O . ARG A 1 336 ? -17.105 9.633 11.607 1.00 91.44 336 ARG A O 1
ATOM 2570 N N . PRO A 1 337 ? -18.039 8.539 13.333 1.00 90.38 337 PRO A N 1
ATOM 2571 C CA . PRO A 1 337 ? -19.196 9.417 13.372 1.00 90.38 337 PRO A CA 1
ATOM 2572 C C . PRO A 1 337 ? -18.779 10.808 13.865 1.00 90.38 337 PRO A C 1
ATOM 2574 O O . PRO A 1 337 ? -17.981 10.933 14.795 1.00 90.38 337 PRO A O 1
ATOM 2577 N N . ARG A 1 338 ? -19.338 11.861 13.266 1.00 86.31 338 ARG A N 1
ATOM 2578 C CA . ARG A 1 338 ? -19.131 13.232 13.743 1.00 86.31 338 ARG A CA 1
ATOM 2579 C C . ARG A 1 338 ? -20.036 13.506 14.948 1.00 86.31 338 ARG A C 1
ATOM 2581 O O . ARG A 1 338 ? -21.239 13.257 14.892 1.00 86.31 338 ARG A O 1
ATOM 2588 N N . GLU A 1 339 ? -19.454 14.020 16.031 1.00 76.00 339 GLU A N 1
ATOM 2589 C CA . GLU A 1 339 ? -20.178 14.328 17.275 1.00 76.00 339 GLU A CA 1
ATOM 2590 C C . GLU A 1 339 ? -20.962 15.647 17.202 1.00 76.00 339 GLU A C 1
ATOM 2592 O O . GLU A 1 339 ? -22.056 15.740 17.751 1.00 76.00 339 GLU A O 1
ATOM 2597 N N . SER A 1 340 ? -20.442 16.657 16.492 1.00 66.69 340 SER A N 1
ATOM 2598 C CA . SER A 1 340 ? -21.076 17.973 16.334 1.00 66.69 340 SER A CA 1
ATOM 2599 C C . SER A 1 340 ? -21.176 18.372 14.864 1.00 66.69 340 SER A C 1
ATOM 2601 O O . SER A 1 340 ? -20.179 18.387 14.149 1.00 66.69 340 SER A O 1
ATOM 2603 N N . VAL A 1 341 ? -22.378 18.745 14.420 1.00 60.97 341 VAL A N 1
ATOM 2604 C CA . VAL A 1 341 ? -22.652 19.207 13.043 1.00 60.97 341 VAL A CA 1
ATOM 2605 C C . VAL A 1 341 ? -22.028 20.587 12.765 1.00 60.97 341 VAL A C 1
ATOM 2607 O O . VAL A 1 341 ? -21.845 20.952 11.610 1.00 60.97 341 VAL A O 1
ATOM 2610 N N . ILE A 1 342 ? -21.679 21.342 13.814 1.00 58.16 342 ILE A N 1
ATOM 2611 C CA . ILE A 1 342 ? -21.253 22.750 13.730 1.00 58.16 342 ILE A CA 1
ATOM 2612 C C . ILE A 1 342 ? -19.724 22.891 13.658 1.00 58.16 342 ILE A C 1
ATOM 2614 O O . ILE A 1 342 ? -19.223 23.896 13.163 1.00 58.16 342 ILE A O 1
ATOM 2618 N N . ALA A 1 343 ? -18.968 21.902 14.142 1.00 61.31 343 ALA A N 1
ATOM 2619 C CA . ALA A 1 343 ? -17.512 21.954 14.098 1.00 61.31 343 ALA A CA 1
ATOM 2620 C C . ALA A 1 343 ? -17.013 21.633 12.680 1.00 61.31 343 ALA A C 1
ATOM 2622 O O . ALA A 1 343 ? -17.274 20.545 12.157 1.00 61.31 343 ALA A O 1
ATOM 2623 N N . GLU A 1 344 ? -16.285 22.571 12.068 1.00 64.94 344 GLU A N 1
ATOM 2624 C CA . GLU A 1 344 ? -15.489 22.278 10.877 1.00 64.94 344 GLU A CA 1
ATOM 2625 C C . GLU A 1 344 ? -14.488 21.165 11.211 1.00 64.94 344 GLU A C 1
ATOM 2627 O O . GLU A 1 344 ? -13.841 21.177 12.259 1.00 64.94 344 GLU A O 1
ATOM 2632 N N . SER A 1 345 ? -14.410 20.164 10.336 1.00 71.81 345 SER A N 1
ATOM 2633 C CA . SER A 1 345 ? -13.476 19.049 10.468 1.00 71.81 345 SER A CA 1
ATOM 2634 C C . SER A 1 345 ? -12.366 19.233 9.446 1.00 71.81 345 SER A C 1
ATOM 2636 O O . SER A 1 345 ? -12.640 19.539 8.289 1.00 71.81 345 SER A O 1
ATOM 2638 N N . GLU A 1 346 ? -11.121 19.000 9.856 1.00 83.88 346 GLU A N 1
ATOM 2639 C CA . GLU A 1 346 ? -9.962 18.955 8.951 1.00 83.88 346 GLU A CA 1
ATOM 2640 C C . GLU A 1 346 ? -9.995 17.725 8.022 1.00 83.88 346 GLU A C 1
ATOM 2642 O O . GLU A 1 346 ? -9.165 17.594 7.125 1.00 83.88 346 GLU A O 1
ATOM 2647 N N . TYR A 1 347 ? -10.934 16.804 8.257 1.00 88.00 347 TYR A N 1
ATOM 2648 C CA . TYR A 1 347 ? -11.100 15.568 7.506 1.00 88.00 347 TYR A CA 1
ATOM 2649 C C . TYR A 1 347 ? -12.245 15.665 6.501 1.00 88.00 347 TYR A C 1
ATOM 2651 O O . TYR A 1 347 ? -13.262 16.323 6.745 1.00 88.00 347 TYR A O 1
ATOM 2659 N N . ASP A 1 348 ? -12.112 14.917 5.405 1.00 92.44 348 ASP A N 1
ATOM 2660 C CA . ASP A 1 348 ? -13.210 14.712 4.471 1.00 92.44 348 ASP A CA 1
ATOM 2661 C C . ASP A 1 348 ? -14.406 14.072 5.183 1.00 92.44 348 ASP A C 1
ATOM 2663 O O . ASP A 1 348 ? -14.268 13.380 6.196 1.00 92.44 348 ASP A O 1
ATOM 2667 N N . SER A 1 349 ? -15.608 14.292 4.650 1.00 93.88 349 SER A N 1
ATOM 2668 C CA . SER A 1 349 ? -16.813 13.745 5.265 1.00 93.88 349 SER A CA 1
ATOM 2669 C C . SER A 1 349 ? -17.890 13.330 4.279 1.00 93.88 349 SER A C 1
ATOM 2671 O O . SER A 1 349 ? -18.016 13.854 3.170 1.00 93.88 349 SER A O 1
ATOM 2673 N N . VAL A 1 350 ? -18.687 12.362 4.718 1.00 94.31 350 VAL A N 1
ATOM 2674 C CA . VAL A 1 350 ? -19.867 11.860 4.023 1.00 94.31 350 VAL A CA 1
ATOM 2675 C C . VAL A 1 350 ? -21.070 12.057 4.933 1.00 94.31 350 VAL A C 1
ATOM 2677 O O . VAL A 1 350 ? -21.052 11.645 6.089 1.00 94.31 350 VAL A O 1
ATOM 2680 N N . PHE A 1 351 ? -22.128 12.667 4.406 1.00 92.56 351 PHE A N 1
ATOM 2681 C CA . PHE A 1 351 ? -23.450 12.585 5.015 1.00 92.56 351 PHE A CA 1
ATOM 2682 C C . PHE A 1 351 ? -24.141 11.321 4.511 1.00 92.56 351 PHE A C 1
ATOM 2684 O O . PHE A 1 351 ? -24.289 11.151 3.301 1.00 92.56 351 PHE A O 1
ATOM 2691 N N . LEU A 1 352 ? -24.512 10.442 5.436 1.00 92.50 352 LEU A N 1
ATOM 2692 C CA . LEU A 1 352 ? -25.195 9.192 5.149 1.00 92.50 352 LEU A CA 1
ATOM 2693 C C . LEU A 1 352 ? -26.695 9.393 5.369 1.00 92.50 352 LEU A C 1
ATOM 2695 O O . LEU A 1 352 ? -27.137 9.571 6.508 1.00 92.50 352 LEU A O 1
ATOM 2699 N N . GLU A 1 353 ? -27.463 9.404 4.279 1.00 86.81 353 GLU A N 1
ATOM 2700 C CA . GLU A 1 353 ? -28.892 9.740 4.303 1.00 86.81 353 GLU A CA 1
ATOM 2701 C C . GLU A 1 353 ? -29.705 8.703 5.089 1.00 86.81 353 GLU A C 1
ATOM 2703 O O . GLU A 1 353 ? -30.582 9.076 5.868 1.00 86.81 353 GLU A O 1
ATOM 2708 N N . SER A 1 354 ? -29.370 7.413 4.952 1.00 88.19 354 SER A N 1
ATOM 2709 C CA . SER A 1 354 ? -30.105 6.302 5.576 1.00 88.19 354 SER A CA 1
ATOM 2710 C C . SER A 1 354 ? -30.212 6.418 7.102 1.00 88.19 354 SER A C 1
ATOM 2712 O O . SER A 1 354 ? -31.259 6.124 7.678 1.00 88.19 354 SER A O 1
ATOM 2714 N N . VAL A 1 355 ? -29.162 6.931 7.749 1.00 89.88 355 VAL A N 1
ATOM 2715 C CA . VAL A 1 355 ? -29.077 7.127 9.209 1.00 89.88 355 VAL A CA 1
ATOM 2716 C C . VAL A 1 355 ? -29.014 8.603 9.619 1.00 89.88 355 VAL A C 1
ATOM 2718 O O . VAL A 1 355 ? -28.848 8.910 10.800 1.00 89.88 355 VAL A O 1
ATOM 2721 N N . LYS A 1 356 ? -29.135 9.529 8.657 1.00 90.25 356 LYS A N 1
ATOM 2722 C CA . LYS A 1 356 ? -29.084 10.992 8.839 1.00 90.25 356 LYS A CA 1
ATOM 2723 C C . LYS A 1 356 ? -27.896 11.465 9.681 1.00 90.25 356 LYS A C 1
ATOM 2725 O O . LYS A 1 356 ? -28.042 12.304 10.574 1.00 90.25 356 LYS A O 1
ATOM 2730 N N . ARG A 1 357 ? -26.709 10.924 9.404 1.00 90.50 357 ARG A N 1
ATOM 2731 C CA . ARG A 1 357 ? -25.495 11.184 10.194 1.00 90.50 357 ARG A CA 1
ATOM 2732 C C . ARG A 1 357 ? -24.305 11.520 9.306 1.00 90.50 357 ARG A C 1
ATOM 2734 O O . ARG A 1 357 ? -24.152 10.971 8.221 1.00 90.50 357 ARG A O 1
ATOM 2741 N N . ILE A 1 358 ? -23.444 12.416 9.788 1.00 92.19 358 ILE A N 1
ATOM 2742 C CA . ILE A 1 358 ? -22.167 12.738 9.143 1.00 92.19 358 ILE A CA 1
ATOM 2743 C C . ILE A 1 358 ? -21.077 11.812 9.685 1.00 92.19 358 ILE A C 1
ATOM 2745 O O . ILE A 1 358 ? -20.960 11.624 10.899 1.00 92.19 358 ILE A O 1
ATOM 2749 N N . TYR A 1 359 ? -20.252 11.293 8.783 1.00 92.75 359 TYR A N 1
ATOM 2750 C CA . TYR A 1 359 ? -19.046 10.537 9.086 1.00 92.75 359 TYR A CA 1
ATOM 2751 C C . TYR A 1 359 ? -17.832 11.276 8.539 1.00 92.75 359 TYR A C 1
ATOM 2753 O O . TYR A 1 359 ? -17.801 11.619 7.357 1.00 92.75 359 TYR A O 1
ATOM 2761 N N . ASP A 1 360 ? -16.834 11.497 9.390 1.00 93.69 360 ASP A N 1
ATOM 2762 C CA . ASP A 1 360 ? -15.506 11.894 8.927 1.00 93.69 360 ASP A CA 1
ATOM 2763 C C . ASP A 1 360 ? -14.787 10.653 8.397 1.00 93.69 360 ASP A C 1
ATOM 2765 O O . ASP A 1 360 ? -14.916 9.573 8.988 1.00 93.69 360 ASP A O 1
ATOM 2769 N N . TYR A 1 361 ? -14.002 10.804 7.331 1.00 95.00 361 TYR A N 1
ATOM 2770 C CA . TYR A 1 361 ? -13.185 9.724 6.796 1.00 95.00 361 TYR A CA 1
ATOM 2771 C C . TYR A 1 361 ? -11.756 10.154 6.437 1.00 95.00 361 TYR A C 1
ATOM 2773 O O . TYR A 1 361 ? -11.477 11.319 6.160 1.00 95.00 361 TYR A O 1
ATOM 2781 N N . LYS A 1 362 ? -10.837 9.184 6.430 1.00 94.69 362 LYS A N 1
ATOM 2782 C CA . LYS A 1 362 ? -9.473 9.308 5.883 1.00 94.69 362 LYS A CA 1
ATOM 2783 C C . LYS A 1 362 ? -9.305 8.278 4.781 1.00 94.69 362 LYS A C 1
ATOM 2785 O O . LYS A 1 362 ? -9.777 7.163 4.954 1.00 94.69 362 LYS A O 1
ATOM 2790 N N . SER A 1 363 ? -8.625 8.614 3.687 1.00 94.69 363 SER A N 1
ATOM 2791 C CA . SER A 1 363 ? -8.295 7.668 2.610 1.00 94.69 363 SER A CA 1
ATOM 2792 C C . SER A 1 363 ? -6.795 7.707 2.327 1.00 94.69 363 SER A C 1
ATOM 2794 O O . SER A 1 363 ? -6.270 8.717 1.859 1.00 94.69 363 SER A O 1
ATOM 2796 N N . LEU A 1 364 ? -6.094 6.630 2.681 1.00 93.25 364 LEU A N 1
ATOM 2797 C CA . LEU A 1 364 ? -4.634 6.597 2.742 1.00 93.25 364 LEU A CA 1
ATOM 2798 C C . LEU A 1 364 ? -4.085 5.308 2.127 1.00 93.25 364 LEU A C 1
ATOM 2800 O O . LEU A 1 364 ? -4.613 4.223 2.350 1.00 93.25 364 LEU A O 1
ATOM 2804 N N . PHE A 1 365 ? -2.989 5.427 1.393 1.00 91.25 365 PHE A N 1
ATOM 2805 C CA . PHE A 1 365 ? -2.103 4.348 0.990 1.00 91.25 365 PHE A CA 1
ATOM 2806 C C . PHE A 1 365 ? -0.986 4.258 2.036 1.00 91.25 365 PHE A C 1
ATOM 2808 O O . PHE A 1 365 ? -0.095 5.115 2.046 1.00 91.25 365 PHE A O 1
ATOM 2815 N N . PRO A 1 366 ? -1.011 3.253 2.929 1.00 83.38 366 PRO A N 1
ATOM 2816 C CA . PRO A 1 366 ? 0.092 3.025 3.851 1.00 83.38 366 PRO A CA 1
ATOM 2817 C C . PRO A 1 366 ? 1.338 2.650 3.044 1.00 83.38 366 PRO A C 1
ATOM 2819 O O . PRO A 1 366 ? 1.217 1.951 2.032 1.00 83.38 366 PRO A O 1
ATOM 2822 N N . SER A 1 367 ? 2.517 3.090 3.496 1.00 71.50 367 SER A N 1
ATOM 2823 C CA . SER A 1 367 ? 3.801 2.901 2.805 1.00 71.50 367 SER A CA 1
ATOM 2824 C C . SER A 1 367 ? 3.897 1.576 2.013 1.00 71.50 367 SER A C 1
ATOM 2826 O O . SER A 1 367 ? 3.721 0.481 2.578 1.00 71.50 367 SER A O 1
ATOM 2828 N N . PRO A 1 368 ? 4.172 1.627 0.696 1.00 61.03 368 PRO A N 1
ATOM 2829 C CA . PRO A 1 368 ? 4.138 0.456 -0.169 1.00 61.03 368 PRO A CA 1
ATOM 2830 C C . PRO A 1 368 ? 5.178 -0.602 0.235 1.00 61.03 368 PRO A C 1
ATOM 2832 O O . PRO A 1 368 ? 6.190 -0.288 0.862 1.00 61.03 368 PRO A O 1
ATOM 2835 N N . PRO A 1 369 ? 4.924 -1.888 -0.067 1.00 50.84 369 PRO A N 1
ATOM 2836 C CA . PRO A 1 369 ? 5.702 -3.019 0.445 1.00 50.84 369 PRO A CA 1
ATOM 2837 C C . PRO A 1 369 ? 7.154 -3.100 -0.016 1.00 50.84 369 PRO A C 1
ATOM 2839 O O . PRO A 1 369 ? 7.946 -3.724 0.694 1.00 50.84 369 PRO A O 1
ATOM 2842 N N . GLN A 1 370 ? 7.521 -2.481 -1.140 1.00 56.47 370 GLN A N 1
ATOM 2843 C CA . GLN A 1 370 ? 8.899 -2.480 -1.623 1.00 56.47 370 GLN A CA 1
ATOM 2844 C C . GLN A 1 370 ? 9.088 -1.473 -2.759 1.00 56.47 370 GLN A C 1
ATOM 2846 O O . GLN A 1 370 ? 8.261 -1.415 -3.666 1.00 56.47 370 GLN A O 1
ATOM 2851 N N . CYS A 1 371 ? 10.198 -0.734 -2.748 1.00 55.44 371 CYS A N 1
ATOM 2852 C CA . CYS A 1 371 ? 10.703 -0.079 -3.952 1.00 55.44 371 CYS A CA 1
ATOM 2853 C C . CYS A 1 371 ? 11.193 -1.161 -4.933 1.00 55.44 371 CYS A C 1
ATOM 2855 O O . CYS A 1 371 ? 12.089 -1.949 -4.600 1.00 55.44 371 CYS A O 1
ATOM 2857 N N . TRP A 1 372 ? 10.591 -1.242 -6.123 1.00 57.50 372 TRP A N 1
ATOM 2858 C CA . TRP A 1 372 ? 11.047 -2.148 -7.178 1.00 57.50 372 TRP A CA 1
ATOM 2859 C C . TRP A 1 372 ? 12.314 -1.567 -7.817 1.00 57.50 372 TRP A C 1
ATOM 2861 O O . TRP A 1 372 ? 12.259 -0.679 -8.663 1.00 57.50 372 TRP A O 1
ATOM 2871 N N . LEU A 1 373 ? 13.474 -2.045 -7.374 1.00 53.84 373 LEU A N 1
ATOM 2872 C CA . LEU A 1 373 ? 14.775 -1.645 -7.903 1.00 53.84 373 LEU A CA 1
ATOM 2873 C C . LEU A 1 373 ? 15.306 -2.641 -8.956 1.00 53.84 373 LEU A C 1
ATOM 2875 O O . LEU A 1 373 ? 15.036 -3.837 -8.862 1.00 53.84 373 LEU A O 1
ATOM 2879 N N . ILE A 1 374 ? 16.100 -2.155 -9.924 1.00 43.81 374 ILE A N 1
ATOM 2880 C CA . ILE A 1 374 ? 16.629 -2.904 -11.091 1.00 43.81 374 ILE A CA 1
ATOM 2881 C C . ILE A 1 374 ? 17.730 -3.947 -10.774 1.00 43.81 374 ILE A C 1
ATOM 2883 O O . ILE A 1 374 ? 18.128 -4.706 -11.661 1.00 43.81 374 ILE A O 1
ATOM 2887 N N . GLY A 1 375 ? 18.225 -4.051 -9.538 1.00 38.22 375 GLY A N 1
ATOM 2888 C CA . GLY A 1 375 ? 19.322 -4.958 -9.177 1.00 38.22 375 GLY A CA 1
ATOM 2889 C C . GLY A 1 375 ? 19.014 -6.467 -9.289 1.00 38.22 375 GLY A C 1
ATOM 2890 O O . GLY A 1 375 ? 17.931 -6.864 -9.721 1.00 38.22 375 GLY A O 1
ATOM 2891 N N . PRO A 1 376 ? 19.922 -7.361 -8.835 1.00 32.66 376 PRO A N 1
ATOM 2892 C CA . PRO A 1 376 ? 19.755 -8.826 -8.889 1.00 32.66 376 PRO A CA 1
ATOM 2893 C C . PRO A 1 376 ? 18.489 -9.376 -8.196 1.00 32.66 376 PRO A C 1
ATOM 2895 O O . PRO A 1 376 ? 18.219 -10.571 -8.260 1.00 32.66 376 PRO A O 1
ATOM 2898 N N . ARG A 1 377 ? 17.672 -8.510 -7.586 1.00 38.72 377 ARG A N 1
ATOM 2899 C CA . ARG A 1 377 ? 16.299 -8.776 -7.139 1.00 38.72 377 ARG A CA 1
ATOM 2900 C C . ARG A 1 377 ? 15.303 -8.973 -8.299 1.00 38.72 377 ARG A C 1
ATOM 2902 O O . ARG A 1 377 ? 14.351 -9.721 -8.117 1.00 38.72 377 ARG A O 1
ATOM 2909 N N . LEU A 1 378 ? 15.547 -8.383 -9.474 1.00 35.56 378 LEU A N 1
ATOM 2910 C CA . LEU A 1 378 ? 14.828 -8.661 -10.730 1.00 35.56 378 LEU A CA 1
ATOM 2911 C C . LEU A 1 378 ? 15.435 -9.860 -11.483 1.00 35.56 378 LEU A C 1
ATOM 2913 O O . LEU A 1 378 ? 14.707 -10.686 -12.023 1.00 35.56 378 LEU A O 1
ATOM 2917 N N . ALA A 1 379 ? 16.765 -10.010 -11.466 1.00 29.03 379 ALA A N 1
ATOM 2918 C CA . ALA A 1 379 ? 17.456 -11.089 -12.185 1.00 29.03 379 ALA A CA 1
ATOM 2919 C C . ALA A 1 379 ? 17.401 -12.459 -11.470 1.00 29.03 379 ALA A C 1
ATOM 2921 O O . ALA A 1 379 ? 17.436 -13.498 -12.127 1.00 29.03 379 ALA A O 1
ATOM 2922 N N . GLY A 1 380 ? 17.266 -12.478 -10.137 1.00 29.52 380 GLY A N 1
ATOM 2923 C CA . GLY A 1 380 ? 17.304 -13.671 -9.275 1.00 29.52 380 GLY A CA 1
ATOM 2924 C C . GLY A 1 380 ? 16.147 -14.663 -9.434 1.00 29.52 380 GLY A C 1
ATOM 2925 O O . GLY A 1 380 ? 16.090 -15.668 -8.723 1.00 29.52 380 GLY A O 1
ATOM 2926 N N . GLY A 1 381 ? 15.241 -14.435 -10.379 1.00 32.06 381 GLY A N 1
ATOM 2927 C CA . GLY A 1 381 ? 14.505 -15.553 -10.955 1.00 32.06 381 GLY A CA 1
ATOM 2928 C C . GLY A 1 381 ? 13.995 -15.308 -12.370 1.00 32.06 381 GLY A C 1
ATOM 2929 O O . GLY A 1 381 ? 12.950 -15.799 -12.767 1.00 32.06 381 GLY A O 1
ATOM 2930 N N . LEU A 1 382 ? 14.816 -14.669 -13.194 1.00 33.66 382 LEU A N 1
ATOM 2931 C CA . LEU A 1 382 ? 14.782 -14.896 -14.641 1.00 33.66 382 LEU A CA 1
ATOM 2932 C C . LEU A 1 382 ? 15.520 -16.208 -14.996 1.00 33.66 382 LEU A C 1
ATOM 2934 O O . LEU A 1 382 ? 16.239 -16.291 -15.988 1.00 33.66 382 LEU A O 1
ATOM 2938 N N . ALA A 1 383 ? 15.370 -17.251 -14.167 1.00 27.45 383 ALA A N 1
ATOM 2939 C CA . ALA A 1 383 ? 15.915 -18.575 -14.439 1.00 27.45 383 ALA A CA 1
ATOM 2940 C C . ALA A 1 383 ? 14.945 -19.325 -15.360 1.00 27.45 383 ALA A C 1
ATOM 2942 O O . ALA A 1 383 ? 13.964 -19.920 -14.917 1.00 27.45 383 ALA A O 1
ATOM 2943 N N . ILE A 1 384 ? 15.229 -19.259 -16.659 1.00 29.31 384 ILE A N 1
ATOM 2944 C CA . ILE A 1 384 ? 14.526 -19.986 -17.715 1.00 29.31 384 ILE A CA 1
ATOM 2945 C C . ILE A 1 384 ? 14.749 -21.491 -17.497 1.00 29.31 384 ILE A C 1
ATOM 2947 O O . ILE A 1 384 ? 15.872 -21.979 -17.631 1.00 29.31 384 ILE A O 1
ATOM 2951 N N . LYS A 1 385 ? 13.682 -22.231 -17.177 1.00 24.12 385 LYS A N 1
ATOM 2952 C CA . LYS A 1 385 ? 13.626 -23.688 -17.353 1.00 24.12 385 LYS A CA 1
ATOM 2953 C C . LYS A 1 385 ? 12.427 -24.042 -18.237 1.00 24.12 385 LYS A C 1
ATOM 2955 O O . LYS A 1 385 ? 11.287 -23.822 -17.852 1.00 24.12 385 LYS A O 1
ATOM 2960 N N . ASP A 1 386 ? 12.766 -24.615 -19.388 1.00 26.81 386 ASP A N 1
ATOM 2961 C CA . ASP A 1 386 ? 11.947 -25.288 -20.403 1.00 26.81 386 ASP A CA 1
ATOM 2962 C C . ASP A 1 386 ? 11.159 -24.489 -21.457 1.00 26.81 386 ASP A C 1
ATOM 2964 O O . ASP A 1 386 ? 10.468 -23.504 -21.220 1.00 26.81 386 ASP A O 1
ATOM 2968 N N . SER A 1 387 ? 11.305 -24.994 -22.685 1.00 29.11 387 SER A N 1
ATOM 2969 C CA . SER A 1 387 ? 11.155 -24.355 -23.996 1.00 29.11 387 SER A CA 1
ATOM 2970 C C . SER A 1 387 ? 9.794 -24.565 -24.670 1.00 29.11 387 SER A C 1
ATOM 2972 O O . SER A 1 387 ? 9.699 -24.559 -25.894 1.00 29.11 387 SER A O 1
ATOM 2974 N N . SER A 1 388 ? 8.716 -24.760 -23.910 1.00 25.45 388 SER A N 1
ATOM 2975 C CA . SER A 1 388 ? 7.384 -24.991 -24.512 1.00 25.45 388 SER A CA 1
ATOM 2976 C C . SER A 1 388 ? 6.210 -24.304 -23.813 1.00 25.45 388 SER A C 1
ATOM 2978 O O . SER A 1 388 ? 5.082 -24.385 -24.296 1.00 25.45 388 SER A O 1
ATOM 2980 N N . ARG A 1 389 ? 6.458 -23.555 -22.732 1.00 27.84 389 ARG A N 1
ATOM 2981 C CA . ARG A 1 389 ? 5.504 -22.621 -22.116 1.00 27.84 389 ARG A CA 1
ATOM 2982 C C . ARG A 1 389 ? 6.305 -21.481 -21.499 1.00 27.84 389 ARG A C 1
ATOM 2984 O O . ARG A 1 389 ? 7.075 -21.717 -20.575 1.00 27.84 389 ARG A O 1
ATOM 2991 N N . VAL A 1 390 ? 6.150 -20.260 -22.006 1.00 29.31 390 VAL A N 1
ATOM 2992 C CA . VAL A 1 390 ? 6.809 -19.063 -21.461 1.00 29.31 390 VAL A CA 1
ATOM 2993 C C . VAL A 1 390 ? 6.169 -18.727 -20.107 1.00 29.31 390 VAL A C 1
ATOM 2995 O O . VAL A 1 390 ? 5.268 -17.906 -20.001 1.00 29.31 390 VAL A O 1
ATOM 2998 N N . ALA A 1 391 ? 6.592 -19.433 -19.060 1.00 25.81 391 ALA A N 1
ATOM 2999 C CA . ALA A 1 391 ? 6.284 -19.127 -17.672 1.00 25.81 391 ALA A CA 1
ATOM 3000 C C . ALA A 1 391 ? 7.468 -18.340 -17.093 1.00 25.81 391 ALA A C 1
ATOM 3002 O O . ALA A 1 391 ? 8.456 -18.921 -16.643 1.00 25.81 391 ALA A O 1
ATOM 3003 N N . LEU A 1 392 ? 7.396 -17.005 -17.130 1.00 29.52 392 LEU A N 1
ATOM 3004 C CA . LEU A 1 392 ? 8.360 -16.134 -16.453 1.00 29.52 392 LEU A CA 1
ATOM 3005 C C . LEU A 1 392 ? 8.185 -16.253 -14.931 1.00 29.52 392 LEU A C 1
ATOM 3007 O O . LEU A 1 392 ? 7.419 -15.541 -14.281 1.00 29.52 392 LEU A O 1
ATOM 3011 N N . LEU A 1 393 ? 8.924 -17.185 -14.344 1.00 28.56 393 LEU A N 1
ATOM 3012 C CA . LEU A 1 393 ? 8.937 -17.468 -12.915 1.00 28.56 393 LEU A CA 1
ATOM 3013 C C . LEU A 1 393 ? 10.054 -16.705 -12.185 1.00 28.56 393 LEU A C 1
ATOM 3015 O O . LEU A 1 393 ? 10.942 -17.340 -11.634 1.00 28.56 393 LEU A O 1
ATOM 3019 N N . ALA A 1 394 ? 9.968 -15.366 -12.117 1.00 26.73 394 ALA A N 1
ATOM 3020 C CA . ALA A 1 394 ? 10.189 -14.596 -10.874 1.00 26.73 394 ALA A CA 1
ATOM 3021 C C . ALA A 1 394 ? 10.014 -13.080 -11.035 1.00 26.73 394 ALA A C 1
ATOM 3023 O O . ALA A 1 394 ? 10.884 -12.271 -10.716 1.00 26.73 394 ALA A O 1
ATOM 3024 N N . ILE A 1 395 ? 8.786 -12.691 -11.331 1.00 30.48 395 ILE A N 1
ATOM 3025 C CA . ILE A 1 395 ? 8.174 -11.644 -10.523 1.00 30.48 395 ILE A CA 1
ATOM 3026 C C . ILE A 1 395 ? 7.045 -12.371 -9.800 1.00 30.48 395 ILE A C 1
ATOM 3028 O O . ILE A 1 395 ? 6.020 -12.622 -10.437 1.00 30.48 395 ILE A O 1
ATOM 3032 N N . PRO A 1 396 ? 7.190 -12.782 -8.522 1.00 29.59 396 PRO A N 1
ATOM 3033 C CA . PRO A 1 396 ? 6.150 -13.569 -7.853 1.00 29.59 396 PRO A CA 1
ATOM 3034 C C . PRO A 1 396 ? 4.787 -12.858 -7.786 1.00 29.59 396 PRO A C 1
ATOM 3036 O O . PRO A 1 396 ? 3.802 -13.481 -7.408 1.00 29.59 396 PRO A O 1
ATOM 3039 N N . PHE A 1 397 ? 4.713 -11.576 -8.164 1.00 32.94 397 PHE A N 1
ATOM 3040 C CA . PHE A 1 397 ? 3.488 -10.783 -8.156 1.00 32.94 397 PHE A CA 1
ATOM 3041 C C . PHE A 1 397 ? 3.006 -10.249 -9.517 1.00 32.94 397 PHE A C 1
ATOM 3043 O O . PHE A 1 397 ? 1.822 -9.937 -9.609 1.00 32.94 397 PHE A O 1
ATOM 3050 N N . CYS A 1 398 ? 3.827 -10.195 -10.577 1.00 30.89 398 CYS A N 1
ATOM 3051 C CA . CYS A 1 398 ? 3.356 -9.714 -11.891 1.00 30.89 398 CYS A CA 1
ATOM 3052 C C . CYS A 1 398 ? 2.887 -10.843 -12.819 1.00 30.89 398 CYS A C 1
ATOM 3054 O O . CYS A 1 398 ? 1.919 -10.651 -13.545 1.00 30.89 398 CYS A O 1
ATOM 3056 N N . PHE A 1 399 ? 3.482 -12.042 -12.772 1.00 28.50 399 PHE A N 1
ATOM 3057 C CA . PHE A 1 399 ? 3.208 -13.050 -13.811 1.00 28.50 399 PHE A CA 1
ATOM 3058 C C . PHE A 1 399 ? 1.883 -13.807 -13.694 1.00 28.50 399 PHE A C 1
ATOM 3060 O O . PHE A 1 399 ? 1.430 -14.385 -14.673 1.00 28.50 399 PHE A O 1
ATOM 3067 N N . TYR A 1 400 ? 1.200 -13.733 -12.550 1.00 27.70 400 TYR A N 1
ATOM 3068 C CA . TYR A 1 400 ? -0.190 -14.199 -12.447 1.00 27.70 400 TYR A CA 1
ATOM 3069 C C . TYR A 1 400 ? -1.225 -13.126 -12.834 1.00 27.70 400 TYR A C 1
ATOM 3071 O O . TYR A 1 400 ? -2.422 -13.374 -1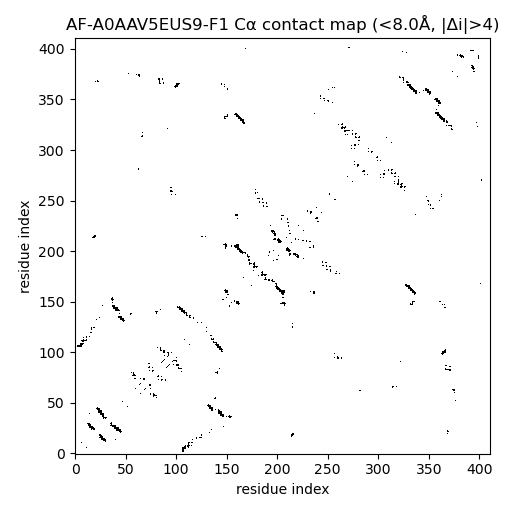2.718 1.00 27.70 400 TYR A O 1
ATOM 3079 N N . ARG A 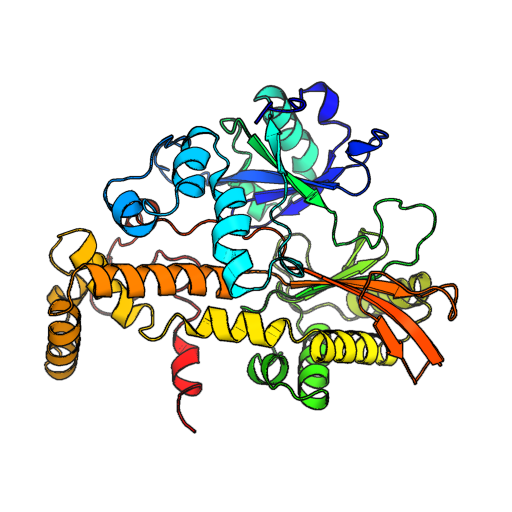1 401 ? -0.797 -11.922 -13.250 1.00 40.12 401 ARG A N 1
ATOM 3080 C CA . ARG A 1 401 ? -1.668 -10.733 -13.332 1.00 40.12 401 ARG A CA 1
ATOM 3081 C C . ARG A 1 401 ? -1.722 -10.015 -14.676 1.00 40.12 401 ARG A C 1
ATOM 3083 O O . ARG A 1 401 ? -2.440 -9.028 -14.785 1.00 40.12 401 ARG A O 1
ATOM 3090 N N . VAL A 1 402 ? -1.021 -10.506 -15.691 1.00 30.77 402 VAL A N 1
ATOM 3091 C CA . VAL A 1 402 ? -0.930 -9.826 -16.994 1.00 30.77 402 VAL A CA 1
ATOM 3092 C C . VAL A 1 402 ? -1.945 -10.344 -18.021 1.00 30.77 402 VAL A C 1
ATOM 3094 O O . VAL A 1 402 ? -2.352 -9.606 -18.910 1.00 30.77 402 VAL A O 1
ATOM 3097 N N . THR A 1 403 ? -2.513 -11.542 -17.845 1.00 26.98 403 THR A N 1
ATOM 3098 C CA . THR A 1 403 ? -3.499 -12.089 -18.801 1.00 26.98 403 THR A CA 1
ATOM 3099 C C . THR A 1 403 ? -4.846 -11.340 -18.819 1.00 26.98 403 THR A C 1
ATOM 3101 O O . THR A 1 403 ? -5.692 -11.644 -19.651 1.00 26.98 403 THR A O 1
ATOM 3104 N N . LEU A 1 404 ? -5.077 -10.355 -17.941 1.00 31.36 404 LEU A N 1
ATOM 3105 C CA . LEU A 1 404 ? -6.379 -9.678 -17.830 1.00 31.36 404 LEU A CA 1
ATOM 3106 C C . LEU A 1 404 ? -6.404 -8.219 -18.317 1.00 31.36 404 LEU A C 1
ATOM 3108 O O . LEU A 1 404 ? -7.486 -7.652 -18.437 1.00 31.36 404 LEU A O 1
ATOM 3112 N N . LEU A 1 405 ? -5.259 -7.608 -18.645 1.00 29.98 405 LEU A N 1
ATOM 3113 C CA . LEU A 1 405 ? -5.244 -6.263 -19.249 1.00 29.98 405 LEU A CA 1
ATOM 3114 C C . LEU A 1 405 ? -5.505 -6.284 -20.765 1.00 29.98 405 LEU A C 1
ATOM 3116 O O . LEU A 1 405 ? -5.889 -5.256 -21.315 1.00 29.98 405 LEU A O 1
ATOM 3120 N N . MET A 1 406 ? -5.439 -7.452 -21.421 1.00 28.97 406 MET A N 1
ATOM 3121 C CA . MET A 1 406 ? -5.852 -7.601 -22.827 1.00 28.97 406 MET A CA 1
ATOM 3122 C C . MET A 1 406 ? -7.352 -7.351 -23.071 1.00 28.97 406 MET A C 1
ATOM 3124 O O . MET A 1 406 ? -7.737 -7.118 -24.209 1.00 28.97 406 MET A O 1
ATOM 3128 N N . PHE A 1 407 ? -8.191 -7.319 -22.029 1.00 26.36 407 PHE A N 1
ATOM 3129 C CA . PHE A 1 407 ? -9.619 -6.985 -22.155 1.00 26.36 407 PHE A CA 1
ATOM 3130 C C . PHE A 1 407 ? -9.970 -5.537 -21.776 1.00 26.36 407 PHE A C 1
ATOM 3132 O O . PHE A 1 407 ? -11.137 -5.171 -21.802 1.00 26.36 407 PHE A O 1
ATOM 3139 N N . ILE A 1 408 ? -8.986 -4.699 -21.430 1.00 33.97 408 ILE A N 1
ATOM 3140 C CA . ILE A 1 408 ? -9.220 -3.306 -20.991 1.00 33.97 408 ILE A CA 1
ATOM 3141 C C . ILE A 1 408 ? -8.854 -2.295 -22.105 1.00 33.97 408 ILE A C 1
ATOM 3143 O O . ILE A 1 408 ? -8.997 -1.089 -21.933 1.00 33.97 408 ILE A O 1
ATOM 3147 N N . GLY A 1 409 ? -8.410 -2.784 -23.270 1.00 27.56 409 GLY A N 1
ATOM 3148 C CA . GLY A 1 409 ? -8.010 -1.977 -24.431 1.00 27.56 409 GLY A CA 1
ATOM 3149 C C . GLY A 1 409 ? -8.900 -2.105 -25.672 1.00 27.56 409 GLY A C 1
ATOM 3150 O O . GLY A 1 409 ? -8.477 -1.680 -26.744 1.00 27.56 409 GLY A O 1
ATOM 3151 N N . GLN A 1 410 ? -10.092 -2.697 -25.564 1.00 25.33 410 GLN A N 1
ATOM 3152 C CA . GLN A 1 410 ? -11.106 -2.655 -26.622 1.00 25.33 410 GLN A CA 1
ATOM 3153 C C . GLN A 1 410 ? -12.427 -2.167 -26.035 1.00 25.33 410 GLN A C 1
ATOM 3155 O O . GLN A 1 410 ? -13.214 -2.963 -25.538 1.00 25.33 410 GLN A O 1
ATOM 3160 N N . ASP A 1 411 ? -12.586 -0.845 -26.033 1.00 29.42 411 ASP A N 1
ATOM 3161 C CA . ASP A 1 411 ? -13.780 -0.136 -26.511 1.00 29.42 411 ASP A CA 1
ATOM 3162 C C . ASP A 1 411 ? -13.389 1.305 -26.875 1.00 29.42 411 ASP A C 1
ATOM 3164 O O . ASP A 1 411 ? -12.744 1.980 -26.034 1.00 29.42 411 ASP A O 1
#

InterPro domains:
  IPR009286 Inositol-pentakisphosphate 2-kinase [PF06090] (166-351)
  IPR009286 Inositol-pentakisphosphate 2-kinase [PTHR14456] (166-362)
  IPR043001 Inositol-pentakisphosphate 2-kinase, N-terminal lobe [G3DSA:3.30.200.110] (1-150)